Protein AF-A0A2T9WSC4-F1 (afdb_monomer_lite)

pLDDT: mean 72.09, std 19.9, range [23.12, 97.62]

Secondary structure (DSSP, 8-state):
-HHHHHHHHTTT---HHHHHHHHHHHHHHHHHHHHHHHHHHHHHHTGGG-SSHHHHHHHHHHHHHHHHHHHHHHHHHHHHHHHHHHHHHHHHHHTT-HHHHHHHHHHHHHHHHHHHHHHHHHHHHHHHHHHHHHHT--TTS--HHHHHHHHHHHHHHHHHHHHHHHHHHHH-TTGGGGHHHHS--EEEE--STTSSSSSHHHHHHHHHHHHHHHHHHHHHHHHH-HHHHHHHHHHHSSHHHHHHHHEEEEEEHHHHHGGGGGT--HHHHHHHHHHHGGGEEEEEE-EEETTEEEEEPTTSS--HHHHHHHHHTHHHHHTT-SEEEE--HHHIIIIIHHHHHHHHHHHHHHHSSS-TTS-HHHHHHHH--SSS-PPPPTT----TT-S--S-TTTTS-GGGT--S------TT----

Sequence (416 aa):
DNNYLIAFFGYSSVDQEKIGEFLYNLKRYRLFLEKVKEYVDAIWDNINDIADPNLREAAKNKISQYKQYLEKNLKNIENHEYEISKFAKEIVQNNNNPAYKDYFRDKIFDFINDISSSISNTDHLLFQLKNTVFSEFPIPIVKPYQEVAIKTAPKVIAEGIKMLIEREKARNPDWYKDFDKYLSYINIEESYPGAPATRPDIWKRLLNNIREEVKKVIEKYMEQYPDFKNEIEKKYGSVDEFVKERIGATLDVGHIKMFEKYGYDKEDILKWVEEIKPEIRHLHVHESQAGEDTHLPLGMGWDDVIASELEKLRDILENKKVTIVHEPGGFYVHQFFKMYGNEYYNLLSGAGPYDINGNIPNHFATMLPYGGAQVIPEYIQYTRYSPYSVSIFSQLPMDLGGTSKRQETFSGEKVD

Organism: Nanobsidianus stetteri (NCBI:txid1294122)

Radius of gyration: 28.44 Å; chains: 1; bounding box: 80×53×72 Å

Foldseek 3Di:
DLVVLLVQCDLDDPDLVSLVVVLVVLVVVLVVLVVVLVQLVLQQVQLVLQPDPVLSVVSNVLSVVLNVLSVVLSVVSVVLSVVSVVVSVVCVVPVPDPVVSVVVSVVSVVSSVVVVVSVVVVVVSVVVVVCCCVPSDDFPRQGVLLVVCLQPVLQVLLVVLLVQVVVQCVVDVVCLLVVDQRLAAAADEQDARNHQCQFQVSNVSSLVSNLVSNLVSQVVVCVVPVVSQVNCCVVQVHSSSVSLLRGAHAYEQARNLLCVVVVDDLVNSLVRLLSRLSRAQEYEDAHHEPSHRQLHHPPPNVDPSSVSSCVSNVVVVVVVSYHYDRGSVVCVVPPVCVPPNDVVNVVCCVPPPDDNPPDPVVVVVLVDDPDDDDDDDPPPPDDSPDDDPDPPQCPDDVVSNHDPDPPSPNPPDDDD

Structure (mmCIF, N/CA/C/O backbone):
data_AF-A0A2T9WSC4-F1
#
_entry.id   AF-A0A2T9WSC4-F1
#
loop_
_atom_site.group_PDB
_atom_site.id
_atom_site.type_symbol
_atom_site.label_atom_id
_atom_site.label_alt_id
_atom_site.label_comp_id
_atom_site.label_asym_id
_atom_site.label_entity_id
_atom_site.label_seq_id
_atom_site.pdbx_PDB_ins_code
_atom_site.Cartn_x
_atom_site.Cartn_y
_atom_site.Cartn_z
_atom_site.occupancy
_atom_site.B_iso_or_equiv
_atom_site.auth_seq_id
_atom_site.auth_comp_id
_atom_site.auth_asym_id
_atom_site.auth_atom_id
_atom_site.pdbx_PDB_model_num
ATOM 1 N N . ASP A 1 1 ? 10.757 10.205 -30.208 1.00 43.25 1 ASP A N 1
ATOM 2 C CA . ASP A 1 1 ? 10.636 10.371 -31.666 1.00 43.25 1 ASP A CA 1
ATOM 3 C C . ASP A 1 1 ? 12.031 10.599 -32.250 1.00 43.25 1 ASP A C 1
ATOM 5 O O . ASP A 1 1 ? 12.534 11.717 -32.257 1.00 43.25 1 ASP A O 1
ATOM 9 N N . ASN A 1 2 ? 12.719 9.512 -32.616 1.00 42.56 2 ASN A N 1
ATOM 10 C CA . ASN A 1 2 ? 14.144 9.540 -32.991 1.00 42.56 2 ASN A CA 1
ATOM 11 C C . ASN A 1 2 ? 14.387 10.268 -34.322 1.00 42.56 2 ASN A C 1
ATOM 13 O O . ASN A 1 2 ? 15.453 10.847 -34.528 1.00 42.56 2 ASN A O 1
ATOM 17 N N . ASN A 1 3 ? 13.370 10.319 -35.187 1.00 43.91 3 ASN A N 1
ATOM 18 C CA . ASN A 1 3 ? 13.415 11.055 -36.449 1.00 43.91 3 ASN A CA 1
ATOM 19 C C . ASN A 1 3 ? 13.467 12.573 -36.225 1.00 43.91 3 ASN A C 1
ATOM 21 O O . ASN A 1 3 ? 14.072 13.295 -37.017 1.00 43.91 3 ASN A O 1
ATOM 25 N N . TYR A 1 4 ? 12.905 13.049 -35.109 1.00 51.78 4 TYR A N 1
ATOM 26 C CA . TYR A 1 4 ? 12.969 14.455 -34.730 1.00 51.78 4 TYR A CA 1
ATOM 27 C C . TYR A 1 4 ? 14.369 14.866 -34.273 1.00 51.78 4 TYR A C 1
ATOM 29 O O . TYR A 1 4 ? 14.780 15.970 -34.594 1.00 51.78 4 TYR A O 1
ATOM 37 N N . LEU A 1 5 ? 15.129 13.989 -33.602 1.00 50.03 5 LEU A N 1
ATOM 38 C CA . LEU A 1 5 ? 16.480 14.285 -33.093 1.00 50.03 5 LEU A CA 1
ATOM 39 C C . LEU A 1 5 ? 17.510 14.509 -34.209 1.00 50.03 5 LEU A C 1
ATOM 41 O O . LEU A 1 5 ? 18.302 15.446 -34.134 1.00 50.03 5 LEU A O 1
ATOM 45 N N . ILE A 1 6 ? 17.466 13.695 -35.268 1.00 49.78 6 ILE A N 1
ATOM 46 C CA . ILE A 1 6 ? 18.346 13.842 -36.442 1.00 49.78 6 ILE A CA 1
ATOM 47 C C . ILE A 1 6 ? 17.990 15.117 -37.222 1.00 49.78 6 ILE A C 1
ATOM 49 O O . ILE A 1 6 ? 18.876 15.866 -37.635 1.00 49.78 6 ILE A O 1
ATOM 53 N N . ALA A 1 7 ? 16.694 15.406 -37.371 1.00 51.94 7 ALA A N 1
ATOM 54 C CA . ALA A 1 7 ? 16.223 16.653 -37.967 1.00 51.94 7 ALA A CA 1
ATOM 55 C C . ALA A 1 7 ? 16.539 17.884 -37.090 1.00 51.94 7 ALA A C 1
ATOM 57 O O . ALA A 1 7 ? 16.751 18.974 -37.623 1.00 51.94 7 ALA A O 1
ATOM 58 N N . PHE A 1 8 ? 16.609 17.712 -35.763 1.00 51.69 8 PHE A N 1
ATOM 59 C CA . PHE A 1 8 ? 16.811 18.789 -34.795 1.00 51.69 8 PHE A CA 1
ATOM 60 C C . PHE A 1 8 ? 18.157 19.477 -34.982 1.00 51.69 8 PHE A C 1
ATOM 62 O O . PHE A 1 8 ? 18.217 20.705 -35.059 1.00 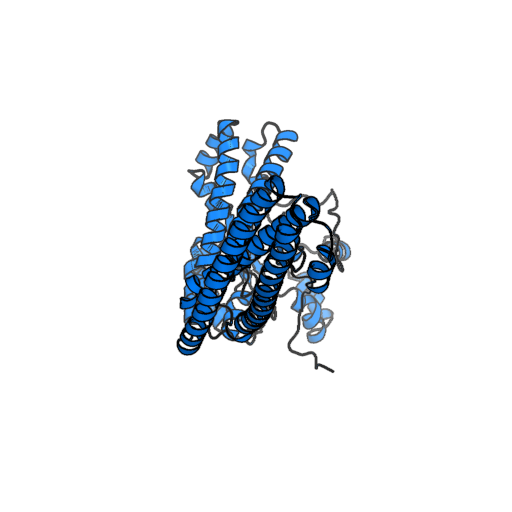51.69 8 PHE A O 1
ATOM 69 N N . PHE A 1 9 ? 19.238 18.703 -35.099 1.00 53.38 9 PHE A N 1
ATOM 70 C CA . PHE A 1 9 ? 20.583 19.271 -35.144 1.00 53.38 9 PHE A CA 1
ATOM 71 C C . PHE A 1 9 ? 20.910 19.968 -36.465 1.00 53.38 9 PHE A C 1
ATOM 73 O O . PHE A 1 9 ? 21.661 20.938 -36.441 1.00 53.38 9 PHE A O 1
ATOM 80 N N . GLY A 1 10 ? 20.282 19.575 -37.580 1.00 52.91 10 GLY A N 1
ATOM 81 C CA . GLY A 1 10 ? 20.495 20.197 -38.889 1.00 52.91 10 GLY A CA 1
ATOM 82 C C . GLY A 1 10 ? 21.949 20.108 -39.384 1.00 52.91 10 GLY A C 1
ATOM 83 O O . GLY A 1 10 ? 22.910 20.011 -38.629 1.00 52.91 10 GLY A O 1
ATOM 84 N N . TYR A 1 11 ? 22.154 20.149 -40.696 1.00 50.53 11 TYR A N 1
ATOM 85 C CA . TYR A 1 11 ? 23.483 19.924 -41.281 1.00 50.53 11 TYR A CA 1
ATOM 86 C C . TYR A 1 11 ? 24.478 21.097 -41.127 1.00 50.53 11 TYR A C 1
ATOM 88 O O . TYR A 1 11 ? 25.596 20.985 -41.624 1.00 50.53 11 TYR A O 1
ATOM 96 N N . SER A 1 12 ? 24.122 22.226 -40.491 1.00 50.16 12 SER A N 1
ATOM 97 C CA . SER A 1 12 ? 24.896 23.467 -40.697 1.00 50.16 12 SER A CA 1
ATOM 98 C C . SER A 1 12 ? 25.054 24.453 -39.534 1.00 50.16 12 SER A C 1
ATOM 100 O O . SER A 1 12 ? 25.748 25.455 -39.721 1.00 50.16 12 SER A O 1
ATOM 102 N N . SER A 1 13 ? 24.500 24.230 -38.338 1.00 52.62 13 SER A N 1
ATOM 103 C CA . SER A 1 13 ? 24.713 25.170 -37.224 1.00 52.62 13 SER A CA 1
ATOM 104 C C . SER A 1 13 ? 24.835 24.479 -35.875 1.00 52.62 13 SER A C 1
ATOM 106 O O . SER A 1 13 ? 23.929 23.781 -35.433 1.00 52.62 13 SER A O 1
ATOM 108 N N . VAL A 1 14 ? 25.955 24.748 -35.209 1.00 60.91 14 VAL A N 1
ATOM 109 C CA . VAL A 1 14 ? 26.186 24.464 -33.796 1.00 60.91 14 VAL A CA 1
ATOM 110 C C . VAL A 1 14 ? 25.249 25.354 -32.973 1.00 60.91 14 VAL A C 1
ATOM 112 O O . VAL A 1 14 ? 25.590 26.480 -32.613 1.00 60.91 14 VAL A O 1
ATOM 115 N N . ASP A 1 15 ? 24.036 24.872 -32.743 1.00 68.56 15 ASP A N 1
ATOM 116 C CA . ASP A 1 15 ? 23.020 25.578 -31.975 1.00 68.56 15 ASP A CA 1
ATOM 117 C C . ASP A 1 15 ? 23.102 25.152 -30.502 1.00 68.56 15 ASP A C 1
ATOM 119 O O . ASP A 1 15 ? 22.777 24.020 -30.135 1.00 68.56 15 ASP A O 1
ATOM 123 N N . GLN A 1 16 ? 23.602 26.056 -29.658 1.00 68.25 16 GLN A N 1
ATOM 124 C CA . GLN A 1 16 ? 23.804 25.805 -28.229 1.00 68.25 16 GLN A CA 1
ATOM 125 C C . GLN A 1 16 ? 22.486 25.535 -27.494 1.00 68.25 16 GLN A C 1
ATOM 127 O O . GLN A 1 16 ? 22.474 24.745 -26.548 1.00 68.25 16 GLN A O 1
ATOM 132 N N . GLU A 1 17 ? 21.385 26.145 -27.938 1.00 72.06 17 GLU A N 1
ATOM 133 C CA . GLU A 1 17 ? 20.060 25.943 -27.351 1.00 72.06 17 GLU A CA 1
ATOM 134 C C . GLU A 1 17 ? 19.597 24.501 -27.579 1.00 72.06 17 GLU A C 1
ATOM 136 O O . GLU A 1 17 ? 19.201 23.811 -26.638 1.00 72.06 17 GLU A O 1
ATOM 141 N N . LYS A 1 18 ? 19.797 23.987 -28.797 1.00 73.81 18 LYS A N 1
ATOM 142 C CA . LYS A 1 18 ? 19.461 22.602 -29.157 1.00 73.81 18 LYS A CA 1
ATOM 143 C C . LYS A 1 18 ? 20.304 21.562 -28.428 1.00 73.81 18 LYS A C 1
ATOM 145 O O . LYS A 1 18 ? 19.791 20.509 -28.052 1.00 73.81 18 LYS A O 1
ATOM 150 N N . ILE A 1 19 ? 21.588 21.845 -28.194 1.00 72.69 19 ILE A N 1
ATOM 151 C CA . ILE A 1 19 ? 22.452 20.981 -27.372 1.00 72.69 19 ILE A CA 1
ATOM 152 C C . ILE A 1 19 ? 21.944 20.951 -25.923 1.00 72.69 19 ILE A C 1
ATOM 154 O O . ILE A 1 19 ? 21.882 19.883 -25.310 1.00 72.69 19 ILE A O 1
ATOM 158 N N . GLY A 1 20 ? 21.554 22.109 -25.381 1.00 75.69 20 GLY A N 1
ATOM 159 C CA . GLY A 1 20 ? 20.960 22.217 -24.050 1.00 75.69 20 GLY A CA 1
ATOM 160 C C . GLY A 1 20 ? 19.658 21.425 -23.919 1.00 75.69 20 GLY A C 1
ATOM 161 O O . GLY A 1 20 ? 19.500 20.657 -22.968 1.00 75.69 20 GLY A O 1
ATOM 162 N N . GLU A 1 21 ? 18.758 21.549 -24.894 1.00 79.19 21 GLU A N 1
ATOM 163 C CA . GLU A 1 21 ? 17.503 20.795 -24.945 1.00 79.19 21 GLU A CA 1
ATOM 164 C C . GLU A 1 21 ? 17.741 19.283 -25.058 1.00 79.19 21 GLU A C 1
ATOM 166 O O . GLU A 1 21 ? 17.106 18.490 -24.357 1.00 79.19 21 GLU A O 1
ATOM 171 N N . PHE A 1 22 ? 18.700 18.862 -25.883 1.00 77.81 22 PHE A N 1
ATOM 172 C CA . PHE A 1 22 ? 19.061 17.453 -26.002 1.00 77.81 22 PHE A CA 1
ATOM 173 C C . PHE A 1 22 ? 19.591 16.878 -24.686 1.00 77.81 22 PHE A C 1
ATOM 175 O O . PHE A 1 22 ? 19.115 15.836 -24.237 1.00 77.81 22 PHE A O 1
ATOM 182 N N . LEU A 1 23 ? 20.514 17.582 -24.021 1.00 80.62 23 LEU A N 1
ATOM 183 C CA . LEU A 1 23 ? 21.019 17.196 -22.699 1.00 80.62 23 LEU A CA 1
ATOM 184 C C . LEU A 1 23 ? 19.903 17.147 -21.648 1.00 80.62 23 LEU A C 1
ATOM 186 O O . LEU A 1 23 ? 19.892 16.255 -20.799 1.00 80.62 23 LEU A O 1
ATOM 190 N N . TYR A 1 24 ? 18.950 18.079 -21.699 1.00 83.31 24 TYR A N 1
ATOM 191 C CA . TYR A 1 24 ? 17.778 18.068 -20.826 1.00 83.31 24 TYR A CA 1
ATOM 192 C C . TYR A 1 24 ? 16.912 16.818 -21.049 1.00 83.31 24 TYR A C 1
ATOM 194 O O . TYR A 1 24 ? 16.556 16.130 -20.089 1.00 83.31 24 TYR A O 1
ATOM 202 N N . ASN A 1 25 ? 16.619 16.477 -22.304 1.00 81.75 25 ASN A N 1
ATOM 203 C CA . ASN A 1 25 ? 15.843 15.286 -22.645 1.00 81.75 25 ASN A CA 1
ATOM 204 C C . ASN A 1 25 ? 16.581 13.989 -22.278 1.00 81.75 25 ASN A C 1
ATOM 206 O O . ASN A 1 25 ? 15.965 13.069 -21.737 1.00 81.75 25 ASN A O 1
ATOM 210 N N . LEU A 1 26 ? 17.901 13.936 -22.477 1.00 82.88 26 LEU A N 1
ATOM 211 C CA . LEU A 1 26 ? 18.730 12.796 -22.083 1.00 82.88 26 LEU A CA 1
ATOM 212 C C . LEU A 1 26 ? 18.720 12.588 -20.561 1.00 82.88 26 LEU A C 1
ATOM 214 O O . LEU A 1 26 ? 18.522 11.466 -20.098 1.00 82.88 26 LEU A O 1
ATOM 218 N N . LYS A 1 27 ? 18.818 13.670 -19.774 1.00 86.25 27 LYS A N 1
ATOM 219 C CA . LYS A 1 27 ? 18.660 13.628 -18.309 1.00 86.25 27 LYS A CA 1
ATOM 220 C C . LYS A 1 27 ? 17.292 13.101 -17.891 1.00 86.25 27 LYS A C 1
ATOM 222 O O . LYS A 1 27 ? 17.203 12.286 -16.978 1.00 86.25 27 LYS A O 1
ATOM 227 N N . ARG A 1 28 ? 16.216 13.538 -18.554 1.00 85.44 28 ARG A N 1
ATOM 228 C CA . ARG A 1 28 ? 14.865 13.014 -18.291 1.00 85.44 28 ARG A CA 1
ATOM 229 C C . ARG A 1 28 ? 14.762 11.523 -18.595 1.00 85.44 28 ARG A C 1
ATOM 231 O O . ARG A 1 28 ? 14.141 10.803 -17.818 1.00 85.44 28 ARG A O 1
ATOM 238 N N . TYR A 1 29 ? 15.373 11.064 -19.685 1.00 83.31 29 TYR A N 1
ATOM 239 C CA . TYR A 1 29 ? 15.422 9.645 -20.025 1.00 83.31 29 TYR A CA 1
ATOM 240 C C . TYR A 1 29 ? 16.236 8.838 -19.002 1.00 83.31 29 TYR A C 1
ATOM 242 O O . TYR A 1 29 ? 15.782 7.785 -18.566 1.00 83.31 29 TYR A O 1
ATOM 250 N N . ARG A 1 30 ? 17.371 9.364 -18.521 1.00 87.94 30 ARG A N 1
ATOM 251 C CA . ARG A 1 30 ? 18.145 8.759 -17.425 1.00 87.94 30 ARG A CA 1
ATOM 252 C C . ARG A 1 30 ? 17.310 8.604 -16.152 1.00 87.94 30 ARG A C 1
ATOM 254 O O . ARG A 1 30 ? 17.210 7.502 -15.629 1.00 87.94 30 ARG A O 1
ATOM 261 N N . LEU A 1 31 ? 16.639 9.672 -15.711 1.00 86.56 31 LEU A N 1
ATOM 262 C CA . LEU A 1 31 ? 15.731 9.637 -14.553 1.00 86.56 31 LEU A CA 1
ATOM 263 C C . LEU A 1 31 ? 14.585 8.628 -14.742 1.00 86.56 31 LEU A C 1
ATOM 265 O O . LEU A 1 31 ? 14.120 8.012 -13.786 1.00 86.56 31 LEU A O 1
ATOM 269 N N . PHE A 1 32 ? 14.095 8.461 -15.972 1.00 84.75 32 PHE A N 1
ATOM 270 C CA . PHE A 1 32 ? 13.118 7.424 -16.291 1.00 84.75 32 PHE A CA 1
ATOM 271 C C . PHE A 1 32 ? 13.715 6.017 -16.140 1.00 84.75 32 PHE A C 1
ATOM 273 O O . PHE A 1 32 ? 13.106 5.181 -15.476 1.00 84.75 32 PHE A O 1
ATOM 280 N N . LEU A 1 33 ? 14.911 5.764 -16.680 1.00 84.38 33 LEU A N 1
ATOM 281 C CA . LEU A 1 33 ? 15.608 4.484 -16.523 1.00 84.38 33 LEU A CA 1
ATOM 282 C C . LEU A 1 33 ? 15.915 4.158 -15.056 1.00 84.38 33 LEU A C 1
ATOM 284 O O . LEU A 1 33 ? 15.778 3.005 -14.661 1.00 84.38 33 LEU A O 1
ATOM 288 N N . GLU A 1 34 ? 16.272 5.152 -14.240 1.00 87.44 34 GLU A N 1
ATOM 289 C CA . GLU A 1 34 ? 16.450 4.986 -12.790 1.00 87.44 34 GLU A CA 1
ATOM 290 C C . GLU A 1 34 ? 15.163 4.481 -12.126 1.00 87.44 34 GLU A C 1
ATOM 292 O O . GLU A 1 34 ? 15.201 3.504 -11.385 1.00 87.44 34 GLU A O 1
ATOM 297 N N . LYS A 1 35 ? 14.004 5.062 -12.462 1.00 82.62 35 LYS A N 1
ATOM 298 C CA . LYS A 1 35 ? 12.703 4.591 -11.953 1.00 82.62 35 LYS A CA 1
ATOM 299 C C . LYS A 1 35 ? 12.361 3.177 -12.419 1.00 82.62 35 LYS A C 1
ATOM 301 O O . LYS A 1 35 ? 11.804 2.392 -11.657 1.00 82.62 35 LYS A O 1
ATOM 306 N N . VAL A 1 36 ? 12.679 2.836 -13.668 1.00 81.62 36 VAL A N 1
ATOM 307 C CA . VAL A 1 36 ? 12.502 1.466 -14.180 1.00 81.62 36 VAL A CA 1
ATOM 308 C C . VAL A 1 36 ? 13.430 0.496 -13.443 1.00 81.62 36 VAL A C 1
ATOM 310 O O . VAL A 1 36 ? 13.022 -0.615 -13.118 1.00 81.62 36 VAL A O 1
ATOM 313 N N . LYS A 1 37 ? 14.660 0.910 -13.129 1.00 85.81 37 LYS A N 1
ATOM 314 C CA . LYS A 1 37 ? 15.586 0.114 -12.323 1.00 85.81 37 LYS A CA 1
ATOM 315 C C . LYS A 1 37 ? 15.046 -0.103 -10.910 1.00 85.81 37 LYS A C 1
ATOM 317 O O . LYS A 1 37 ? 15.023 -1.244 -10.471 1.00 85.81 37 LYS A O 1
ATOM 322 N N . GLU A 1 38 ? 14.554 0.941 -10.240 1.00 82.75 38 GLU A N 1
ATOM 323 C CA . GLU A 1 38 ? 13.889 0.820 -8.931 1.00 82.75 38 GLU A CA 1
ATOM 324 C C . GLU A 1 38 ? 12.727 -0.184 -8.982 1.00 82.75 38 GLU A C 1
ATOM 326 O O . GLU A 1 38 ? 12.572 -1.006 -8.082 1.00 82.75 38 GLU A O 1
ATOM 331 N N . TYR A 1 39 ? 11.944 -0.164 -10.067 1.00 78.44 39 TYR A N 1
ATOM 332 C CA . TYR A 1 39 ? 10.856 -1.115 -10.298 1.00 78.44 39 TYR A CA 1
ATOM 333 C C . TYR A 1 39 ? 11.365 -2.566 -10.377 1.00 78.44 39 TYR A C 1
ATOM 335 O O . TYR A 1 39 ? 10.809 -3.463 -9.744 1.00 78.44 39 TYR A O 1
ATOM 343 N N . VAL A 1 40 ? 12.431 -2.808 -11.144 1.00 83.12 40 VAL A N 1
ATOM 344 C CA . VAL A 1 40 ? 13.030 -4.144 -11.305 1.00 83.12 40 VAL A CA 1
ATOM 345 C C . VAL A 1 40 ? 13.727 -4.619 -10.029 1.00 83.12 40 VAL A C 1
ATOM 347 O O . VAL A 1 40 ? 13.613 -5.794 -9.684 1.00 83.12 40 VAL A O 1
ATOM 350 N N . ASP A 1 41 ? 14.399 -3.725 -9.305 1.00 84.81 41 ASP A N 1
ATOM 351 C CA . ASP A 1 41 ? 15.025 -4.027 -8.016 1.00 84.81 41 ASP A CA 1
ATOM 352 C C . ASP A 1 41 ? 13.983 -4.437 -6.974 1.00 84.81 41 ASP A C 1
ATOM 354 O O . ASP A 1 41 ? 14.154 -5.454 -6.313 1.00 84.81 41 ASP A O 1
ATOM 358 N N . ALA A 1 42 ? 12.857 -3.726 -6.897 1.00 79.06 42 ALA A N 1
ATOM 359 C CA . ALA A 1 42 ? 11.770 -4.098 -6.000 1.00 79.06 42 ALA A CA 1
ATOM 360 C C . ALA A 1 42 ? 11.190 -5.488 -6.325 1.00 79.06 42 ALA A C 1
ATOM 362 O O . ALA A 1 42 ? 10.884 -6.247 -5.409 1.00 79.06 42 ALA A O 1
ATOM 363 N N . ILE A 1 43 ? 11.083 -5.875 -7.603 1.00 79.00 43 ILE A N 1
ATOM 364 C CA . ILE A 1 43 ? 10.690 -7.252 -7.957 1.00 79.00 43 ILE A CA 1
ATOM 365 C C . ILE A 1 43 ? 11.752 -8.257 -7.503 1.00 79.00 43 ILE A C 1
ATOM 367 O O . ILE A 1 43 ? 11.414 -9.309 -6.968 1.00 79.00 43 ILE A O 1
ATOM 371 N N . TRP A 1 44 ? 13.030 -7.946 -7.726 1.00 86.00 44 TRP A N 1
ATOM 372 C CA . TRP A 1 44 ? 14.144 -8.811 -7.345 1.00 86.00 44 TRP A CA 1
ATOM 373 C C . TRP A 1 44 ? 14.199 -9.056 -5.834 1.00 86.00 44 TRP A C 1
ATOM 375 O O . TRP A 1 44 ? 14.347 -10.198 -5.402 1.00 86.00 44 TRP A O 1
ATOM 385 N N . ASP A 1 45 ? 14.039 -8.005 -5.036 1.00 84.62 45 ASP A N 1
ATOM 386 C CA . ASP A 1 45 ? 14.115 -8.085 -3.577 1.00 84.62 45 ASP A CA 1
ATOM 387 C C . ASP A 1 45 ? 12.958 -8.911 -2.987 1.00 84.62 45 ASP A C 1
ATOM 389 O O . ASP A 1 45 ? 13.140 -9.611 -1.992 1.00 84.62 45 ASP A O 1
ATOM 393 N N . ASN A 1 46 ? 11.797 -8.904 -3.651 1.00 78.50 46 ASN A N 1
ATOM 394 C CA . ASN A 1 46 ? 10.593 -9.638 -3.248 1.00 78.50 46 ASN A CA 1
ATOM 395 C C . ASN A 1 46 ? 10.408 -10.971 -4.000 1.00 78.50 46 ASN A C 1
ATOM 397 O O . ASN A 1 46 ? 9.367 -11.618 -3.911 1.00 78.50 46 ASN A O 1
ATOM 401 N N . ILE A 1 47 ? 11.407 -11.426 -4.758 1.00 80.69 47 ILE A N 1
ATOM 402 C CA . ILE A 1 47 ? 11.252 -12.596 -5.635 1.00 80.69 47 ILE A CA 1
ATOM 403 C C . ILE A 1 47 ? 11.060 -13.907 -4.870 1.00 80.69 47 ILE A C 1
ATOM 405 O O . ILE A 1 47 ? 10.512 -14.874 -5.396 1.00 80.69 47 ILE A O 1
ATOM 409 N N . ASN A 1 48 ? 11.520 -13.951 -3.618 1.00 82.25 48 ASN A N 1
ATOM 410 C CA . ASN A 1 48 ? 11.375 -15.120 -2.757 1.00 82.25 48 ASN A CA 1
ATOM 411 C C . ASN A 1 48 ? 9.951 -15.304 -2.229 1.00 82.25 48 ASN A C 1
ATOM 413 O O . ASN A 1 48 ? 9.657 -16.381 -1.715 1.00 82.25 48 ASN A O 1
ATOM 417 N N . ASP A 1 49 ? 9.087 -14.306 -2.416 1.00 75.88 49 ASP A N 1
ATOM 418 C CA . ASP A 1 49 ? 7.683 -14.356 -2.019 1.00 75.88 49 ASP A CA 1
ATOM 419 C C . ASP A 1 49 ? 6.857 -15.278 -2.925 1.00 75.88 49 ASP A C 1
ATOM 421 O O . ASP A 1 49 ? 5.759 -15.690 -2.561 1.00 75.88 49 ASP A O 1
ATOM 425 N N . ILE A 1 50 ? 7.381 -15.627 -4.104 1.00 73.44 50 ILE A N 1
ATOM 426 C CA . ILE A 1 50 ? 6.760 -16.603 -4.998 1.00 73.44 50 ILE A CA 1
ATOM 427 C C . ILE A 1 50 ? 6.781 -17.980 -4.320 1.00 73.44 50 ILE A C 1
ATOM 429 O O . ILE A 1 50 ? 7.853 -18.557 -4.109 1.00 73.44 50 ILE A O 1
ATOM 433 N N . ALA A 1 51 ? 5.590 -18.499 -4.005 1.00 70.38 51 ALA A N 1
ATOM 434 C CA . ALA A 1 51 ? 5.413 -19.777 -3.319 1.00 70.38 51 ALA A CA 1
ATOM 435 C C . ALA A 1 51 ? 5.894 -20.968 -4.167 1.00 70.38 51 ALA A C 1
ATOM 437 O O . ALA A 1 51 ? 6.636 -21.818 -3.671 1.00 70.38 51 ALA A O 1
ATOM 438 N N . ASP A 1 52 ? 5.538 -21.001 -5.457 1.00 73.88 52 ASP A N 1
ATOM 439 C CA . ASP A 1 52 ? 5.961 -22.061 -6.378 1.00 73.88 52 ASP A CA 1
ATOM 440 C C . ASP A 1 52 ? 7.480 -21.977 -6.662 1.00 73.88 52 ASP A C 1
ATOM 442 O O . ASP A 1 52 ? 7.957 -20.986 -7.231 1.00 73.88 52 ASP A O 1
ATOM 446 N N . PRO A 1 53 ? 8.273 -23.013 -6.317 1.00 80.50 53 PRO A N 1
ATOM 447 C CA . PRO A 1 53 ? 9.722 -22.987 -6.502 1.00 80.50 53 PRO A CA 1
ATOM 448 C C . PRO A 1 53 ? 10.174 -22.891 -7.964 1.00 80.50 53 PRO A C 1
ATOM 450 O O . PRO A 1 53 ? 11.204 -22.272 -8.233 1.00 80.50 53 PRO A O 1
ATOM 453 N N . ASN A 1 54 ? 9.436 -23.486 -8.903 1.00 80.25 54 ASN A N 1
ATOM 454 C CA . ASN A 1 54 ? 9.783 -23.477 -10.324 1.00 80.25 54 ASN A CA 1
ATOM 455 C C . ASN A 1 54 ? 9.516 -22.099 -10.933 1.00 80.25 54 ASN A C 1
ATOM 457 O O . ASN A 1 54 ? 10.375 -21.562 -11.637 1.00 80.25 54 ASN A O 1
ATOM 461 N N . LEU A 1 55 ? 8.362 -21.500 -10.618 1.00 76.56 55 LEU A N 1
ATOM 462 C CA . LEU A 1 55 ? 8.043 -20.128 -11.016 1.00 76.56 55 LEU A CA 1
ATOM 463 C C . LEU A 1 55 ? 9.037 -19.143 -10.405 1.00 76.56 55 LEU A C 1
ATOM 465 O O . LEU A 1 55 ? 9.518 -18.252 -11.101 1.00 76.56 55 LEU A O 1
ATOM 469 N N . ARG A 1 56 ? 9.419 -19.337 -9.138 1.00 82.75 56 A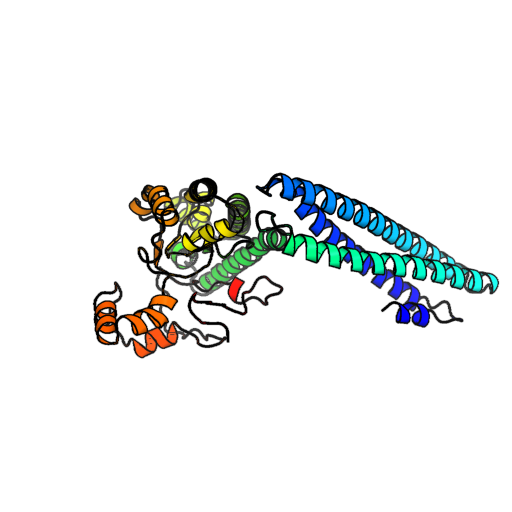RG A N 1
ATOM 470 C CA . ARG A 1 56 ? 10.418 -18.502 -8.466 1.00 82.75 56 ARG A CA 1
ATOM 471 C C . ARG A 1 56 ? 11.775 -18.525 -9.162 1.00 82.75 56 ARG A C 1
ATOM 473 O O . ARG A 1 56 ? 12.379 -17.474 -9.364 1.00 82.75 56 ARG A O 1
ATOM 480 N N . GLU A 1 57 ? 12.282 -19.698 -9.526 1.00 85.69 57 GLU A N 1
ATOM 481 C CA . GLU A 1 57 ? 13.575 -19.790 -10.213 1.00 85.69 57 GLU A CA 1
ATOM 482 C C . GLU A 1 57 ? 13.502 -19.255 -11.653 1.00 85.69 57 GLU A C 1
ATOM 484 O O . GLU A 1 57 ? 14.419 -18.564 -12.107 1.00 85.69 57 GLU A O 1
ATOM 489 N N . ALA A 1 58 ? 12.388 -19.475 -12.359 1.00 83.12 58 ALA A N 1
ATOM 490 C CA . ALA A 1 58 ? 12.146 -18.849 -13.660 1.00 83.12 58 ALA A CA 1
ATOM 491 C C . ALA A 1 58 ? 12.131 -17.311 -13.555 1.00 83.12 58 ALA A C 1
ATOM 493 O O . ALA A 1 58 ? 12.791 -16.629 -14.348 1.00 83.12 58 ALA A O 1
ATOM 494 N N . ALA A 1 59 ? 11.460 -16.777 -12.528 1.00 81.38 59 ALA A N 1
ATOM 495 C CA . ALA A 1 59 ? 11.425 -15.356 -12.205 1.00 81.38 59 ALA A CA 1
ATOM 496 C C . ALA A 1 59 ? 12.826 -14.794 -11.989 1.00 81.38 59 ALA A C 1
ATOM 498 O O . ALA A 1 59 ? 13.203 -13.803 -12.617 1.00 81.38 59 ALA A O 1
ATOM 499 N N . LYS A 1 60 ? 13.613 -15.440 -11.118 1.00 88.31 60 LYS A N 1
ATOM 500 C CA . LYS A 1 60 ? 14.971 -15.002 -10.770 1.00 88.31 60 LYS A CA 1
ATOM 501 C C . LYS A 1 60 ? 15.846 -14.885 -11.999 1.00 88.31 60 LYS A C 1
ATOM 503 O O . LYS A 1 60 ? 16.488 -13.855 -12.195 1.00 88.31 60 LYS A O 1
ATOM 508 N N . ASN A 1 61 ? 15.831 -15.897 -12.858 1.00 88.62 61 ASN A N 1
ATOM 509 C CA . ASN A 1 61 ? 16.643 -15.888 -14.067 1.00 88.62 61 ASN A CA 1
ATOM 510 C C . ASN A 1 61 ? 16.271 -14.725 -15.000 1.00 88.62 61 ASN A C 1
ATOM 512 O O . ASN A 1 61 ? 17.160 -14.007 -15.459 1.00 88.62 61 ASN A O 1
ATOM 516 N N . LYS A 1 62 ? 14.974 -14.482 -15.231 1.00 86.38 62 LYS A N 1
ATOM 517 C CA . LYS A 1 62 ? 14.510 -13.382 -16.094 1.00 86.38 62 LYS A CA 1
ATOM 518 C C . LYS A 1 62 ? 14.791 -12.003 -15.499 1.00 86.38 62 LYS A C 1
ATOM 520 O O . LYS A 1 62 ? 15.360 -11.145 -16.169 1.00 86.38 62 LYS A O 1
ATOM 525 N N . ILE A 1 63 ? 14.446 -11.793 -14.230 1.00 86.94 63 ILE A N 1
ATOM 526 C CA . ILE A 1 63 ? 14.637 -10.504 -13.554 1.00 86.94 63 ILE A CA 1
ATOM 527 C C . ILE A 1 63 ? 16.125 -10.168 -13.420 1.00 86.94 63 ILE A C 1
ATOM 529 O O . ILE A 1 63 ? 16.505 -9.018 -13.633 1.00 86.94 63 ILE A O 1
ATOM 533 N N . SER A 1 64 ? 16.986 -11.159 -13.166 1.00 91.00 64 SER A N 1
ATOM 534 C CA . SER A 1 64 ? 18.440 -10.960 -13.148 1.00 91.00 64 SER A CA 1
ATOM 535 C C . SER A 1 64 ? 18.966 -10.456 -14.496 1.00 91.00 64 SER A C 1
ATOM 537 O O . SER A 1 64 ? 19.745 -9.501 -14.537 1.00 91.00 64 SER A O 1
ATOM 539 N N . GLN A 1 65 ? 18.493 -11.033 -15.608 1.00 88.75 65 GLN A N 1
ATOM 540 C CA . GLN A 1 65 ? 18.853 -10.572 -16.953 1.00 88.75 65 GLN A CA 1
ATOM 541 C C . GLN A 1 65 ? 18.386 -9.134 -17.202 1.00 88.75 65 GLN A C 1
ATOM 543 O O . GLN A 1 65 ? 19.166 -8.313 -17.690 1.00 88.75 65 GLN A O 1
ATOM 548 N N . TYR A 1 66 ? 17.147 -8.799 -16.825 1.00 86.94 66 TYR A N 1
ATOM 549 C CA . TYR A 1 66 ? 16.630 -7.437 -16.980 1.00 86.94 66 TYR A CA 1
ATOM 550 C C . TYR A 1 66 ? 17.406 -6.418 -16.154 1.00 86.94 66 TYR A C 1
ATOM 552 O O . TYR A 1 66 ? 17.740 -5.348 -16.663 1.00 86.94 66 TYR A O 1
ATOM 560 N N . LYS A 1 67 ? 17.756 -6.767 -14.915 1.00 89.25 67 LYS A N 1
ATOM 561 C CA . LYS A 1 67 ? 18.566 -5.929 -14.032 1.00 89.25 67 LYS A CA 1
ATOM 562 C C . LYS A 1 67 ? 19.936 -5.627 -14.638 1.00 89.25 67 LYS A C 1
ATOM 564 O O . LYS A 1 67 ? 20.286 -4.459 -14.784 1.00 89.25 67 LYS A O 1
ATOM 569 N N . GLN A 1 68 ? 20.665 -6.654 -15.080 1.00 90.75 68 GLN A N 1
ATOM 570 C CA . GLN A 1 68 ? 21.974 -6.479 -15.723 1.00 90.75 68 GLN A CA 1
ATOM 571 C C . GLN A 1 68 ? 21.887 -5.602 -16.979 1.00 90.75 68 GLN A C 1
ATOM 573 O O . GLN A 1 68 ? 22.746 -4.748 -17.217 1.00 90.75 68 GLN A O 1
ATOM 578 N N . TYR A 1 69 ? 20.843 -5.799 -17.788 1.00 87.00 69 TYR A N 1
ATOM 579 C CA . TYR A 1 69 ? 20.636 -5.024 -19.004 1.00 87.00 69 TYR A CA 1
ATOM 580 C C . TYR A 1 69 ? 20.348 -3.545 -18.708 1.00 87.00 69 TYR A C 1
ATOM 582 O O . TYR A 1 69 ? 20.960 -2.660 -19.310 1.00 87.00 69 TYR A O 1
ATOM 590 N N . LEU A 1 70 ? 19.455 -3.271 -17.753 1.00 87.12 70 LEU A N 1
ATOM 591 C CA . LEU A 1 70 ? 19.107 -1.913 -17.333 1.00 87.12 70 LEU A CA 1
ATOM 592 C C . LEU A 1 70 ? 20.297 -1.185 -16.710 1.00 87.12 70 LEU A C 1
ATOM 594 O O . LEU A 1 70 ? 20.541 -0.034 -17.058 1.00 87.12 70 LEU A O 1
ATOM 598 N N . GLU A 1 71 ? 21.072 -1.848 -15.851 1.00 90.12 71 GLU A N 1
ATOM 599 C CA . GLU A 1 71 ? 22.285 -1.273 -15.256 1.00 90.12 71 GLU A CA 1
ATOM 600 C C . GLU A 1 71 ? 23.316 -0.896 -16.326 1.00 90.12 71 GLU A C 1
ATOM 602 O O . GLU A 1 71 ? 23.886 0.198 -16.293 1.00 90.12 71 GLU A O 1
ATOM 607 N N . LYS A 1 72 ? 23.517 -1.765 -17.326 1.00 89.50 72 LYS A N 1
ATOM 608 C CA . LYS A 1 72 ? 24.400 -1.477 -18.461 1.00 89.50 72 LYS A CA 1
ATOM 609 C C . LYS A 1 72 ? 23.904 -0.279 -19.271 1.00 89.50 72 LYS A C 1
ATOM 611 O O . LYS A 1 72 ? 24.700 0.600 -19.603 1.00 89.50 72 LYS A O 1
ATOM 616 N N . ASN A 1 73 ? 22.611 -0.230 -19.587 1.00 84.56 73 ASN A N 1
ATOM 617 C CA . ASN A 1 73 ? 22.031 0.875 -20.348 1.00 84.56 73 ASN A CA 1
ATOM 618 C C . ASN A 1 73 ? 22.089 2.196 -19.584 1.00 84.56 73 ASN A C 1
ATOM 620 O O . ASN A 1 73 ? 22.476 3.204 -20.168 1.00 84.56 73 ASN A O 1
ATOM 624 N N . LEU A 1 74 ? 21.774 2.195 -18.289 1.00 89.00 74 LEU A N 1
ATOM 625 C CA . LEU A 1 74 ? 21.848 3.386 -17.449 1.00 89.00 74 LEU A CA 1
ATOM 626 C C . LEU A 1 74 ? 23.273 3.955 -17.433 1.00 89.00 74 LEU A C 1
ATOM 628 O O . LEU A 1 74 ? 23.463 5.134 -17.723 1.00 89.00 74 LEU A O 1
ATOM 632 N N . LYS A 1 75 ? 24.277 3.093 -17.226 1.00 90.62 75 LYS A N 1
ATOM 633 C CA . LYS A 1 75 ? 25.694 3.478 -17.274 1.00 90.62 75 LYS A CA 1
ATOM 634 C C . LYS A 1 75 ? 26.106 4.030 -18.639 1.00 90.62 75 LYS A C 1
ATOM 636 O O . LYS A 1 75 ? 26.875 4.985 -18.719 1.00 90.62 75 LYS A O 1
ATOM 641 N N . ASN A 1 76 ? 25.603 3.443 -19.725 1.00 86.88 76 ASN A N 1
ATOM 642 C CA . ASN A 1 76 ? 25.849 3.974 -21.061 1.00 86.88 76 ASN A CA 1
ATOM 643 C C . ASN A 1 76 ? 25.270 5.386 -21.187 1.00 86.88 76 ASN A C 1
ATOM 645 O O . ASN A 1 76 ? 26.001 6.286 -21.585 1.00 86.88 76 ASN A O 1
ATOM 649 N N . ILE A 1 77 ? 24.010 5.611 -20.813 1.00 85.62 77 ILE A N 1
ATOM 650 C CA . ILE A 1 77 ? 23.373 6.935 -20.889 1.00 85.62 77 ILE A CA 1
ATOM 651 C C . ILE A 1 77 ? 24.094 7.970 -20.016 1.00 85.62 77 ILE A C 1
ATOM 653 O O . ILE A 1 77 ? 24.305 9.090 -20.473 1.00 85.62 77 ILE A O 1
ATOM 657 N N . GLU A 1 78 ? 24.543 7.600 -18.815 1.00 89.19 78 GLU A N 1
ATOM 658 C CA . GLU A 1 78 ? 25.377 8.455 -17.954 1.00 89.19 78 GLU A CA 1
ATOM 659 C C . GLU A 1 78 ? 26.681 8.877 -18.639 1.00 89.19 78 GLU A C 1
ATOM 661 O O . GLU A 1 78 ? 27.038 10.057 -18.630 1.00 89.19 78 GLU A O 1
ATOM 666 N N . ASN A 1 79 ? 27.367 7.934 -19.290 1.00 89.44 79 ASN A N 1
ATOM 667 C CA . ASN A 1 79 ? 28.581 8.232 -20.048 1.00 89.44 79 ASN A CA 1
ATOM 668 C C . ASN A 1 79 ? 28.291 9.162 -21.235 1.00 89.44 79 ASN A C 1
ATOM 670 O O . ASN A 1 79 ? 29.048 10.101 -21.466 1.00 89.44 79 ASN A O 1
ATOM 674 N N . HIS A 1 80 ? 27.188 8.948 -21.962 1.00 84.06 80 HIS A N 1
ATOM 675 C CA . HIS A 1 80 ? 26.782 9.838 -23.055 1.00 84.06 80 HIS A CA 1
ATOM 676 C C . HIS A 1 80 ? 26.483 11.246 -22.534 1.00 84.06 80 HIS A C 1
ATOM 678 O O . HIS A 1 80 ? 26.962 12.223 -23.104 1.00 84.06 80 HIS A O 1
ATOM 684 N N . GLU A 1 81 ? 25.746 11.368 -21.427 1.00 85.69 81 GLU A N 1
ATOM 685 C CA . GLU A 1 81 ? 25.458 12.655 -20.788 1.00 85.69 81 GLU A CA 1
ATOM 686 C C . GLU A 1 81 ? 26.755 13.396 -20.431 1.00 85.69 81 GLU A C 1
ATOM 688 O O . GLU A 1 81 ? 26.880 14.594 -20.711 1.00 85.69 81 GLU A O 1
ATOM 693 N N . TYR A 1 82 ? 27.734 12.685 -19.863 1.00 88.69 82 TYR A N 1
ATOM 694 C CA . TYR A 1 82 ? 29.047 13.231 -19.530 1.00 88.69 82 TYR A CA 1
ATOM 695 C C . TYR A 1 82 ? 29.824 13.687 -20.772 1.00 88.69 82 TYR A C 1
ATOM 697 O O . TYR A 1 82 ? 30.264 14.839 -20.824 1.00 88.69 82 TYR A O 1
ATOM 705 N N . GLU A 1 83 ? 29.959 12.825 -21.782 1.00 85.19 83 GLU A N 1
ATOM 706 C CA . GLU A 1 83 ? 30.714 13.122 -23.003 1.00 85.19 83 GLU A CA 1
ATOM 707 C C . GLU A 1 83 ? 30.075 14.265 -23.799 1.00 85.19 83 GLU A C 1
ATOM 709 O O . GLU A 1 83 ? 30.774 15.196 -24.192 1.00 85.19 83 GLU A O 1
ATOM 714 N N . ILE A 1 84 ? 28.745 14.282 -23.954 1.00 79.81 84 ILE A N 1
ATOM 715 C CA . ILE A 1 84 ? 28.028 15.378 -24.624 1.00 79.81 84 ILE A CA 1
ATOM 716 C C . ILE A 1 84 ? 28.165 16.676 -23.822 1.00 79.81 84 ILE A C 1
ATOM 718 O O . ILE A 1 84 ? 28.374 17.735 -24.407 1.00 79.81 84 ILE A O 1
ATOM 722 N N . SER A 1 85 ? 28.098 16.625 -22.487 1.00 83.31 85 SER A N 1
ATOM 723 C CA . SER A 1 85 ? 28.271 17.817 -21.643 1.00 83.31 85 SER A CA 1
ATOM 724 C C . SER A 1 85 ? 29.688 18.384 -21.723 1.00 83.31 85 SER A C 1
ATOM 726 O O . SER A 1 85 ? 29.874 19.603 -21.739 1.00 83.31 85 SER A O 1
ATOM 728 N N . LYS A 1 86 ? 30.702 17.513 -21.757 1.00 84.31 86 LYS A N 1
ATOM 729 C CA . LYS A 1 86 ? 32.100 17.901 -21.968 1.00 84.31 86 LYS A CA 1
ATOM 730 C C . LYS A 1 86 ? 32.268 18.519 -23.353 1.00 84.31 86 LYS A C 1
ATOM 732 O O . LYS A 1 86 ? 32.796 19.622 -23.471 1.00 84.31 86 LYS A O 1
ATOM 737 N N . PHE A 1 87 ? 31.726 17.861 -24.367 1.00 77.06 87 PHE A N 1
ATOM 738 C CA . PHE A 1 87 ? 31.792 18.302 -25.748 1.00 77.06 87 PHE A CA 1
ATOM 739 C C . PHE A 1 87 ? 31.086 19.649 -25.977 1.00 77.06 87 PHE A C 1
ATOM 741 O O . PHE A 1 87 ? 31.650 20.549 -26.595 1.00 77.06 87 PHE A O 1
ATOM 748 N N . ALA A 1 88 ? 29.912 19.855 -25.373 1.00 73.38 88 ALA A N 1
ATOM 749 C CA . ALA A 1 88 ? 29.190 21.129 -25.365 1.00 73.38 88 ALA A CA 1
ATOM 750 C C . ALA A 1 88 ? 30.057 22.296 -24.863 1.00 73.38 88 ALA A C 1
ATOM 752 O O . ALA A 1 88 ? 30.012 23.391 -25.423 1.00 73.38 88 ALA A O 1
ATOM 753 N N . LYS A 1 89 ? 30.888 22.065 -23.838 1.00 78.62 89 LYS A N 1
ATOM 754 C CA . LYS A 1 89 ? 31.814 23.079 -23.306 1.00 78.62 89 LYS A CA 1
ATOM 755 C C . LYS A 1 89 ? 32.970 23.374 -24.263 1.00 78.62 89 LYS A C 1
ATOM 757 O O . LYS A 1 89 ? 33.357 24.533 -24.390 1.00 78.62 89 LYS A O 1
ATOM 762 N N . GLU A 1 90 ? 33.507 22.361 -24.941 1.00 77.06 90 GLU A N 1
ATOM 763 C CA . GLU A 1 90 ? 34.605 22.521 -25.909 1.00 77.06 90 GLU A CA 1
ATOM 764 C C . GLU A 1 90 ? 34.168 23.310 -27.154 1.00 77.06 90 GLU A C 1
ATOM 766 O O . GLU A 1 90 ? 34.922 24.122 -27.693 1.00 77.06 90 GLU A O 1
ATOM 771 N N . ILE A 1 91 ? 32.918 23.132 -27.572 1.00 68.81 91 ILE A N 1
ATOM 772 C CA . ILE A 1 91 ? 32.302 23.853 -28.686 1.00 68.81 91 ILE A CA 1
ATOM 773 C C . ILE A 1 91 ? 32.175 25.349 -28.415 1.00 68.81 91 ILE A C 1
ATOM 775 O O . ILE A 1 91 ? 32.490 26.159 -29.289 1.00 68.81 91 ILE A O 1
ATOM 779 N N . VAL A 1 92 ? 31.734 25.726 -27.207 1.00 65.94 92 VAL A N 1
ATOM 780 C CA . VAL A 1 92 ? 31.653 27.135 -26.781 1.00 65.94 92 VAL A CA 1
ATOM 781 C C . VAL A 1 92 ? 33.011 27.828 -26.952 1.00 65.94 92 VAL A C 1
ATOM 783 O O . VAL A 1 92 ? 33.060 29.021 -27.239 1.00 65.94 92 VAL A O 1
ATOM 786 N N . GLN A 1 93 ? 34.109 27.077 -26.839 1.00 67.75 93 GLN A N 1
ATOM 787 C CA . GLN A 1 93 ? 35.474 27.589 -26.929 1.00 67.75 93 GLN A CA 1
ATOM 788 C C . GLN A 1 93 ? 36.038 27.618 -28.367 1.00 67.75 93 GLN A C 1
ATOM 790 O O . GLN A 1 93 ? 36.948 28.401 -28.623 1.00 67.75 93 GLN A O 1
ATOM 795 N N . ASN A 1 94 ? 35.511 26.822 -29.313 1.00 66.50 94 ASN A N 1
ATOM 796 C CA . ASN A 1 94 ? 36.159 26.546 -30.615 1.00 66.50 94 ASN A CA 1
ATOM 797 C C . ASN A 1 94 ? 35.276 26.765 -31.871 1.00 66.50 94 ASN A C 1
ATOM 799 O O . ASN A 1 94 ? 35.637 26.329 -32.967 1.00 66.50 94 ASN A O 1
ATOM 803 N N . ASN A 1 95 ? 34.136 27.457 -31.751 1.00 63.34 95 ASN A N 1
ATOM 804 C CA . ASN A 1 95 ? 33.037 27.511 -32.744 1.00 63.34 95 ASN A CA 1
ATOM 805 C C . ASN A 1 95 ? 33.380 28.031 -34.174 1.00 63.34 95 ASN A C 1
ATOM 807 O O . ASN A 1 95 ? 32.548 27.969 -35.080 1.00 63.34 95 ASN A O 1
ATOM 811 N N . ASN A 1 96 ? 34.598 28.526 -34.424 1.00 61.88 96 ASN A N 1
ATOM 812 C CA . ASN A 1 96 ? 34.978 29.151 -35.702 1.00 61.88 96 ASN A CA 1
ATOM 813 C C . ASN A 1 96 ? 35.777 28.244 -36.664 1.00 61.88 96 ASN A C 1
ATOM 815 O O . ASN A 1 96 ? 36.102 28.688 -37.763 1.00 61.88 96 ASN A O 1
ATOM 819 N N . ASN A 1 97 ? 36.095 26.992 -36.302 1.00 68.88 97 ASN A N 1
ATOM 820 C CA . ASN A 1 97 ? 36.885 26.085 -37.152 1.00 68.88 97 ASN A CA 1
ATOM 821 C C . ASN A 1 97 ? 35.990 25.129 -37.987 1.00 68.88 97 ASN A C 1
ATOM 823 O O . ASN A 1 97 ? 35.287 24.303 -37.404 1.00 68.88 97 ASN A O 1
ATOM 827 N N . PRO A 1 98 ? 36.030 25.168 -39.336 1.00 67.88 98 PRO A N 1
ATOM 828 C CA . PRO A 1 98 ? 35.245 24.277 -40.200 1.00 67.88 98 PRO A CA 1
ATOM 829 C C . PRO A 1 98 ? 35.508 22.779 -39.983 1.00 67.88 98 PRO A C 1
ATOM 831 O O . PRO A 1 98 ? 34.558 22.006 -39.939 1.00 67.88 98 PRO A O 1
ATOM 834 N N . ALA A 1 99 ? 36.762 22.369 -39.760 1.00 68.00 99 ALA A N 1
ATOM 835 C CA . ALA A 1 99 ? 37.096 20.964 -39.493 1.00 68.00 99 ALA A CA 1
ATOM 836 C C . ALA A 1 99 ? 36.500 20.476 -38.161 1.00 68.00 99 ALA A C 1
ATOM 838 O O . ALA A 1 99 ? 36.159 19.306 -38.001 1.00 68.00 99 ALA A O 1
ATOM 839 N N . TYR A 1 100 ? 36.326 21.399 -37.211 1.00 67.69 100 TYR A N 1
ATOM 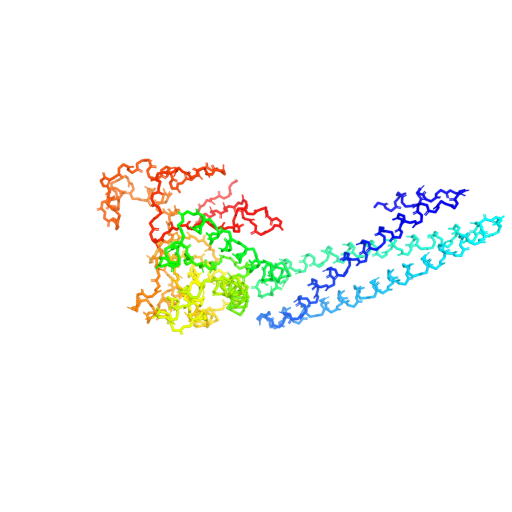840 C CA . TYR A 1 100 ? 35.681 21.123 -35.933 1.00 67.69 100 TYR A CA 1
ATOM 841 C C . TYR A 1 100 ? 34.158 20.962 -36.078 1.00 67.69 100 TYR A C 1
ATOM 843 O O . TYR A 1 100 ? 33.550 20.227 -35.305 1.00 67.69 100 TYR A O 1
ATOM 851 N N . LYS A 1 101 ? 33.536 21.577 -37.098 1.00 66.00 101 LYS A N 1
ATOM 852 C CA . LYS A 1 101 ? 32.105 21.399 -37.405 1.00 66.00 101 LYS A CA 1
ATOM 853 C C . LYS A 1 101 ? 31.791 20.016 -37.977 1.00 66.00 101 LYS A C 1
ATOM 855 O O . LYS A 1 101 ? 30.784 19.432 -37.587 1.00 66.00 101 LYS A O 1
ATOM 860 N N . ASP A 1 102 ? 32.637 19.488 -38.861 1.00 70.25 102 ASP A N 1
ATOM 861 C CA . ASP A 1 102 ? 32.458 18.127 -39.390 1.00 70.25 102 ASP A CA 1
ATOM 862 C C . ASP A 1 102 ? 32.676 17.077 -38.295 1.00 70.25 102 ASP A C 1
ATOM 864 O O . ASP A 1 102 ? 31.812 16.229 -38.085 1.00 70.25 102 ASP A O 1
ATOM 868 N N . TYR A 1 103 ? 33.749 17.212 -37.506 1.00 73.62 103 TYR A N 1
ATOM 869 C CA . TYR A 1 103 ? 33.972 16.374 -36.323 1.00 73.62 103 TYR A CA 1
ATOM 870 C C . TYR A 1 103 ? 32.785 16.420 -35.345 1.00 73.62 103 TYR A C 1
ATOM 872 O O . TYR A 1 103 ? 32.370 15.390 -34.814 1.00 73.62 103 TYR A O 1
ATOM 880 N N . PHE A 1 104 ? 32.206 17.608 -35.134 1.00 69.75 104 PHE A N 1
ATOM 881 C CA . PHE A 1 104 ? 31.015 17.794 -34.307 1.00 69.75 104 PHE A CA 1
ATOM 882 C C . PHE A 1 104 ? 29.803 17.041 -34.827 1.00 69.75 104 PHE A C 1
ATOM 884 O O . PHE A 1 104 ? 29.152 16.328 -34.061 1.00 69.75 104 PHE A O 1
ATOM 891 N N . ARG A 1 105 ? 29.505 17.190 -36.117 1.00 71.75 105 ARG A N 1
ATOM 892 C CA . ARG A 1 105 ? 28.371 16.516 -36.741 1.00 71.75 105 ARG A CA 1
ATOM 893 C C . ARG A 1 105 ? 28.498 15.004 -36.589 1.00 71.75 105 ARG A C 1
ATOM 895 O O . ARG A 1 105 ? 27.538 14.365 -36.170 1.00 71.75 105 ARG A O 1
ATOM 902 N N . ASP A 1 106 ? 29.674 14.460 -36.883 1.00 76.19 106 ASP A N 1
ATOM 903 C CA . ASP A 1 106 ? 29.903 13.018 -36.864 1.00 76.19 106 ASP A CA 1
ATOM 904 C C . ASP A 1 106 ? 29.801 12.468 -35.426 1.00 76.19 106 ASP A C 1
ATOM 906 O O . ASP A 1 106 ? 29.098 11.488 -35.190 1.00 76.19 106 ASP A O 1
ATOM 910 N N . LYS A 1 107 ? 30.364 13.169 -34.429 1.00 75.81 107 LYS A N 1
ATOM 911 C CA . LYS A 1 107 ? 30.233 12.785 -33.011 1.00 75.81 107 LYS A CA 1
ATOM 912 C C . LYS A 1 107 ? 28.801 12.830 -32.483 1.00 75.81 107 LYS A C 1
ATOM 914 O O . LYS A 1 107 ? 28.396 11.934 -31.748 1.00 75.81 107 LYS A O 1
ATOM 919 N N . ILE A 1 108 ? 28.032 13.859 -32.833 1.00 72.94 108 ILE A N 1
ATOM 920 C CA . ILE A 1 108 ? 26.614 13.936 -32.454 1.00 72.94 108 ILE A CA 1
ATOM 921 C C . ILE A 1 108 ? 25.818 12.819 -33.130 1.00 72.94 108 ILE A C 1
ATOM 923 O O . ILE A 1 108 ? 24.947 12.229 -32.496 1.00 72.94 108 ILE A O 1
ATOM 927 N N . PHE A 1 109 ? 26.133 12.495 -34.385 1.00 74.44 109 PHE A N 1
ATOM 928 C CA . PHE A 1 109 ? 25.484 11.404 -35.100 1.00 74.44 109 PHE A CA 1
ATOM 929 C C . PHE A 1 109 ? 25.745 10.044 -34.437 1.00 74.44 109 PHE A C 1
ATOM 931 O O . PHE A 1 109 ? 24.798 9.282 -34.234 1.00 74.44 109 PHE A O 1
ATOM 938 N N . ASP A 1 110 ? 26.985 9.776 -34.019 1.00 79.00 110 ASP A N 1
ATOM 939 C CA . ASP A 1 110 ? 27.336 8.580 -33.242 1.00 79.00 110 ASP A CA 1
ATOM 940 C C . ASP A 1 110 ? 26.515 8.506 -31.945 1.00 79.00 110 ASP A C 1
ATOM 942 O O . ASP A 1 110 ? 25.844 7.504 -31.691 1.00 79.00 110 ASP A O 1
ATOM 946 N N . PHE A 1 111 ? 26.467 9.599 -31.170 1.00 78.50 111 PHE A N 1
ATOM 947 C CA . PHE A 1 111 ? 25.677 9.645 -29.936 1.00 78.50 111 PHE A CA 1
ATOM 948 C C . PHE A 1 111 ? 24.186 9.397 -30.182 1.00 78.50 111 PHE A C 1
ATOM 950 O O . PHE A 1 111 ? 23.547 8.683 -29.410 1.00 78.50 111 PHE A O 1
ATOM 957 N N . ILE A 1 112 ? 23.611 9.968 -31.243 1.00 74.88 112 ILE A N 1
ATOM 958 C CA . ILE A 1 112 ? 22.194 9.773 -31.574 1.00 74.88 112 ILE A CA 1
ATOM 959 C C . ILE A 1 112 ? 21.918 8.311 -31.931 1.00 74.88 112 ILE A C 1
ATOM 961 O O . ILE A 1 112 ? 20.921 7.759 -31.461 1.00 74.88 112 ILE A O 1
ATOM 965 N N . ASN A 1 113 ? 22.777 7.676 -32.729 1.00 78.12 113 ASN A N 1
ATOM 966 C CA . ASN A 1 113 ? 22.604 6.274 -33.108 1.00 78.12 113 ASN A CA 1
ATOM 967 C C . ASN A 1 113 ? 22.686 5.347 -31.892 1.00 78.12 113 ASN A C 1
ATOM 969 O O . ASN A 1 113 ? 21.823 4.480 -31.719 1.00 78.12 113 ASN A O 1
ATOM 973 N N . ASP A 1 114 ? 23.659 5.577 -31.014 1.00 77.81 114 ASP A N 1
ATOM 974 C CA . ASP A 1 114 ? 23.846 4.778 -29.804 1.00 77.81 114 ASP A CA 1
ATOM 975 C C . ASP A 1 114 ? 22.684 4.961 -28.814 1.00 77.81 114 ASP A C 1
ATOM 977 O O . ASP A 1 114 ? 22.144 3.980 -28.288 1.00 77.81 114 ASP A O 1
ATOM 981 N N . ILE A 1 115 ? 22.216 6.199 -28.616 1.00 78.69 115 ILE A N 1
ATOM 982 C CA . ILE A 1 115 ? 21.057 6.498 -27.761 1.00 78.69 115 ILE A CA 1
ATOM 983 C C . ILE A 1 115 ? 19.773 5.909 -28.358 1.00 78.69 115 ILE A C 1
ATOM 985 O O . ILE A 1 115 ? 18.987 5.302 -27.632 1.00 78.69 115 ILE A O 1
ATOM 989 N N . SER A 1 116 ? 19.565 6.025 -29.672 1.00 79.44 116 SER A N 1
ATOM 990 C CA . SER A 1 116 ? 18.410 5.451 -30.378 1.00 79.44 116 SER A CA 1
ATOM 991 C C . SER A 1 116 ? 18.342 3.929 -30.209 1.00 79.44 116 SER A C 1
ATOM 993 O O . SER A 1 116 ? 17.275 3.375 -29.919 1.00 79.44 116 SER A O 1
ATOM 995 N N . SER A 1 117 ? 19.490 3.255 -30.316 1.00 77.88 117 SER A N 1
ATOM 996 C CA . SER A 1 117 ? 19.615 1.820 -30.048 1.00 77.88 117 SER A CA 1
ATOM 997 C C . SER A 1 117 ? 19.293 1.494 -28.586 1.00 77.88 117 SER A C 1
ATOM 999 O O . SER A 1 117 ? 18.503 0.590 -28.309 1.00 77.88 117 SER A O 1
ATOM 1001 N N . SER A 1 118 ? 19.827 2.269 -27.634 1.00 76.94 118 SER A N 1
ATOM 1002 C CA . SER A 1 118 ? 19.524 2.097 -26.208 1.00 76.94 118 SER A CA 1
ATOM 1003 C C . SER A 1 118 ? 18.029 2.252 -25.906 1.00 76.94 118 SER A C 1
ATOM 1005 O O . SER A 1 118 ? 17.474 1.409 -25.206 1.00 76.94 118 SER A O 1
ATOM 1007 N N . ILE A 1 119 ? 17.367 3.269 -26.467 1.00 78.44 119 ILE A N 1
ATOM 1008 C CA . ILE A 1 119 ? 15.920 3.497 -26.316 1.00 78.44 119 ILE A CA 1
ATOM 1009 C C . ILE A 1 119 ? 15.124 2.321 -26.879 1.00 78.44 119 ILE A C 1
ATOM 1011 O O . ILE A 1 119 ? 14.300 1.752 -26.171 1.00 78.44 119 ILE A O 1
ATOM 1015 N N . SER A 1 120 ? 15.413 1.910 -28.115 1.00 80.06 120 SER A N 1
ATOM 1016 C CA . SER A 1 120 ? 14.680 0.824 -28.781 1.00 80.06 120 SER A CA 1
ATOM 1017 C C . SER A 1 120 ? 14.768 -0.487 -27.998 1.00 80.06 120 SER A C 1
ATOM 1019 O O . SER A 1 120 ? 13.787 -1.218 -27.860 1.00 80.06 120 SER A O 1
ATOM 1021 N N . ASN A 1 121 ? 15.943 -0.777 -27.440 1.00 78.88 121 ASN A N 1
ATOM 1022 C CA . ASN A 1 121 ? 16.113 -1.968 -26.627 1.00 78.88 121 ASN A CA 1
ATOM 1023 C C . ASN A 1 121 ? 15.439 -1.854 -25.253 1.00 78.88 121 ASN A C 1
ATOM 1025 O O . ASN A 1 121 ? 14.895 -2.844 -24.768 1.00 78.88 121 ASN A O 1
ATOM 1029 N N . THR A 1 122 ? 15.462 -0.675 -24.623 1.00 77.31 122 THR A N 1
ATOM 1030 C CA . THR A 1 122 ? 14.707 -0.424 -23.388 1.00 77.31 122 THR A CA 1
ATOM 1031 C C . THR A 1 122 ? 13.215 -0.626 -23.626 1.00 77.31 122 THR A C 1
ATOM 1033 O O . THR A 1 122 ? 12.579 -1.305 -22.829 1.00 77.31 122 THR A O 1
ATOM 1036 N N . ASP A 1 123 ? 12.659 -0.115 -24.725 1.00 79.81 123 ASP A N 1
ATOM 1037 C CA . ASP A 1 123 ? 11.246 -0.305 -25.069 1.00 79.81 123 ASP A CA 1
ATOM 1038 C C . ASP A 1 123 ? 10.905 -1.792 -25.230 1.00 79.81 123 ASP A C 1
ATOM 1040 O O . ASP A 1 123 ? 9.910 -2.273 -24.682 1.00 79.81 123 ASP A O 1
ATOM 1044 N N . HIS A 1 124 ? 11.765 -2.551 -25.918 1.00 81.81 124 HIS A N 1
ATOM 1045 C CA . HIS A 1 124 ? 11.598 -3.997 -26.037 1.00 81.81 124 HIS A CA 1
ATOM 1046 C C . HIS A 1 124 ? 11.641 -4.694 -24.671 1.00 81.81 124 HIS A C 1
ATOM 1048 O O . HIS A 1 124 ? 10.798 -5.543 -24.377 1.00 81.81 124 HIS A O 1
ATOM 1054 N N . LEU A 1 125 ? 12.588 -4.315 -23.813 1.00 80.81 125 LEU A N 1
ATOM 1055 C CA . LEU A 1 125 ? 12.712 -4.873 -22.472 1.00 80.81 125 LEU A CA 1
ATOM 1056 C C . LEU A 1 125 ? 11.518 -4.516 -21.587 1.00 80.81 125 LEU A C 1
ATOM 1058 O O . LEU A 1 125 ? 11.023 -5.380 -20.876 1.00 80.81 125 LEU A O 1
ATOM 1062 N N . LEU A 1 126 ? 11.013 -3.286 -21.651 1.00 77.69 126 LEU A N 1
ATOM 1063 C CA . LEU A 1 126 ? 9.816 -2.868 -20.922 1.00 77.69 126 LEU A CA 1
ATOM 1064 C C . LEU A 1 126 ? 8.587 -3.656 -21.371 1.00 77.69 126 LEU A C 1
ATOM 1066 O O . LEU A 1 126 ? 7.777 -4.060 -20.538 1.00 77.69 126 LEU A O 1
ATOM 1070 N N . PHE A 1 127 ? 8.464 -3.923 -22.672 1.00 80.25 127 PHE A N 1
ATOM 1071 C CA . PHE A 1 127 ? 7.410 -4.779 -23.204 1.00 80.25 127 PHE A CA 1
ATOM 1072 C C . PHE A 1 127 ? 7.520 -6.215 -22.671 1.00 80.25 127 PHE A C 1
ATOM 1074 O O . PHE A 1 127 ? 6.527 -6.785 -22.215 1.00 80.25 127 PHE A O 1
ATOM 1081 N N . GLN A 1 128 ? 8.726 -6.790 -22.668 1.00 80.06 128 GLN A N 1
ATOM 1082 C CA . GLN A 1 128 ? 8.952 -8.121 -22.105 1.00 80.06 128 GLN A CA 1
ATOM 1083 C C . GLN A 1 128 ? 8.719 -8.163 -20.588 1.00 80.06 128 GLN A C 1
ATOM 1085 O O . GLN A 1 128 ? 8.090 -9.100 -20.096 1.00 80.06 128 GLN A O 1
ATOM 1090 N N . LEU A 1 129 ? 9.171 -7.144 -19.854 1.00 75.88 129 LEU A N 1
ATOM 1091 C CA . LEU A 1 129 ? 8.983 -7.012 -18.412 1.00 75.88 129 LEU A CA 1
ATOM 1092 C C . LEU A 1 129 ? 7.497 -6.920 -18.074 1.00 75.88 129 LEU A C 1
ATOM 1094 O O . LEU A 1 129 ? 7.039 -7.645 -17.200 1.00 75.88 129 LEU A O 1
ATOM 1098 N N . LYS A 1 130 ? 6.731 -6.096 -18.800 1.00 74.06 130 LYS A N 1
ATOM 1099 C CA . LYS A 1 130 ? 5.273 -6.021 -18.662 1.00 74.06 130 LYS A CA 1
ATOM 1100 C C . LYS A 1 130 ? 4.652 -7.409 -18.806 1.00 74.06 130 LYS A C 1
ATOM 1102 O O . LYS A 1 130 ? 3.925 -7.844 -17.919 1.00 74.06 130 LYS A O 1
ATOM 1107 N N . ASN A 1 131 ? 4.959 -8.123 -19.887 1.00 70.31 131 ASN A N 1
ATOM 1108 C CA . ASN A 1 131 ? 4.380 -9.447 -20.108 1.00 70.31 131 ASN A CA 1
ATOM 1109 C C . ASN A 1 131 ? 4.791 -10.423 -19.001 1.00 70.31 131 ASN A C 1
ATOM 1111 O O . ASN A 1 131 ? 3.931 -11.093 -18.444 1.00 70.31 131 ASN A O 1
ATOM 1115 N N . THR A 1 132 ? 6.064 -10.439 -18.611 1.00 68.25 132 THR A N 1
ATOM 1116 C CA . THR A 1 132 ? 6.574 -11.318 -17.548 1.00 68.25 132 THR A CA 1
ATOM 1117 C C . THR A 1 132 ? 5.883 -11.029 -16.209 1.00 68.25 132 THR A C 1
ATOM 1119 O O . THR A 1 132 ? 5.357 -11.938 -15.576 1.00 68.25 132 THR A O 1
ATOM 1122 N N . VAL A 1 133 ? 5.791 -9.758 -15.807 1.00 64.94 133 VAL A N 1
ATOM 1123 C CA . VAL A 1 133 ? 5.198 -9.356 -14.521 1.00 64.94 133 VAL A CA 1
ATOM 1124 C C . VAL A 1 133 ? 3.701 -9.624 -14.443 1.00 64.94 133 VAL A C 1
ATOM 1126 O O . VAL A 1 133 ? 3.209 -9.978 -13.377 1.00 64.94 133 VAL A O 1
ATOM 1129 N N . PHE A 1 134 ? 2.963 -9.457 -15.541 1.00 60.16 134 PHE A N 1
ATOM 1130 C CA . PHE A 1 134 ? 1.514 -9.661 -15.526 1.00 60.16 134 PHE A CA 1
ATOM 1131 C C . PHE A 1 134 ? 1.082 -11.100 -15.825 1.00 60.16 134 PHE A C 1
ATOM 1133 O O . PHE A 1 134 ? -0.002 -11.478 -15.394 1.00 60.16 134 PHE A O 1
ATOM 1140 N N . SER A 1 135 ? 1.881 -11.888 -16.555 1.00 62.28 135 SER A N 1
ATOM 1141 C CA . SER A 1 135 ? 1.494 -13.249 -16.965 1.00 62.28 135 SER A CA 1
ATOM 1142 C C . SER A 1 135 ? 2.205 -14.371 -16.212 1.00 62.28 135 SER A C 1
ATOM 1144 O O . SER A 1 135 ? 1.621 -15.438 -16.056 1.00 62.28 135 SER A O 1
ATOM 1146 N N . GLU A 1 136 ? 3.431 -14.153 -15.730 1.00 59.34 136 GLU A N 1
ATOM 1147 C CA . GLU A 1 136 ? 4.251 -15.217 -15.130 1.00 59.34 136 GLU A CA 1
ATOM 1148 C C . GLU A 1 136 ? 4.434 -15.064 -13.622 1.00 59.34 136 GLU A C 1
ATOM 1150 O O . GLU A 1 136 ? 4.751 -16.039 -12.944 1.00 59.34 136 GLU A O 1
ATOM 1155 N N . PHE A 1 137 ? 4.213 -13.859 -13.091 1.00 61.75 137 PHE A N 1
ATOM 1156 C CA . PHE A 1 137 ? 4.164 -13.604 -11.656 1.00 61.75 137 PHE A CA 1
ATOM 1157 C C . PHE A 1 137 ? 2.706 -13.377 -11.248 1.00 61.75 137 PHE A C 1
ATOM 1159 O O . PHE A 1 137 ? 2.264 -12.225 -11.166 1.00 61.75 137 PHE A O 1
ATOM 1166 N N . PRO A 1 138 ? 1.932 -14.450 -10.968 1.00 56.28 138 PRO A N 1
ATOM 1167 C CA . PRO A 1 138 ? 0.738 -14.303 -10.146 1.00 56.28 138 PRO A CA 1
ATOM 1168 C C . PRO A 1 138 ? 1.107 -13.594 -8.834 1.00 56.28 138 PRO A C 1
ATOM 1170 O O . PRO A 1 138 ? 2.278 -13.351 -8.554 1.00 56.28 138 PRO A O 1
ATOM 1173 N N . ILE A 1 139 ? 0.118 -13.168 -8.060 1.00 58.31 139 ILE A N 1
ATOM 1174 C CA . ILE A 1 139 ? 0.288 -12.146 -7.023 1.00 58.31 139 ILE A CA 1
ATOM 1175 C C . ILE A 1 139 ? 0.778 -12.744 -5.688 1.00 58.31 139 ILE A C 1
ATOM 1177 O O . ILE A 1 139 ? -0.021 -12.941 -4.778 1.00 58.31 139 ILE A O 1
ATOM 1181 N N . PRO A 1 140 ? 2.093 -13.012 -5.556 1.00 57.72 140 PRO A N 1
ATOM 1182 C CA . PRO A 1 140 ? 2.776 -12.776 -4.281 1.00 57.72 140 PRO A CA 1
ATOM 1183 C C . PRO A 1 140 ? 3.694 -11.563 -4.261 1.00 57.72 140 PRO A C 1
ATOM 1185 O O . PRO A 1 140 ? 3.947 -11.029 -3.190 1.00 57.72 140 PRO A O 1
ATOM 1188 N N . ILE A 1 141 ? 4.261 -11.159 -5.399 1.00 64.12 141 ILE A N 1
ATOM 1189 C CA . ILE A 1 141 ? 5.371 -10.197 -5.394 1.00 64.12 141 ILE A CA 1
ATOM 1190 C C . ILE A 1 141 ? 4.825 -8.803 -5.109 1.00 64.12 141 ILE A C 1
ATOM 1192 O O . ILE A 1 141 ? 3.933 -8.334 -5.821 1.00 64.12 141 ILE A O 1
ATOM 1196 N N . VAL A 1 142 ? 5.403 -8.123 -4.115 1.00 67.50 142 VAL A N 1
ATOM 1197 C CA . VAL A 1 142 ? 5.144 -6.698 -3.892 1.00 67.50 142 VAL A CA 1
ATOM 1198 C C . VAL A 1 142 ? 5.479 -5.942 -5.169 1.00 67.50 142 VAL A C 1
ATOM 1200 O O . VAL A 1 142 ? 6.632 -5.833 -5.588 1.00 67.50 142 VAL A O 1
ATOM 1203 N N . LYS A 1 143 ? 4.447 -5.421 -5.822 1.00 70.50 143 LYS A N 1
ATOM 1204 C CA . LYS A 1 143 ? 4.598 -4.640 -7.035 1.00 70.50 143 LYS A CA 1
ATOM 1205 C C . LYS A 1 143 ? 5.082 -3.240 -6.664 1.00 70.50 143 LYS A C 1
ATOM 1207 O O . LYS A 1 143 ? 4.670 -2.681 -5.648 1.00 70.50 143 LYS A O 1
ATOM 1212 N N . PRO A 1 144 ? 5.886 -2.590 -7.508 1.00 67.69 144 PRO A N 1
ATOM 1213 C CA . PRO A 1 144 ? 6.454 -1.283 -7.170 1.00 67.69 144 PRO A CA 1
ATOM 1214 C C . PRO A 1 144 ? 5.424 -0.169 -6.946 1.00 67.69 144 PRO A C 1
ATOM 1216 O O . PRO A 1 144 ? 5.677 0.751 -6.173 1.00 67.69 144 PRO A O 1
ATOM 1219 N N . TYR A 1 145 ? 4.230 -0.247 -7.546 1.00 71.50 145 TYR A N 1
ATOM 1220 C CA . TYR A 1 145 ? 3.159 0.697 -7.202 1.00 71.50 145 TYR A CA 1
ATOM 1221 C C . TYR A 1 145 ? 2.657 0.501 -5.762 1.00 71.50 145 TYR A C 1
ATOM 1223 O O . TYR A 1 145 ? 2.266 1.479 -5.127 1.00 71.50 145 TYR A O 1
ATOM 1231 N N . GLN A 1 146 ? 2.707 -0.726 -5.221 1.00 76.81 146 GLN A N 1
ATOM 1232 C CA . GLN A 1 146 ? 2.404 -0.988 -3.814 1.00 76.81 146 GLN A CA 1
ATOM 1233 C C . GLN A 1 146 ? 3.465 -0.330 -2.928 1.00 76.81 146 GLN A C 1
ATOM 1235 O O . GLN A 1 146 ? 3.099 0.346 -1.976 1.00 76.81 146 GLN A O 1
ATOM 1240 N N . GLU A 1 147 ? 4.754 -0.406 -3.279 1.00 79.12 147 GLU A N 1
ATOM 1241 C CA . GLU A 1 147 ? 5.827 0.311 -2.564 1.00 79.12 147 GLU A CA 1
ATOM 1242 C C . GLU A 1 147 ? 5.626 1.835 -2.569 1.00 79.12 147 GLU A C 1
ATOM 1244 O O . GLU A 1 147 ? 5.721 2.503 -1.534 1.00 79.12 147 GLU A O 1
ATOM 1249 N N . VAL A 1 148 ? 5.278 2.404 -3.727 1.00 78.56 148 VAL A N 1
ATOM 1250 C CA . VAL A 1 148 ? 4.957 3.835 -3.835 1.00 78.56 148 VAL A CA 1
ATOM 1251 C C . VAL A 1 148 ? 3.757 4.195 -2.959 1.00 78.56 148 VAL A C 1
ATOM 1253 O O . VAL A 1 148 ? 3.803 5.208 -2.254 1.00 78.56 148 VAL A O 1
ATOM 1256 N N . ALA A 1 149 ? 2.705 3.375 -2.959 1.00 80.81 149 ALA A N 1
ATOM 1257 C CA . ALA A 1 149 ? 1.530 3.584 -2.121 1.00 80.81 149 ALA A CA 1
ATOM 1258 C C . ALA A 1 149 ? 1.868 3.489 -0.624 1.00 80.81 149 ALA A C 1
ATOM 1260 O O . ALA A 1 149 ? 1.499 4.384 0.132 1.00 80.81 149 ALA A O 1
ATOM 1261 N N . ILE A 1 150 ? 2.655 2.495 -0.206 1.00 85.31 150 ILE A N 1
ATOM 1262 C CA . ILE A 1 150 ? 3.133 2.314 1.178 1.00 85.31 150 ILE A CA 1
ATOM 1263 C C . ILE A 1 150 ? 3.951 3.509 1.663 1.00 85.31 150 ILE A C 1
ATOM 1265 O O . ILE A 1 150 ? 3.925 3.839 2.848 1.00 85.31 150 ILE A O 1
ATOM 1269 N N . LYS A 1 151 ? 4.665 4.180 0.756 1.00 84.56 151 LYS A N 1
ATOM 1270 C CA . LYS A 1 151 ? 5.442 5.387 1.060 1.00 84.56 151 LYS A CA 1
ATOM 1271 C C . LYS A 1 151 ? 4.605 6.668 1.049 1.00 84.56 151 LYS A C 1
ATOM 1273 O O . LYS A 1 151 ? 4.901 7.602 1.795 1.00 84.56 151 LYS A O 1
ATOM 1278 N N . THR A 1 152 ? 3.603 6.752 0.177 1.00 84.00 152 THR A N 1
ATOM 1279 C CA . THR A 1 152 ? 2.900 8.013 -0.118 1.00 84.00 152 THR A CA 1
ATOM 1280 C C . THR A 1 152 ? 1.582 8.143 0.639 1.00 84.00 152 THR A C 1
ATOM 1282 O O . THR A 1 152 ? 1.302 9.217 1.170 1.00 84.00 152 THR A O 1
ATOM 1285 N N . ALA A 1 153 ? 0.808 7.060 0.756 1.00 86.69 153 ALA A N 1
ATOM 1286 C CA . ALA A 1 153 ? -0.463 7.045 1.479 1.00 86.69 153 ALA A CA 1
ATOM 1287 C C . ALA A 1 153 ? -0.346 7.534 2.938 1.00 86.69 153 ALA A C 1
ATOM 1289 O O . ALA A 1 153 ? -1.175 8.359 3.327 1.00 86.69 153 ALA A O 1
ATOM 1290 N N . PRO A 1 154 ? 0.694 7.164 3.720 1.00 92.62 154 PRO A N 1
ATOM 1291 C CA . PRO A 1 154 ? 0.897 7.701 5.068 1.00 92.62 154 PRO A CA 1
ATOM 1292 C C . PRO A 1 154 ? 0.882 9.227 5.146 1.00 92.62 154 PRO A C 1
ATOM 1294 O O . PRO A 1 154 ? 0.227 9.799 6.012 1.00 92.62 154 PRO A O 1
ATOM 1297 N N . LYS A 1 155 ? 1.552 9.895 4.200 1.00 90.19 155 LYS A N 1
ATOM 1298 C CA . LYS A 1 155 ? 1.652 11.360 4.169 1.00 90.19 155 LYS A CA 1
ATOM 1299 C C . LYS A 1 155 ? 0.315 12.012 3.847 1.00 90.19 155 LYS A C 1
ATOM 1301 O O . LYS A 1 155 ? -0.032 13.027 4.439 1.00 90.19 155 LYS A O 1
ATOM 1306 N N . VAL A 1 156 ? -0.427 11.424 2.909 1.00 87.75 156 VAL A N 1
ATOM 1307 C CA . VAL A 1 156 ? -1.753 11.913 2.511 1.00 87.75 156 VAL A CA 1
ATOM 1308 C C . VAL A 1 156 ? -2.734 11.783 3.675 1.00 87.75 156 VAL A C 1
ATOM 1310 O O . VAL A 1 156 ? -3.436 12.739 3.992 1.00 87.75 156 VAL A O 1
ATOM 1313 N N . ILE A 1 157 ? -2.737 10.633 4.354 1.00 87.94 157 ILE A N 1
ATOM 1314 C CA . ILE A 1 157 ? -3.586 10.390 5.526 1.00 87.94 157 ILE A CA 1
ATOM 1315 C C . ILE A 1 157 ? -3.226 11.351 6.665 1.00 87.94 157 ILE A C 1
ATOM 1317 O O . ILE A 1 157 ? -4.115 11.976 7.242 1.00 87.94 157 ILE A O 1
ATOM 1321 N N . ALA A 1 158 ? -1.935 11.525 6.955 1.00 91.25 158 ALA A N 1
ATOM 1322 C CA . ALA A 1 158 ? -1.470 12.449 7.985 1.00 91.25 158 ALA A CA 1
ATOM 1323 C C . ALA A 1 158 ? -1.872 13.906 7.694 1.00 91.25 158 ALA A C 1
ATOM 1325 O O . ALA A 1 158 ? -2.343 14.604 8.594 1.00 91.25 158 ALA A O 1
ATOM 1326 N N . GLU A 1 159 ? -1.765 14.361 6.441 1.00 89.06 159 GLU A N 1
ATOM 1327 C CA . GLU A 1 159 ? -2.241 15.694 6.050 1.00 89.06 159 GLU A CA 1
ATOM 1328 C C . GLU A 1 159 ? -3.767 15.813 6.193 1.00 89.06 159 GLU A C 1
ATOM 1330 O O . GLU A 1 159 ? -4.252 16.825 6.694 1.00 89.06 159 GLU A O 1
ATOM 1335 N N . GLY A 1 160 ? -4.528 14.767 5.856 1.00 87.25 160 GLY A N 1
ATOM 1336 C CA . GLY A 1 160 ? -5.974 14.723 6.092 1.00 87.25 160 GLY A CA 1
ATOM 1337 C C . GLY A 1 160 ? -6.337 14.888 7.572 1.00 87.25 160 GLY A C 1
ATOM 1338 O O . GLY A 1 160 ? -7.199 15.698 7.913 1.00 87.25 160 GLY A O 1
ATOM 1339 N N . ILE A 1 161 ? -5.631 14.195 8.471 1.00 89.44 161 ILE A N 1
ATOM 1340 C CA . ILE A 1 161 ? -5.817 14.343 9.924 1.00 89.44 161 ILE A CA 1
ATOM 1341 C C . ILE A 1 161 ? -5.479 15.759 10.383 1.00 89.44 161 ILE A C 1
ATOM 1343 O O . ILE A 1 161 ? -6.242 16.361 11.136 1.00 89.44 161 ILE A O 1
ATOM 1347 N N . LYS A 1 162 ? -4.367 16.322 9.908 1.00 90.62 162 LYS A N 1
ATOM 1348 C CA . LYS A 1 162 ? -3.993 17.708 10.204 1.00 90.62 162 LYS A CA 1
ATOM 1349 C C . LYS A 1 162 ? -5.097 18.684 9.789 1.00 90.62 162 LYS A C 1
ATOM 1351 O O . LYS A 1 162 ? -5.477 19.548 10.575 1.00 90.62 162 LYS A O 1
ATOM 1356 N N . MET A 1 163 ? -5.643 18.529 8.584 1.00 88.38 163 MET A N 1
ATOM 1357 C CA . MET A 1 163 ? -6.746 19.359 8.092 1.00 88.38 163 MET A CA 1
ATOM 1358 C C . MET A 1 163 ? -8.009 19.217 8.953 1.00 88.38 163 MET A C 1
ATOM 1360 O O . MET A 1 163 ? -8.677 20.218 9.218 1.00 88.38 163 MET A O 1
ATOM 1364 N N . LEU A 1 164 ? -8.324 18.004 9.420 1.00 87.00 164 LEU A N 1
ATOM 1365 C CA . LEU A 1 164 ? -9.436 17.768 10.346 1.00 87.00 164 LEU A CA 1
ATOM 1366 C C . LEU A 1 164 ? -9.218 18.476 11.688 1.00 87.00 164 LEU A C 1
ATOM 1368 O O . LEU A 1 164 ? -10.124 19.159 12.162 1.00 87.00 164 LEU A O 1
ATOM 1372 N N . ILE A 1 165 ? -8.019 18.381 12.267 1.00 87.81 165 ILE A N 1
ATOM 1373 C CA . ILE A 1 165 ? -7.684 19.067 13.523 1.00 87.81 165 ILE A CA 1
ATOM 1374 C C . ILE A 1 165 ? -7.818 20.586 13.365 1.00 87.81 165 ILE A C 1
ATOM 1376 O O . ILE A 1 165 ? -8.471 21.226 14.186 1.00 87.81 165 ILE A O 1
ATOM 1380 N N . GLU A 1 166 ? -7.257 21.175 12.304 1.00 89.06 166 GLU A N 1
ATOM 1381 C CA . GLU A 1 166 ? -7.357 22.624 12.067 1.00 89.06 166 GLU A CA 1
ATOM 1382 C C . GLU A 1 166 ? -8.805 23.088 11.889 1.00 89.06 166 GLU A C 1
ATOM 1384 O O . GLU A 1 166 ? -9.205 24.124 12.427 1.00 89.06 166 GLU A O 1
ATOM 1389 N N . ARG A 1 167 ? -9.619 22.303 11.174 1.00 88.44 167 ARG A N 1
ATOM 1390 C CA . ARG A 1 167 ? -11.046 22.584 11.007 1.00 88.44 167 ARG A CA 1
ATOM 1391 C C . ARG A 1 167 ? -11.772 22.616 12.351 1.00 88.44 167 ARG A C 1
ATOM 1393 O O . ARG A 1 167 ? -12.565 23.528 12.584 1.00 88.44 167 ARG A O 1
ATOM 1400 N N . GLU A 1 168 ? -11.534 21.638 13.217 1.00 86.62 168 GLU A N 1
ATOM 1401 C CA . GLU A 1 168 ? -12.243 21.552 14.497 1.00 86.62 168 GLU A CA 1
ATOM 1402 C C . GLU A 1 168 ? -11.721 22.572 15.511 1.00 86.62 168 GLU A C 1
ATOM 1404 O O . GLU A 1 168 ? -12.521 23.203 16.197 1.00 86.62 168 GLU A O 1
ATOM 1409 N N . LYS A 1 169 ? -10.418 22.865 15.504 1.00 87.75 169 LYS A N 1
ATOM 1410 C CA . LYS A 1 169 ? -9.826 23.979 16.255 1.00 87.75 169 LYS A CA 1
ATOM 1411 C C . LYS A 1 169 ? -10.451 25.328 15.888 1.00 87.75 169 LYS A C 1
ATOM 1413 O O . LYS A 1 169 ? -10.712 26.140 16.772 1.00 87.75 169 LYS A O 1
ATOM 1418 N N . ALA A 1 170 ? -10.716 25.575 14.603 1.00 88.50 170 ALA A N 1
ATOM 1419 C CA . ALA A 1 170 ? -11.357 26.813 14.154 1.00 88.50 170 ALA A CA 1
ATOM 1420 C C . ALA A 1 170 ? -12.821 26.938 14.620 1.00 88.50 170 ALA A C 1
ATOM 1422 O O . ALA A 1 170 ? -13.334 28.048 14.750 1.00 88.50 170 ALA A O 1
ATOM 1423 N N . ARG A 1 171 ? -13.498 25.809 14.868 1.00 88.88 171 ARG A N 1
ATOM 1424 C CA . ARG A 1 171 ? -14.904 25.755 15.301 1.00 88.88 171 ARG A CA 1
ATOM 1425 C C . ARG A 1 171 ? -15.059 25.743 16.817 1.00 88.88 171 ARG A C 1
ATOM 1427 O O . ARG A 1 171 ? -16.026 26.297 17.331 1.00 88.88 171 ARG A O 1
ATOM 1434 N N . ASN A 1 172 ? -14.134 25.095 17.516 1.00 86.06 172 ASN A N 1
ATOM 1435 C CA . ASN A 1 172 ? -14.169 24.895 18.953 1.00 86.06 172 ASN A CA 1
ATOM 1436 C C . ASN A 1 172 ? -12.755 25.059 19.546 1.00 86.06 172 ASN A C 1
ATOM 1438 O O . ASN A 1 172 ? -11.914 24.177 19.373 1.00 86.06 172 ASN A O 1
ATOM 1442 N N . PRO A 1 173 ? -12.486 26.137 20.304 1.00 84.12 173 PRO A N 1
ATOM 1443 C CA . PRO A 1 173 ? -11.213 26.310 21.006 1.00 84.12 173 PRO A CA 1
ATOM 1444 C C . PRO A 1 173 ? -10.866 25.155 21.962 1.00 84.12 173 PRO A C 1
ATOM 1446 O O . PRO A 1 173 ? -9.689 24.867 22.162 1.00 84.12 173 PRO A O 1
ATOM 1449 N N . ASP A 1 174 ? -11.880 24.457 22.485 1.00 87.50 174 ASP A N 1
ATOM 1450 C CA . ASP A 1 174 ? -11.764 23.302 23.383 1.00 87.50 174 ASP A CA 1
ATOM 1451 C C . ASP A 1 174 ? -11.907 21.950 22.651 1.00 87.50 174 ASP A C 1
ATOM 1453 O O . ASP A 1 174 ? -12.256 20.937 23.260 1.00 87.50 174 ASP A O 1
ATOM 1457 N N . TRP A 1 175 ? -11.650 21.905 21.336 1.00 86.81 175 TRP A N 1
ATOM 1458 C CA . TRP A 1 175 ? -11.773 20.695 20.504 1.00 86.81 175 TRP A CA 1
ATOM 1459 C C . TRP A 1 175 ? -11.074 19.460 21.098 1.00 86.81 175 TRP A C 1
ATOM 1461 O O . TRP A 1 175 ? -11.558 18.339 20.940 1.00 86.81 175 TRP A O 1
ATOM 1471 N N . TYR A 1 176 ? -9.963 19.671 21.811 1.00 87.06 176 TYR A N 1
ATOM 1472 C CA . TYR A 1 176 ? -9.137 18.626 22.409 1.00 87.06 176 TYR A CA 1
ATOM 1473 C C . TYR A 1 176 ? -9.837 17.862 23.540 1.00 87.06 176 TYR A C 1
ATOM 1475 O O . TYR A 1 176 ? -9.410 16.758 23.847 1.00 87.06 176 TYR A O 1
ATOM 1483 N N . LYS A 1 177 ? -10.913 18.388 24.146 1.00 86.81 177 LYS A N 1
ATOM 1484 C CA . LYS A 1 177 ? -11.687 17.661 25.176 1.00 86.81 177 LYS A CA 1
ATOM 1485 C C . LYS A 1 177 ? -12.519 16.520 24.587 1.00 86.81 177 LYS A C 1
ATOM 1487 O O . LYS A 1 177 ? -12.723 15.503 25.239 1.00 86.81 177 LYS A O 1
ATOM 1492 N N . ASP A 1 178 ? -12.945 16.676 23.335 1.00 82.75 178 ASP A N 1
ATOM 1493 C CA . ASP A 1 178 ? -13.750 15.702 22.593 1.00 82.75 178 ASP A CA 1
ATOM 1494 C C . ASP A 1 178 ? -12.981 15.147 21.384 1.00 82.75 178 ASP A C 1
ATOM 1496 O O . ASP A 1 178 ? -13.587 14.763 20.382 1.00 82.75 178 ASP A O 1
ATOM 1500 N N . PHE A 1 179 ? -11.645 15.110 21.446 1.00 84.25 179 PHE A N 1
ATOM 1501 C CA . PHE A 1 179 ? -10.787 14.766 20.305 1.00 84.25 179 PHE A CA 1
ATOM 1502 C C . PHE A 1 179 ? -11.171 13.442 19.630 1.00 84.25 179 PHE A C 1
ATOM 1504 O O . PHE A 1 179 ? -11.110 13.337 18.410 1.00 84.25 179 PHE A O 1
ATOM 1511 N N . ASP A 1 180 ? -11.660 12.465 20.394 1.00 81.06 180 ASP A N 1
ATOM 1512 C CA . ASP A 1 180 ? -12.138 11.175 19.886 1.00 81.06 180 ASP A CA 1
ATOM 1513 C C . ASP A 1 180 ? -13.329 11.257 18.936 1.00 81.06 180 ASP A C 1
ATOM 1515 O O . ASP A 1 180 ? -13.537 10.357 18.126 1.00 81.06 180 ASP A O 1
ATOM 1519 N N . LYS A 1 181 ? -14.143 12.308 19.044 1.00 77.06 181 LYS A N 1
ATOM 1520 C CA . LYS A 1 181 ? -15.256 12.544 18.123 1.00 77.06 181 LYS A CA 1
ATOM 1521 C C . LYS A 1 181 ? -14.750 12.958 16.742 1.00 77.06 181 LYS A C 1
ATOM 1523 O O . LYS A 1 181 ? -15.409 12.686 15.743 1.00 77.06 181 LYS A O 1
ATOM 1528 N N . TYR A 1 182 ? -13.606 13.632 16.698 1.00 72.62 182 TYR A N 1
ATOM 1529 C CA . TYR A 1 182 ? -13.080 14.283 15.500 1.00 72.62 182 TYR A CA 1
ATOM 1530 C C . TYR A 1 182 ? -11.966 13.465 14.841 1.00 72.62 182 TYR A C 1
ATOM 1532 O O . TYR A 1 182 ? -11.895 13.375 13.617 1.00 72.62 182 TYR A O 1
ATOM 1540 N N . LEU A 1 183 ? -11.139 12.807 15.652 1.00 76.94 183 LEU A N 1
ATOM 1541 C CA . LEU A 1 183 ? -10.109 11.866 15.230 1.00 76.94 183 LEU A CA 1
ATOM 1542 C C . LEU A 1 183 ? -10.729 10.473 15.107 1.00 76.94 183 LEU A C 1
ATOM 1544 O O . LEU A 1 183 ? -10.623 9.636 16.004 1.00 76.94 183 LEU A O 1
ATOM 1548 N N . SER A 1 184 ? -11.438 10.283 13.993 1.00 74.62 184 SER A N 1
ATOM 1549 C CA . SER A 1 184 ? -12.140 9.042 13.656 1.00 74.62 184 SER A CA 1
ATOM 1550 C C . SER A 1 184 ? -11.185 7.857 13.500 1.00 74.62 184 SER A C 1
ATOM 1552 O O . SER A 1 184 ? -9.994 8.027 13.240 1.00 74.62 184 SER A O 1
ATOM 1554 N N . TYR A 1 185 ? -11.732 6.647 13.624 1.00 82.31 185 TYR A N 1
ATOM 1555 C CA . TYR A 1 185 ? -11.015 5.424 13.276 1.00 82.31 185 TYR A CA 1
ATOM 1556 C C . TYR A 1 185 ? -10.693 5.409 11.780 1.00 82.31 185 TYR A C 1
ATOM 1558 O O . TYR A 1 185 ? -11.557 5.685 10.947 1.00 82.31 185 TYR A O 1
ATOM 1566 N N . ILE A 1 186 ? -9.449 5.073 11.459 1.00 86.81 186 ILE A N 1
ATOM 1567 C CA . ILE A 1 186 ? -8.954 4.892 10.100 1.00 86.81 186 ILE A CA 1
ATOM 1568 C C . ILE A 1 186 ? -8.619 3.417 9.969 1.00 86.81 186 ILE A C 1
ATOM 1570 O O . ILE A 1 186 ? -7.586 2.957 10.454 1.00 86.81 186 ILE A O 1
ATOM 1574 N N . ASN A 1 187 ? -9.515 2.678 9.328 1.00 87.69 187 ASN A N 1
ATOM 1575 C CA . ASN A 1 187 ? -9.283 1.278 9.029 1.00 87.69 187 ASN A CA 1
ATOM 1576 C C . ASN A 1 187 ? -8.906 1.162 7.559 1.00 87.69 187 ASN A C 1
ATOM 1578 O O . ASN A 1 187 ? -9.645 1.612 6.686 1.00 87.69 187 ASN A O 1
ATOM 1582 N N . ILE A 1 188 ? -7.720 0.625 7.303 1.00 88.50 188 ILE A N 1
ATOM 1583 C CA . ILE A 1 188 ? -7.267 0.345 5.947 1.00 88.50 188 ILE A CA 1
ATOM 1584 C C . ILE A 1 188 ? -7.779 -1.036 5.591 1.00 88.50 188 ILE A C 1
ATOM 1586 O O . ILE A 1 188 ? -7.439 -1.985 6.288 1.00 88.50 188 ILE A O 1
ATOM 1590 N N . GLU A 1 189 ? -8.596 -1.121 4.554 1.00 83.44 189 GLU A N 1
ATOM 1591 C CA . GLU A 1 189 ? -9.248 -2.354 4.133 1.00 83.44 189 GLU A CA 1
ATOM 1592 C C . GLU A 1 189 ? -8.371 -3.218 3.239 1.00 83.44 189 GLU A C 1
ATOM 1594 O O . GLU A 1 189 ? -7.643 -2.710 2.380 1.00 83.44 189 GLU A O 1
ATOM 1599 N N . GLU A 1 190 ? -8.456 -4.525 3.478 1.00 80.25 190 GLU A N 1
ATOM 1600 C CA . GLU A 1 190 ? -7.966 -5.556 2.576 1.00 80.25 190 GLU A CA 1
ATOM 1601 C C . GLU A 1 190 ? -8.828 -5.560 1.315 1.00 80.25 190 GLU A C 1
ATOM 1603 O O . GLU A 1 190 ? -10.014 -5.861 1.395 1.00 80.25 190 GLU A O 1
ATOM 1608 N N . SER A 1 191 ? -8.276 -5.140 0.172 1.00 75.88 191 SER A N 1
ATOM 1609 C CA . SER A 1 191 ? -9.103 -4.951 -1.027 1.00 75.88 191 SER A CA 1
ATOM 1610 C C . SER A 1 191 ? -9.068 -6.149 -1.972 1.00 75.88 191 SER A C 1
ATOM 1612 O O . SER A 1 191 ? -10.035 -6.859 -2.131 1.00 75.88 191 SER A O 1
ATOM 1614 N N . TYR A 1 192 ? -7.971 -6.346 -2.691 1.00 77.62 192 TYR A N 1
ATOM 1615 C CA . TYR A 1 192 ? -7.875 -7.350 -3.742 1.00 77.62 192 TYR A CA 1
ATOM 1616 C C . TYR A 1 192 ? -6.422 -7.723 -3.888 1.00 77.62 192 TYR A C 1
ATOM 1618 O O . TYR A 1 192 ? -5.588 -6.813 -3.816 1.00 77.62 192 TYR A O 1
ATOM 1626 N N . PRO A 1 193 ? -6.104 -8.985 -4.218 1.00 73.25 193 PRO A N 1
ATOM 1627 C CA . PRO A 1 193 ? -4.743 -9.397 -4.503 1.00 73.25 193 PRO A CA 1
ATOM 1628 C C . PRO A 1 193 ? -4.000 -8.367 -5.366 1.00 73.25 193 PRO A C 1
ATOM 1630 O O . PRO A 1 193 ? -4.392 -8.043 -6.488 1.00 73.25 193 PRO A O 1
ATOM 1633 N N . GLY A 1 194 ? -2.915 -7.823 -4.810 1.00 70.00 194 GLY A N 1
ATOM 1634 C CA . GLY A 1 194 ? -2.067 -6.827 -5.465 1.00 70.00 194 GLY A CA 1
ATOM 1635 C C . GLY A 1 194 ? -2.301 -5.398 -4.986 1.00 70.00 194 GLY A C 1
ATOM 1636 O O . GLY A 1 194 ? -1.566 -4.503 -5.398 1.00 70.00 194 GLY A O 1
ATOM 1637 N N . ALA A 1 195 ? -3.261 -5.143 -4.104 1.00 75.19 195 ALA A N 1
ATOM 1638 C CA . ALA A 1 195 ? -3.350 -3.874 -3.396 1.00 75.19 195 ALA A CA 1
ATOM 1639 C C . ALA A 1 195 ? -2.321 -3.782 -2.246 1.00 75.19 195 ALA A C 1
ATOM 1641 O O . ALA A 1 195 ? -1.802 -4.798 -1.775 1.00 75.19 195 ALA A O 1
ATOM 1642 N N . PRO A 1 196 ? -1.958 -2.572 -1.782 1.00 72.38 196 PRO A N 1
ATOM 1643 C CA . PRO A 1 196 ? -0.969 -2.391 -0.711 1.00 72.38 196 PRO A CA 1
ATOM 1644 C C . PRO A 1 196 ? -1.379 -2.989 0.648 1.00 72.38 196 PRO A C 1
ATOM 1646 O O . PRO A 1 196 ? -0.516 -3.286 1.467 1.00 72.38 196 PRO A O 1
ATOM 1649 N N . ALA A 1 197 ? -2.679 -3.155 0.889 1.00 80.44 197 ALA A N 1
ATOM 1650 C CA . ALA A 1 197 ? -3.241 -3.816 2.061 1.00 80.44 197 ALA A CA 1
ATOM 1651 C C . ALA A 1 197 ? -3.829 -5.156 1.615 1.00 80.44 197 ALA A C 1
ATOM 1653 O O . ALA A 1 197 ? -4.982 -5.209 1.224 1.00 80.44 197 ALA A O 1
ATOM 1654 N N . THR A 1 198 ? -2.998 -6.194 1.536 1.00 76.06 198 THR A N 1
ATOM 1655 C CA . THR A 1 198 ? -3.422 -7.533 1.082 1.00 76.06 198 THR A CA 1
ATOM 1656 C C . THR A 1 198 ? -2.662 -8.618 1.825 1.00 76.06 198 THR A C 1
ATOM 1658 O O . THR A 1 198 ? -3.229 -9.400 2.576 1.00 76.06 198 THR A O 1
ATOM 1661 N N . ARG A 1 199 ? -1.332 -8.607 1.695 1.00 80.56 199 ARG A N 1
ATOM 1662 C CA . ARG A 1 199 ? -0.434 -9.500 2.429 1.00 80.56 199 ARG A CA 1
ATOM 1663 C C . ARG A 1 199 ? -0.090 -8.913 3.808 1.00 80.56 199 ARG A C 1
ATOM 1665 O O . ARG A 1 199 ? 0.176 -7.706 3.880 1.00 80.56 199 ARG A O 1
ATOM 1672 N N . PRO A 1 200 ? -0.051 -9.711 4.893 1.00 86.12 200 PRO A N 1
ATOM 1673 C CA . PRO A 1 200 ? 0.116 -9.194 6.254 1.00 86.12 200 PRO A CA 1
ATOM 1674 C C . PRO A 1 200 ? 1.355 -8.329 6.489 1.00 86.12 200 PRO A C 1
ATOM 1676 O O . PRO A 1 200 ? 1.263 -7.299 7.148 1.00 86.12 200 PRO A O 1
ATOM 1679 N N . ASP A 1 201 ? 2.510 -8.703 5.955 1.00 83.94 201 ASP A N 1
ATOM 1680 C CA . ASP A 1 201 ? 3.769 -7.962 6.092 1.00 83.94 201 ASP A CA 1
ATOM 1681 C C . ASP A 1 201 ? 3.714 -6.592 5.388 1.00 83.94 201 ASP A C 1
ATOM 1683 O O . ASP A 1 201 ? 4.099 -5.574 5.973 1.00 83.94 201 ASP A O 1
ATOM 1687 N N . ILE A 1 202 ? 3.171 -6.543 4.165 1.00 85.19 202 ILE A N 1
ATOM 1688 C CA . ILE A 1 202 ? 2.981 -5.310 3.391 1.00 85.19 202 ILE A CA 1
ATOM 1689 C C . ILE A 1 202 ? 1.986 -4.404 4.115 1.00 85.19 202 ILE A C 1
ATOM 1691 O O . ILE A 1 202 ? 2.233 -3.210 4.305 1.00 85.19 202 ILE A O 1
ATOM 1695 N N . TRP A 1 203 ? 0.876 -4.988 4.559 1.00 89.38 203 TRP A N 1
ATOM 1696 C CA . TRP A 1 203 ? -0.201 -4.275 5.219 1.00 89.38 203 TRP A CA 1
ATOM 1697 C C . TRP A 1 203 ? 0.242 -3.724 6.574 1.00 89.38 203 TRP A C 1
ATOM 1699 O O . TRP A 1 203 ? 0.033 -2.545 6.851 1.00 89.38 203 TRP A O 1
ATOM 1709 N N . LYS A 1 204 ? 0.968 -4.508 7.379 1.00 92.31 204 LYS A N 1
ATOM 1710 C CA . LYS A 1 204 ? 1.600 -4.036 8.620 1.00 92.31 204 LYS A CA 1
ATOM 1711 C C . LYS A 1 204 ? 2.575 -2.901 8.364 1.00 92.31 204 LYS A C 1
ATOM 1713 O O . LYS A 1 204 ? 2.574 -1.923 9.108 1.00 92.31 204 LYS A O 1
ATOM 1718 N N . ARG A 1 205 ? 3.391 -2.992 7.311 1.00 92.06 205 ARG A N 1
ATOM 1719 C CA . ARG A 1 205 ? 4.312 -1.913 6.933 1.00 92.06 205 ARG A CA 1
ATOM 1720 C C . ARG A 1 205 ? 3.551 -0.638 6.569 1.00 92.06 205 ARG A C 1
ATOM 1722 O O . ARG A 1 205 ? 3.927 0.435 7.035 1.00 92.06 205 ARG A O 1
ATOM 1729 N N . LEU A 1 206 ? 2.462 -0.746 5.806 1.00 91.94 206 LEU A N 1
ATOM 1730 C CA . LEU A 1 206 ? 1.575 0.380 5.510 1.00 91.94 206 LEU A CA 1
ATOM 1731 C C . LEU A 1 206 ? 0.982 0.978 6.794 1.00 91.94 206 LEU A C 1
ATOM 1733 O O . LEU A 1 206 ? 1.116 2.180 7.011 1.00 91.94 206 LEU A O 1
ATOM 1737 N N . LEU A 1 207 ? 0.382 0.155 7.658 1.00 94.38 207 LEU A N 1
ATOM 1738 C CA . LEU A 1 207 ? -0.219 0.598 8.919 1.00 94.38 207 LEU A CA 1
ATOM 1739 C C . LEU A 1 207 ? 0.804 1.299 9.813 1.00 94.38 207 LEU A C 1
ATOM 1741 O O . LEU A 1 207 ? 0.533 2.388 10.308 1.00 94.38 207 LEU A O 1
ATOM 1745 N N . ASN A 1 208 ? 1.995 0.725 9.976 1.00 95.94 208 ASN A N 1
ATOM 1746 C CA . ASN A 1 208 ? 3.057 1.316 10.785 1.00 95.94 208 ASN A CA 1
ATOM 1747 C C . ASN A 1 208 ? 3.532 2.649 10.205 1.00 95.94 208 ASN A C 1
ATOM 1749 O O . ASN A 1 208 ? 3.630 3.623 10.943 1.00 95.94 208 ASN A O 1
ATOM 1753 N N . ASN A 1 209 ? 3.733 2.744 8.889 1.00 95.50 209 ASN A N 1
ATOM 1754 C CA . ASN A 1 209 ? 4.100 4.015 8.267 1.00 95.50 209 ASN A CA 1
ATOM 1755 C C . ASN A 1 209 ? 3.012 5.083 8.464 1.00 95.50 209 ASN A C 1
ATOM 1757 O O . ASN A 1 209 ? 3.336 6.238 8.737 1.00 95.50 209 ASN A O 1
ATOM 1761 N N . ILE A 1 210 ? 1.730 4.710 8.340 1.00 94.75 210 ILE A N 1
ATOM 1762 C CA . ILE A 1 210 ? 0.608 5.617 8.618 1.00 94.75 210 ILE A CA 1
ATOM 1763 C C . ILE A 1 210 ? 0.672 6.080 10.077 1.00 94.75 210 ILE A C 1
ATOM 1765 O O . ILE A 1 210 ? 0.623 7.280 10.329 1.00 94.75 210 ILE A O 1
ATOM 1769 N N . ARG A 1 211 ? 0.822 5.155 11.030 1.00 96.69 211 ARG A N 1
ATOM 1770 C CA . ARG A 1 211 ? 0.909 5.466 12.465 1.00 96.69 211 ARG A CA 1
ATOM 1771 C C . ARG A 1 211 ? 2.041 6.444 12.763 1.00 96.69 211 ARG A C 1
ATOM 1773 O O . ARG A 1 211 ? 1.800 7.429 13.448 1.00 96.69 211 ARG A O 1
ATOM 1780 N N . GLU A 1 212 ? 3.223 6.239 12.192 1.00 97.62 212 GLU A N 1
ATOM 1781 C CA . GLU A 1 212 ? 4.369 7.135 12.379 1.00 97.62 212 GLU A CA 1
ATOM 1782 C C . GLU A 1 212 ? 4.119 8.550 11.834 1.00 97.62 212 GLU A C 1
ATOM 1784 O O . GLU A 1 212 ? 4.386 9.540 12.516 1.00 97.62 212 GLU A O 1
ATOM 1789 N N . GLU A 1 213 ? 3.582 8.685 10.618 1.00 97.06 213 GLU A N 1
ATOM 1790 C CA . GLU A 1 213 ? 3.299 10.009 10.047 1.00 97.06 213 GLU A CA 1
ATOM 1791 C C . GLU A 1 213 ? 2.161 10.725 10.787 1.00 97.06 213 GLU A C 1
ATOM 1793 O O . GLU A 1 213 ? 2.239 11.929 11.039 1.00 97.06 213 GLU A O 1
ATOM 1798 N N . VAL A 1 214 ? 1.127 9.990 11.201 1.00 94.62 214 VAL A N 1
ATOM 1799 C CA . VAL A 1 214 ? 0.026 10.538 12.001 1.00 94.62 214 VAL A CA 1
ATOM 1800 C C . VAL A 1 214 ? 0.504 10.951 13.388 1.00 94.62 214 VAL A C 1
ATOM 1802 O O . VAL A 1 214 ? 0.164 12.041 13.846 1.00 94.62 214 VAL A O 1
ATOM 1805 N N . LYS A 1 215 ? 1.334 10.136 14.041 1.00 96.06 215 LYS A N 1
ATOM 1806 C CA . LYS A 1 215 ? 1.926 10.448 15.343 1.00 96.06 215 LYS A CA 1
ATOM 1807 C C . LYS A 1 215 ? 2.662 11.786 15.313 1.00 96.06 215 LYS A C 1
ATOM 1809 O O . LYS A 1 215 ? 2.381 12.631 16.155 1.00 96.06 215 LYS A O 1
ATOM 1814 N N . LYS A 1 216 ? 3.494 12.035 14.294 1.00 96.94 216 LYS A N 1
ATOM 1815 C CA . LYS A 1 216 ? 4.193 13.325 14.121 1.00 96.94 216 LYS A CA 1
ATOM 1816 C C . LYS A 1 216 ? 3.231 14.511 14.052 1.00 96.94 216 LYS A C 1
ATOM 1818 O O . LYS A 1 216 ? 3.513 15.576 14.602 1.00 96.94 216 LYS A O 1
ATOM 1823 N N . VAL A 1 217 ? 2.096 14.345 13.368 1.00 94.88 217 VAL A N 1
ATOM 1824 C CA . VAL A 1 217 ? 1.052 15.378 13.315 1.00 94.88 217 VAL A CA 1
ATOM 1825 C C . VAL A 1 217 ? 0.480 15.613 14.710 1.00 94.88 217 VAL A C 1
ATOM 1827 O O . VAL A 1 217 ? 0.440 16.758 15.153 1.00 94.88 217 VAL A O 1
ATOM 1830 N N . ILE A 1 218 ? 0.085 14.552 15.416 1.00 93.62 218 ILE A N 1
ATOM 1831 C CA . ILE A 1 218 ? -0.493 14.638 16.764 1.00 93.62 218 ILE A CA 1
ATOM 1832 C C . ILE A 1 218 ? 0.482 15.283 17.758 1.00 93.62 218 ILE A C 1
ATOM 1834 O O . ILE A 1 218 ? 0.094 16.212 18.465 1.00 93.62 218 ILE A O 1
ATOM 1838 N N . GLU A 1 219 ? 1.747 14.862 17.775 1.00 94.81 219 GLU A N 1
ATOM 1839 C CA . GLU A 1 219 ? 2.786 15.396 18.665 1.00 94.81 219 GLU A CA 1
ATOM 1840 C C . GLU A 1 219 ? 2.981 16.905 18.475 1.00 94.81 219 GLU A C 1
ATOM 1842 O O . GLU A 1 219 ? 3.014 17.656 19.450 1.00 94.81 219 GLU A O 1
ATOM 1847 N N . LYS A 1 220 ? 2.978 17.385 17.226 1.00 94.94 220 LYS A N 1
ATOM 1848 C CA . LYS A 1 220 ? 3.051 18.822 16.929 1.00 94.94 220 LYS A CA 1
ATOM 1849 C C . LYS A 1 220 ? 1.888 19.618 17.538 1.00 94.94 220 LYS A C 1
ATOM 1851 O O . LYS A 1 220 ? 2.055 20.789 17.891 1.00 94.94 220 LYS A O 1
ATOM 1856 N N . TYR A 1 221 ? 0.696 19.027 17.632 1.00 91.69 221 TYR A N 1
ATOM 1857 C CA . TYR A 1 221 ? -0.439 19.660 18.309 1.00 91.69 221 TYR A CA 1
ATOM 1858 C C . TYR A 1 221 ? -0.339 19.544 19.826 1.00 91.69 221 TYR A C 1
ATOM 1860 O O . TYR A 1 221 ? -0.706 20.487 20.517 1.00 91.69 221 TYR A O 1
ATOM 1868 N N . MET A 1 222 ? 0.206 18.452 20.357 1.00 92.44 222 MET A N 1
ATOM 1869 C CA . MET A 1 222 ? 0.449 18.315 21.796 1.00 92.44 222 MET A CA 1
ATOM 1870 C C . MET A 1 222 ? 1.415 19.367 22.340 1.00 92.44 222 MET A C 1
ATOM 1872 O O . MET A 1 222 ? 1.205 19.871 23.439 1.00 92.44 222 MET A O 1
ATOM 1876 N N . GLU A 1 223 ? 2.435 19.746 21.566 1.00 91.25 223 GLU A N 1
ATOM 1877 C CA . GLU A 1 223 ? 3.347 20.840 21.927 1.00 91.25 223 GLU A CA 1
ATOM 1878 C C . GLU A 1 223 ? 2.622 22.187 22.065 1.00 91.25 223 GLU A C 1
ATOM 1880 O O . GLU A 1 223 ? 2.965 23.003 22.919 1.00 91.25 223 GLU A O 1
ATOM 1885 N N . GLN A 1 224 ? 1.602 22.419 21.236 1.00 87.94 224 GLN A N 1
ATOM 1886 C CA . GLN A 1 224 ? 0.807 23.651 21.243 1.00 87.94 224 GLN A CA 1
ATOM 1887 C C . GLN A 1 224 ? -0.337 23.615 22.267 1.00 87.94 224 GLN A C 1
ATOM 1889 O O . GLN A 1 224 ? -0.791 24.669 22.710 1.00 87.94 224 GLN A O 1
ATOM 1894 N N . TYR A 1 225 ? -0.803 22.418 22.636 1.00 87.38 225 TYR A N 1
ATOM 1895 C CA . TYR A 1 225 ? -1.951 22.181 23.508 1.00 87.38 225 TYR A CA 1
ATOM 1896 C C . TYR A 1 225 ? -1.599 21.129 24.575 1.00 87.38 225 TYR A C 1
ATOM 1898 O O . TYR A 1 225 ? -1.929 19.954 24.406 1.00 87.38 225 TYR A O 1
ATOM 1906 N N . PRO A 1 226 ? -0.969 21.514 25.701 1.00 86.94 226 PRO A N 1
ATOM 1907 C CA . PRO A 1 226 ? -0.576 20.565 26.750 1.00 86.94 226 PRO A CA 1
ATOM 1908 C C . PRO A 1 226 ? -1.744 19.739 27.311 1.00 86.94 226 PRO A C 1
ATOM 1910 O O . PRO A 1 226 ? -1.582 18.560 27.619 1.00 86.94 226 PRO A O 1
ATOM 1913 N N . ASP A 1 227 ? -2.944 20.321 27.375 1.00 89.25 227 ASP A N 1
ATOM 1914 C CA . ASP A 1 227 ? -4.149 19.617 27.824 1.00 89.25 227 ASP A CA 1
ATOM 1915 C C . ASP A 1 227 ? -4.579 18.504 26.860 1.00 89.25 227 ASP A C 1
ATOM 1917 O O . ASP A 1 227 ? -5.115 17.488 27.294 1.00 89.25 227 ASP A O 1
ATOM 1921 N N . PHE A 1 228 ? -4.277 18.633 25.563 1.00 90.62 228 PHE A N 1
ATOM 1922 C CA . PHE A 1 228 ? -4.534 17.573 24.589 1.00 90.62 228 PHE A CA 1
ATOM 1923 C C . PHE A 1 228 ? -3.690 16.327 24.881 1.00 90.62 228 PHE A C 1
ATOM 1925 O O . PHE A 1 228 ? -4.196 15.205 24.828 1.00 90.62 228 PHE A O 1
ATOM 1932 N N . LYS A 1 229 ? -2.420 16.520 25.259 1.00 91.00 229 LYS A N 1
ATOM 1933 C CA . LYS A 1 229 ? -1.553 15.425 25.707 1.00 91.00 229 LYS A CA 1
ATOM 1934 C C . LYS A 1 229 ? -2.123 14.744 26.949 1.00 91.00 229 LYS A C 1
ATOM 1936 O O . LYS A 1 229 ? -2.240 13.522 26.964 1.00 91.00 229 LYS A O 1
ATOM 1941 N N . ASN A 1 230 ? -2.524 15.534 27.945 1.00 91.06 230 ASN A N 1
ATOM 1942 C CA . ASN A 1 230 ? -3.084 15.017 29.192 1.00 91.06 230 ASN A CA 1
ATOM 1943 C C . ASN A 1 230 ? -4.355 14.189 28.951 1.00 91.06 230 ASN A C 1
ATOM 1945 O O . ASN A 1 230 ? -4.499 13.119 29.537 1.00 91.06 230 ASN A O 1
ATOM 1949 N N . GLU A 1 231 ? -5.264 14.643 28.082 1.00 92.38 231 GLU A N 1
ATOM 1950 C CA . GLU A 1 231 ? -6.489 13.894 27.766 1.00 92.38 231 GLU A CA 1
ATOM 1951 C C . GLU A 1 231 ? -6.200 12.592 26.997 1.00 92.38 231 GLU A C 1
ATOM 1953 O O . GLU A 1 231 ? -6.814 11.563 27.294 1.00 92.38 231 GLU A O 1
ATOM 1958 N N . ILE A 1 232 ? -5.224 12.587 26.077 1.00 92.50 232 ILE A N 1
ATOM 1959 C CA . ILE A 1 232 ? -4.782 11.354 25.405 1.00 92.50 232 ILE A CA 1
ATOM 1960 C C . ILE A 1 232 ? -4.166 10.372 26.405 1.00 92.50 232 ILE A C 1
ATOM 1962 O O . ILE A 1 232 ? -4.601 9.224 26.469 1.00 92.50 232 ILE A O 1
ATOM 1966 N N . GLU A 1 233 ? -3.194 10.798 27.212 1.00 92.62 233 GLU A N 1
ATOM 1967 C CA . GLU A 1 233 ? -2.502 9.916 28.163 1.00 92.62 233 GLU A CA 1
ATOM 1968 C C . GLU A 1 233 ? -3.449 9.392 29.249 1.00 92.62 233 GLU A C 1
ATOM 1970 O O . GLU A 1 233 ? -3.384 8.223 29.622 1.00 92.62 233 GLU A O 1
ATOM 1975 N N . LYS A 1 234 ? -4.401 10.210 29.705 1.00 93.50 234 LYS A N 1
ATOM 1976 C CA . LYS A 1 234 ? -5.434 9.796 30.662 1.00 93.50 234 LYS A CA 1
ATOM 1977 C C . LYS A 1 234 ? -6.340 8.693 30.117 1.00 93.50 234 LYS A C 1
ATOM 1979 O O . LYS A 1 234 ? -6.790 7.850 30.893 1.00 93.50 234 LYS A O 1
ATOM 1984 N N . LYS A 1 235 ? -6.647 8.711 28.817 1.00 91.62 235 LYS A N 1
ATOM 1985 C CA . LYS A 1 235 ? -7.583 7.761 28.202 1.00 91.62 235 LYS A CA 1
ATOM 1986 C C . LYS A 1 235 ? -6.904 6.527 27.607 1.00 91.62 235 LYS A C 1
ATOM 1988 O O . LYS A 1 235 ? -7.447 5.434 27.725 1.00 91.62 235 LYS A O 1
ATOM 1993 N N . TYR A 1 236 ? -5.744 6.711 26.986 1.00 92.00 236 TYR A N 1
ATOM 1994 C CA . TYR A 1 236 ? -5.036 5.691 26.206 1.00 92.00 236 TYR A CA 1
ATOM 1995 C C . TYR A 1 236 ? -3.714 5.251 26.842 1.00 92.00 236 TYR A C 1
ATOM 1997 O O . TYR A 1 236 ? -3.098 4.294 26.387 1.00 92.00 236 TYR A O 1
ATOM 2005 N N . GLY A 1 237 ? -3.241 5.939 27.883 1.00 94.94 237 GLY A N 1
ATOM 2006 C CA . GLY A 1 237 ? -1.947 5.681 28.520 1.00 94.94 237 GLY A CA 1
ATOM 2007 C C . GLY A 1 237 ? -0.755 6.258 27.753 1.00 94.94 237 GLY A C 1
ATOM 2008 O O . GLY A 1 237 ? 0.210 6.693 28.375 1.00 94.94 237 GLY A O 1
ATOM 2009 N N . SER A 1 238 ? -0.812 6.306 26.420 1.00 94.81 238 SER A N 1
ATOM 2010 C CA . SER A 1 238 ? 0.216 6.921 25.576 1.00 94.81 238 SER A CA 1
ATOM 2011 C C . SER A 1 238 ? -0.333 7.361 24.214 1.00 94.81 238 SER A C 1
ATOM 2013 O O . SER A 1 238 ? -1.393 6.914 23.770 1.00 94.81 238 SER A O 1
ATOM 2015 N N . VAL A 1 239 ? 0.423 8.219 23.521 1.00 92.88 239 VAL A N 1
ATOM 2016 C CA . VAL A 1 239 ? 0.185 8.551 22.104 1.00 92.88 239 VAL A CA 1
ATOM 2017 C C . VAL A 1 239 ? 0.284 7.324 21.212 1.00 92.88 239 VAL A C 1
ATOM 2019 O O . VAL A 1 239 ? -0.512 7.184 20.288 1.00 92.88 239 VAL A O 1
ATOM 2022 N N . ASP A 1 240 ? 1.244 6.442 21.483 1.00 94.38 240 ASP A N 1
ATOM 2023 C CA . ASP A 1 240 ? 1.462 5.245 20.672 1.00 94.38 240 ASP A CA 1
ATOM 2024 C C . ASP A 1 240 ? 0.244 4.327 20.708 1.00 94.38 240 ASP A C 1
ATOM 2026 O O . ASP A 1 240 ? -0.225 3.879 19.662 1.00 94.38 240 ASP A O 1
ATOM 2030 N N . GLU A 1 241 ? -0.324 4.113 21.896 1.00 93.62 241 GLU A N 1
ATOM 2031 C CA . GLU A 1 241 ? -1.525 3.295 22.035 1.00 93.62 241 GLU A CA 1
ATOM 2032 C C . GLU A 1 241 ? -2.746 3.993 21.427 1.00 93.62 241 GLU A C 1
ATOM 2034 O O . GLU A 1 241 ? -3.517 3.357 20.714 1.00 93.62 241 GLU A O 1
ATOM 2039 N N . PHE A 1 242 ? -2.881 5.316 21.594 1.00 92.88 242 PHE A N 1
ATOM 2040 C CA . PHE A 1 242 ? -3.939 6.085 20.931 1.00 92.88 242 PHE A CA 1
ATOM 2041 C C . PHE A 1 242 ? -3.906 5.920 19.404 1.00 92.88 242 PHE A C 1
ATOM 2043 O O . PHE A 1 242 ? -4.918 5.584 18.785 1.00 92.88 242 PHE A O 1
ATOM 2050 N N . VAL A 1 243 ? -2.741 6.123 18.783 1.00 93.69 243 VAL A N 1
ATOM 2051 C CA . VAL A 1 243 ? -2.575 6.020 17.328 1.00 93.69 243 VAL A CA 1
ATOM 2052 C C . VAL A 1 243 ? -2.789 4.574 16.859 1.00 93.69 243 VAL A C 1
ATOM 2054 O O . VAL A 1 243 ? -3.449 4.349 15.843 1.00 93.69 243 VAL A O 1
ATOM 2057 N N . LYS A 1 244 ? -2.312 3.579 17.616 1.00 92.44 244 LYS A N 1
ATOM 2058 C CA . LYS A 1 244 ? -2.517 2.149 17.333 1.00 92.44 244 LYS A CA 1
ATOM 2059 C C . LYS A 1 244 ? -3.975 1.699 17.474 1.00 92.44 244 LYS A C 1
ATOM 2061 O O . LYS A 1 244 ? -4.418 0.803 16.749 1.00 92.44 244 LYS A O 1
ATOM 2066 N N . GLU A 1 245 ? -4.736 2.285 18.393 1.00 89.00 245 GLU A N 1
ATOM 2067 C CA . GLU A 1 245 ? -6.172 2.029 18.509 1.00 89.00 245 GLU A CA 1
ATOM 2068 C C . GLU A 1 245 ? -6.966 2.697 17.385 1.00 89.00 245 GLU A C 1
ATOM 2070 O O . GLU A 1 245 ? -7.963 2.138 16.928 1.00 89.00 245 GLU A O 1
ATOM 2075 N N . ARG A 1 246 ? -6.541 3.883 16.934 1.00 89.06 246 ARG A N 1
ATOM 2076 C CA . ARG A 1 246 ? -7.225 4.641 15.877 1.00 89.06 246 ARG A CA 1
ATOM 2077 C C . ARG A 1 246 ? -6.956 4.133 14.475 1.00 89.06 246 ARG A C 1
ATOM 2079 O O . ARG A 1 246 ? -7.825 4.288 13.624 1.00 89.06 246 ARG A O 1
ATOM 2086 N N . ILE A 1 247 ? -5.780 3.568 14.235 1.00 92.19 247 ILE A N 1
ATOM 2087 C CA . ILE A 1 247 ? -5.334 3.167 12.903 1.00 92.19 247 ILE A CA 1
ATOM 2088 C C . ILE A 1 247 ? -5.198 1.655 12.876 1.00 92.19 247 ILE A C 1
ATOM 2090 O O . ILE A 1 247 ? -4.285 1.099 13.494 1.00 92.19 247 ILE A O 1
ATOM 2094 N N . GLY A 1 248 ? -6.109 0.999 12.167 1.00 92.25 248 GLY A N 1
ATOM 2095 C CA . GLY A 1 248 ? -6.232 -0.452 12.150 1.00 92.25 248 GLY A CA 1
ATOM 2096 C C . GLY A 1 248 ? -6.472 -1.032 10.766 1.00 92.25 248 GLY A C 1
ATOM 2097 O O . GLY A 1 248 ? -6.461 -0.335 9.752 1.00 92.25 248 GLY A O 1
ATOM 2098 N N . ALA A 1 249 ? -6.684 -2.339 10.753 1.00 92.06 249 ALA A N 1
ATOM 2099 C CA . ALA A 1 249 ? -7.044 -3.115 9.582 1.00 92.06 249 ALA A CA 1
ATOM 2100 C C . ALA A 1 249 ? -8.561 -3.351 9.535 1.00 92.06 249 ALA A C 1
ATOM 2102 O O . ALA A 1 249 ? -9.167 -3.692 10.562 1.00 92.06 249 ALA A O 1
ATOM 2103 N N . THR A 1 250 ? -9.145 -3.213 8.341 1.00 90.88 250 THR A N 1
ATOM 2104 C CA . THR A 1 250 ? -10.380 -3.922 7.990 1.00 90.88 250 THR A CA 1
ATOM 2105 C C . THR A 1 250 ? -9.994 -5.203 7.269 1.00 90.88 250 THR A C 1
ATOM 2107 O O . THR A 1 250 ? -9.502 -5.130 6.147 1.00 90.88 250 THR A O 1
ATOM 2110 N N . LEU A 1 251 ? -10.164 -6.357 7.915 1.00 90.62 251 LEU A N 1
ATOM 2111 C CA . LEU A 1 251 ? -10.014 -7.640 7.230 1.00 90.62 251 LEU A CA 1
ATOM 2112 C C . LEU A 1 251 ? -11.304 -7.950 6.488 1.00 90.62 251 LEU A C 1
ATOM 2114 O O . LEU A 1 251 ? -12.362 -7.973 7.110 1.00 90.62 251 LEU A O 1
ATOM 2118 N N . ASP A 1 252 ? -11.191 -8.206 5.195 1.00 90.62 252 ASP A N 1
ATOM 2119 C CA . ASP A 1 252 ? -12.246 -8.826 4.417 1.00 90.62 252 ASP A CA 1
ATOM 2120 C C . ASP A 1 252 ? -11.900 -10.308 4.223 1.00 90.62 252 ASP A C 1
ATOM 2122 O O . ASP A 1 252 ? -10.881 -10.660 3.628 1.00 90.62 252 ASP A O 1
ATOM 2126 N N . VAL A 1 253 ? -12.720 -11.185 4.804 1.00 86.44 253 VAL A N 1
ATOM 2127 C CA . VAL A 1 253 ? -12.493 -12.640 4.741 1.00 86.44 253 VAL A CA 1
ATOM 2128 C C . VAL A 1 253 ? -12.798 -13.211 3.352 1.00 86.44 253 VAL A C 1
ATOM 2130 O O . VAL A 1 253 ? -12.236 -14.227 2.957 1.00 86.44 253 VAL A O 1
ATOM 2133 N N . GLY A 1 254 ? -13.655 -12.558 2.569 1.00 85.19 254 GLY A N 1
ATOM 2134 C CA . GLY A 1 254 ? -13.963 -12.993 1.214 1.00 85.19 254 GLY A CA 1
ATOM 2135 C C . GLY A 1 254 ? -12.861 -12.623 0.223 1.00 85.19 254 GLY A C 1
ATOM 2136 O O . GLY A 1 254 ? -12.524 -13.432 -0.649 1.00 85.19 254 GLY A O 1
ATOM 2137 N N . HIS A 1 255 ? -12.270 -11.438 0.359 1.00 86.94 255 HIS A N 1
ATOM 2138 C CA . HIS A 1 255 ? -11.182 -10.978 -0.507 1.00 86.94 255 HIS A CA 1
ATOM 2139 C C . HIS A 1 255 ? -9.884 -11.775 -0.305 1.00 86.94 255 HIS A C 1
ATOM 2141 O O . HIS A 1 255 ? -9.268 -12.210 -1.284 1.00 86.94 255 HIS A O 1
ATOM 2147 N N . ILE A 1 256 ? -9.491 -12.063 0.941 1.00 85.44 256 ILE A N 1
ATOM 2148 C CA . ILE A 1 256 ? -8.257 -12.816 1.221 1.00 85.44 256 ILE A CA 1
ATOM 2149 C C . ILE A 1 256 ? -8.306 -14.242 0.648 1.00 85.44 256 ILE A C 1
ATOM 2151 O O . ILE A 1 256 ? -7.288 -14.784 0.211 1.00 85.44 256 ILE A O 1
ATOM 2155 N N . LYS A 1 257 ? -9.499 -14.830 0.524 1.00 83.38 257 LYS A N 1
ATOM 2156 C CA . LYS A 1 257 ? -9.687 -16.124 -0.136 1.00 83.38 257 LYS A CA 1
ATOM 2157 C C . LYS A 1 257 ? -9.384 -16.098 -1.635 1.00 83.38 257 LYS A C 1
ATOM 2159 O O . LYS A 1 257 ? -9.008 -17.115 -2.217 1.00 83.38 257 LYS A O 1
ATOM 2164 N N . MET A 1 258 ? -9.447 -14.938 -2.287 1.00 81.88 258 MET A N 1
ATOM 2165 C CA . MET A 1 258 ? -9.082 -14.812 -3.703 1.00 81.88 258 MET A CA 1
ATOM 2166 C C . MET A 1 258 ? -7.618 -15.173 -3.975 1.00 81.88 258 MET A C 1
ATOM 2168 O O . MET A 1 258 ? -7.247 -15.346 -5.135 1.00 81.88 258 MET A O 1
ATOM 2172 N N . PHE A 1 259 ? -6.778 -15.301 -2.943 1.00 81.19 259 PHE A N 1
ATOM 2173 C CA . PHE A 1 259 ? -5.418 -15.803 -3.084 1.00 81.19 259 PHE A CA 1
ATOM 2174 C C . PHE A 1 259 ? -5.333 -17.285 -3.484 1.00 81.19 259 PHE A C 1
ATOM 2176 O O . PHE A 1 259 ? -4.330 -17.677 -4.083 1.00 81.19 259 PHE A O 1
ATOM 2183 N N . GLU A 1 260 ? -6.396 -18.078 -3.308 1.00 79.94 260 GLU A N 1
ATOM 2184 C CA . GLU A 1 260 ? -6.455 -19.469 -3.790 1.00 79.94 260 GLU A CA 1
ATOM 2185 C C . GLU A 1 260 ? -6.187 -19.578 -5.299 1.00 79.94 260 GLU A C 1
ATOM 2187 O O . GLU A 1 260 ? -5.480 -20.479 -5.754 1.00 79.94 260 GLU A O 1
ATOM 2192 N N . LYS A 1 261 ? -6.657 -18.608 -6.100 1.00 77.56 261 LYS A N 1
ATOM 2193 C CA . LYS A 1 261 ? -6.422 -18.598 -7.559 1.00 77.56 261 LYS A CA 1
ATOM 2194 C C . LYS A 1 261 ? -4.958 -18.388 -7.945 1.00 77.56 261 LYS A C 1
ATOM 2196 O O . LYS A 1 261 ? -4.585 -18.594 -9.098 1.00 77.56 261 LYS A O 1
ATOM 2201 N N . TYR A 1 262 ? -4.136 -17.962 -6.990 1.00 74.50 262 TYR A N 1
ATOM 2202 C CA . TYR A 1 262 ? -2.696 -17.788 -7.146 1.00 74.50 262 TYR A CA 1
ATOM 2203 C C . TYR A 1 262 ? -1.892 -18.938 -6.526 1.00 74.50 262 TYR A C 1
ATOM 2205 O O . TYR A 1 262 ? -0.666 -18.855 -6.484 1.00 74.50 262 TYR A O 1
ATOM 2213 N N . GLY A 1 263 ? -2.563 -20.017 -6.106 1.00 74.44 263 GLY A N 1
ATOM 2214 C CA . GLY A 1 263 ? -1.932 -21.239 -5.610 1.00 74.44 263 GLY A CA 1
ATOM 2215 C C . GLY A 1 263 ? -1.640 -21.249 -4.112 1.00 74.44 263 GLY A C 1
ATOM 2216 O O . GLY A 1 263 ? -0.907 -22.128 -3.670 1.00 74.44 263 GLY A O 1
ATOM 2217 N N . TYR A 1 264 ? -2.186 -20.298 -3.350 1.00 79.81 264 TYR A N 1
ATOM 2218 C CA . TYR A 1 264 ? -2.146 -20.336 -1.889 1.00 79.81 264 TYR A CA 1
ATOM 2219 C C . TYR A 1 264 ? -3.173 -21.323 -1.355 1.00 79.81 264 TYR A C 1
ATOM 2221 O O . TYR A 1 264 ? -4.307 -21.355 -1.834 1.00 79.81 264 TYR A O 1
ATOM 2229 N N . ASP A 1 265 ? -2.774 -22.117 -0.368 1.00 85.38 265 ASP A N 1
ATOM 2230 C CA . ASP A 1 265 ? -3.681 -23.040 0.298 1.00 85.38 265 ASP A CA 1
ATOM 2231 C C . ASP A 1 265 ? -4.352 -22.402 1.525 1.00 85.38 265 ASP A C 1
ATOM 2233 O O . ASP A 1 265 ? -4.107 -21.254 1.915 1.00 85.38 265 ASP A O 1
ATOM 2237 N N . LYS A 1 266 ? -5.263 -23.164 2.128 1.00 88.38 266 LYS A N 1
ATOM 2238 C CA . LYS A 1 266 ? -6.002 -22.757 3.320 1.00 88.38 266 LYS A CA 1
ATOM 2239 C C . LYS A 1 266 ? -5.059 -22.455 4.485 1.00 88.38 266 LYS A C 1
ATOM 2241 O O . LYS A 1 266 ? -5.294 -21.514 5.242 1.00 88.38 266 LYS A O 1
ATOM 2246 N N . GLU A 1 267 ? -4.013 -23.253 4.665 1.00 89.69 267 GLU A N 1
ATOM 2247 C CA . GLU A 1 267 ? -3.038 -23.093 5.738 1.00 89.69 267 GLU A CA 1
ATOM 2248 C C . GLU A 1 267 ? -2.269 -21.770 5.619 1.00 89.69 267 GLU A C 1
ATOM 2250 O O . GLU A 1 267 ? -2.074 -21.088 6.634 1.00 89.69 267 GLU A O 1
ATOM 2255 N N . ASP A 1 268 ? -1.895 -21.374 4.401 1.00 87.31 268 ASP A N 1
ATOM 2256 C CA . ASP A 1 268 ? -1.277 -20.081 4.107 1.00 87.31 268 ASP A CA 1
ATOM 2257 C C . ASP A 1 268 ? -2.205 -18.911 4.468 1.00 87.31 268 ASP A C 1
ATOM 2259 O O . ASP A 1 268 ? -1.803 -18.002 5.206 1.00 87.31 268 ASP A O 1
ATOM 2263 N N . ILE A 1 269 ? -3.466 -18.957 4.023 1.00 88.56 269 ILE A N 1
ATOM 2264 C CA . ILE A 1 269 ? -4.477 -17.924 4.314 1.00 88.56 269 ILE A CA 1
ATOM 2265 C C . ILE A 1 269 ? -4.706 -17.811 5.826 1.00 88.56 269 ILE A C 1
ATOM 2267 O O . ILE A 1 269 ? -4.625 -16.729 6.412 1.00 88.56 269 ILE A O 1
ATOM 2271 N N . LEU A 1 270 ? -4.895 -18.940 6.511 1.00 91.44 270 LEU A N 1
ATOM 2272 C CA . LEU A 1 270 ? -5.101 -18.968 7.959 1.00 91.44 270 LEU A CA 1
ATOM 2273 C C . LEU A 1 270 ? -3.884 -18.474 8.746 1.00 91.44 270 LEU A C 1
ATOM 2275 O O . LEU A 1 270 ? -4.032 -17.998 9.879 1.00 91.44 270 LEU A O 1
ATOM 2279 N N . LYS A 1 271 ? -2.674 -18.616 8.204 1.00 91.00 271 LYS A N 1
ATOM 2280 C CA . LYS A 1 271 ? -1.469 -18.025 8.785 1.00 91.00 271 LYS A CA 1
ATOM 2281 C C . LYS A 1 271 ? -1.482 -16.507 8.622 1.00 91.00 271 LYS A C 1
ATOM 2283 O O . LYS A 1 271 ? -1.125 -15.810 9.569 1.00 91.00 271 LYS A O 1
ATOM 2288 N N . TRP A 1 272 ? -1.926 -15.997 7.476 1.00 90.25 272 TRP A N 1
ATOM 2289 C CA . TRP A 1 272 ? -2.049 -14.559 7.245 1.00 90.25 272 TRP A CA 1
ATOM 2290 C C . TRP A 1 272 ? -3.090 -13.896 8.142 1.00 90.25 272 TRP A C 1
ATOM 2292 O O . TRP A 1 272 ? -2.795 -12.861 8.745 1.00 90.25 272 TRP A O 1
ATOM 2302 N N . VAL A 1 273 ? -4.258 -14.524 8.303 1.00 91.75 273 VAL A N 1
ATOM 2303 C CA . VAL A 1 273 ? -5.299 -14.059 9.232 1.00 91.75 273 VAL A CA 1
ATOM 2304 C C . VAL A 1 273 ? -4.760 -13.976 10.656 1.00 91.75 273 VAL A C 1
ATOM 2306 O O . VAL A 1 273 ? -4.911 -12.945 11.308 1.00 91.75 273 VAL A O 1
ATOM 2309 N N . GLU A 1 274 ? -4.065 -15.015 11.128 1.00 92.31 274 GLU A N 1
ATOM 2310 C CA . GLU A 1 274 ? -3.453 -15.005 12.464 1.00 92.31 274 GLU A CA 1
ATOM 2311 C C . GLU A 1 274 ? -2.398 -13.902 12.599 1.00 92.31 274 GLU A C 1
ATOM 2313 O O . GLU A 1 274 ? -2.295 -13.234 13.626 1.00 92.31 274 GLU A O 1
ATOM 2318 N N . GLU A 1 275 ? -1.612 -13.688 11.547 1.00 92.81 275 GLU A N 1
ATOM 2319 C CA . GLU A 1 275 ? -0.554 -12.697 11.548 1.00 92.81 275 GLU A CA 1
ATOM 2320 C C . GLU A 1 275 ? -1.097 -11.259 11.636 1.00 92.81 275 GLU A C 1
ATOM 2322 O O . GLU A 1 275 ? -0.516 -10.439 12.358 1.00 92.81 275 GLU A O 1
ATOM 2327 N N . ILE A 1 276 ? -2.177 -10.936 10.915 1.00 93.19 276 ILE A N 1
ATOM 2328 C CA . ILE A 1 276 ? -2.771 -9.589 10.900 1.00 93.19 276 ILE A CA 1
ATOM 2329 C C . ILE A 1 276 ? -3.756 -9.351 12.050 1.00 93.19 276 ILE A C 1
ATOM 2331 O O . ILE A 1 276 ? -4.013 -8.201 12.404 1.00 93.19 276 ILE A O 1
ATOM 2335 N N . LYS A 1 277 ? -4.248 -10.415 12.694 1.00 93.25 277 LYS A N 1
ATOM 2336 C CA . LYS A 1 277 ? -5.211 -10.394 13.806 1.00 93.25 277 LYS A CA 1
ATOM 2337 C C . LYS A 1 277 ? -5.014 -9.277 14.847 1.00 93.25 277 LYS A C 1
ATOM 2339 O O . LYS A 1 277 ? -6.005 -8.625 15.180 1.00 93.25 277 LYS A O 1
ATOM 2344 N N . PRO A 1 278 ? -3.796 -8.968 15.344 1.00 92.56 278 PRO A N 1
ATOM 2345 C CA . PRO A 1 278 ? -3.603 -7.898 16.334 1.00 92.56 278 PRO A CA 1
ATOM 2346 C C . PRO A 1 278 ? -3.928 -6.489 15.810 1.00 92.56 278 PRO A C 1
ATOM 2348 O O . PRO A 1 278 ? -4.187 -5.563 16.587 1.00 92.56 278 PRO A O 1
ATOM 2351 N N . GLU A 1 279 ? -3.905 -6.312 14.492 1.00 94.00 279 GLU A N 1
ATOM 2352 C CA . GLU A 1 279 ? -4.134 -5.042 13.809 1.00 94.00 279 GLU A CA 1
ATOM 2353 C C . GLU A 1 279 ? -5.605 -4.834 13.429 1.00 94.00 279 GLU A C 1
ATOM 2355 O O . GLU A 1 279 ? -6.010 -3.700 13.169 1.00 94.00 279 GLU A O 1
ATOM 2360 N N . ILE A 1 280 ? -6.417 -5.897 13.441 1.00 91.69 280 ILE A N 1
ATOM 2361 C CA . ILE A 1 280 ? -7.825 -5.868 13.031 1.00 91.69 280 ILE A CA 1
ATOM 2362 C C . ILE A 1 280 ? -8.648 -5.011 13.999 1.00 91.69 280 ILE A C 1
ATOM 2364 O O . ILE A 1 280 ? -8.586 -5.162 15.224 1.00 91.69 280 ILE A O 1
ATOM 2368 N N . ARG A 1 281 ? -9.432 -4.089 13.438 1.00 87.44 281 ARG A N 1
ATOM 2369 C CA . ARG A 1 281 ? -10.422 -3.251 14.147 1.00 87.44 281 ARG A CA 1
ATOM 2370 C C . ARG A 1 281 ? -11.801 -3.326 13.500 1.00 87.44 281 ARG A C 1
ATOM 2372 O O . ARG A 1 281 ? -12.802 -2.968 14.122 1.00 87.44 281 ARG A O 1
ATOM 2379 N N . HIS A 1 282 ? -11.849 -3.797 12.263 1.00 87.06 282 HIS A N 1
ATOM 2380 C CA . HIS A 1 282 ? -13.059 -3.950 11.485 1.00 87.06 282 HIS A CA 1
ATOM 2381 C C . HIS A 1 282 ? -12.981 -5.268 10.703 1.00 87.06 282 HIS A C 1
ATOM 2383 O O . HIS A 1 282 ? -11.900 -5.669 10.276 1.00 87.06 282 HIS A O 1
ATOM 2389 N N . LEU A 1 283 ? -14.107 -5.953 10.554 1.00 83.69 283 LEU A N 1
ATOM 2390 C CA . LEU A 1 283 ? -14.233 -7.173 9.772 1.00 83.69 283 LEU A CA 1
ATOM 2391 C C . LEU A 1 283 ? -15.354 -6.999 8.746 1.00 83.69 283 LEU A C 1
ATOM 2393 O O . LEU A 1 283 ? -16.482 -6.687 9.128 1.00 83.69 283 LEU A O 1
ATOM 2397 N N . HIS A 1 284 ? -15.046 -7.208 7.475 1.00 86.75 284 HIS A N 1
ATOM 2398 C CA . HIS A 1 284 ? -16.036 -7.427 6.432 1.00 86.75 284 HIS A CA 1
ATOM 2399 C C . HIS A 1 284 ? -16.224 -8.931 6.269 1.00 86.75 284 HIS A C 1
ATOM 2401 O O . HIS A 1 284 ? -15.255 -9.693 6.246 1.00 86.75 284 HIS A O 1
ATOM 2407 N N . VAL A 1 285 ? -17.482 -9.368 6.253 1.00 81.44 285 VAL A N 1
ATOM 2408 C CA . VAL A 1 285 ? -17.834 -10.780 6.117 1.00 81.44 285 VAL A CA 1
ATOM 2409 C C . VAL A 1 285 ? -18.758 -10.994 4.933 1.00 81.44 285 VAL A C 1
ATOM 2411 O O . VAL A 1 285 ? -19.821 -10.379 4.834 1.00 81.44 285 VAL A O 1
ATOM 2414 N N . HIS A 1 286 ? -18.348 -11.893 4.051 1.00 82.81 286 HIS A N 1
ATOM 2415 C CA . HIS A 1 286 ? -19.124 -12.467 2.960 1.00 82.81 286 HIS A CA 1
ATOM 2416 C C . HIS A 1 286 ? -18.421 -13.755 2.499 1.00 82.81 286 HIS A C 1
ATOM 2418 O O . HIS A 1 286 ? -17.312 -14.050 2.943 1.00 82.81 286 HIS A O 1
ATOM 2424 N N . GLU A 1 287 ? -19.057 -14.533 1.626 1.00 79.25 287 GLU A N 1
ATOM 2425 C CA . GLU A 1 287 ? -18.431 -15.700 1.001 1.00 79.25 287 GLU A CA 1
ATOM 2426 C C . GLU A 1 287 ? -18.000 -15.411 -0.442 1.00 79.25 287 GLU A C 1
ATOM 2428 O O . GLU A 1 287 ? -18.660 -14.676 -1.191 1.00 79.25 287 GLU A O 1
ATOM 2433 N N . SER A 1 288 ? -16.876 -16.024 -0.809 1.00 79.62 288 SER A N 1
ATOM 2434 C CA . SER A 1 288 ? -16.238 -15.962 -2.124 1.00 79.62 288 SER A CA 1
ATOM 2435 C C . SER A 1 288 ? -16.136 -17.369 -2.699 1.00 79.62 288 SER A C 1
ATOM 2437 O O . SER A 1 288 ? -15.691 -18.294 -2.019 1.00 79.62 288 SER A O 1
ATOM 2439 N N . GLN A 1 289 ? -16.522 -17.561 -3.958 1.00 75.25 289 GLN A N 1
ATOM 2440 C CA . GLN A 1 289 ? -16.561 -18.887 -4.573 1.00 75.25 289 GLN A CA 1
ATOM 2441 C C . GLN A 1 289 ? -15.487 -19.039 -5.653 1.00 75.25 289 GLN A C 1
ATOM 2443 O O . GLN A 1 289 ? -15.347 -18.192 -6.528 1.00 75.25 289 GLN A O 1
ATOM 2448 N N . ALA A 1 290 ? -14.752 -20.157 -5.616 1.00 70.12 290 ALA A N 1
ATOM 2449 C CA . ALA A 1 290 ? -13.724 -20.506 -6.606 1.00 70.12 290 ALA A CA 1
ATOM 2450 C C . ALA A 1 290 ? -12.648 -19.416 -6.829 1.00 70.12 290 ALA A C 1
ATOM 2452 O O . ALA A 1 290 ? -12.181 -19.221 -7.948 1.00 70.12 290 ALA A O 1
ATOM 2453 N N . GLY A 1 291 ? -12.257 -18.705 -5.764 1.00 68.88 291 GLY A N 1
ATOM 2454 C CA . GLY A 1 291 ? -11.270 -17.620 -5.826 1.00 68.88 291 GLY A CA 1
ATOM 2455 C C . GLY A 1 291 ? -11.790 -16.311 -6.438 1.00 68.88 291 GLY A C 1
ATOM 2456 O O . GLY A 1 291 ? -11.002 -15.385 -6.653 1.00 68.88 291 GLY A O 1
ATOM 2457 N N . GLU A 1 292 ? -13.093 -16.221 -6.709 1.00 74.88 292 GLU A N 1
ATOM 2458 C CA . GLU A 1 292 ? -13.756 -15.015 -7.200 1.00 74.88 292 GLU A CA 1
ATOM 2459 C C . GLU A 1 292 ? -14.522 -14.307 -6.084 1.00 74.88 292 GLU A C 1
ATOM 2461 O O . GLU A 1 292 ? -15.111 -14.938 -5.202 1.00 74.88 292 GLU A O 1
ATOM 2466 N N . ASP A 1 293 ? -14.531 -12.980 -6.161 1.00 81.19 293 ASP A N 1
ATOM 2467 C CA . ASP A 1 293 ? -15.270 -12.115 -5.250 1.00 81.19 293 ASP A CA 1
ATOM 2468 C C . ASP A 1 293 ? -16.763 -12.124 -5.602 1.00 81.19 293 ASP A C 1
ATOM 2470 O O . ASP A 1 293 ? -17.241 -11.391 -6.471 1.00 81.19 293 ASP A O 1
ATOM 2474 N N . THR A 1 294 ? -17.500 -13.042 -4.979 1.00 77.31 294 THR A N 1
ATOM 2475 C CA . THR A 1 294 ? -18.923 -13.254 -5.273 1.00 77.31 294 THR A CA 1
ATOM 2476 C C . THR A 1 294 ? -19.867 -12.530 -4.318 1.00 77.31 294 THR A C 1
ATOM 2478 O O . THR A 1 294 ? -21.075 -12.547 -4.564 1.00 77.31 294 THR A O 1
ATOM 2481 N N . HIS A 1 295 ? -19.351 -11.939 -3.231 1.00 79.50 295 HIS A N 1
ATOM 2482 C CA . HIS A 1 295 ? -20.141 -11.307 -2.166 1.00 79.50 295 HIS A CA 1
ATOM 2483 C C . HIS A 1 295 ? -21.406 -12.105 -1.781 1.00 79.50 295 HIS A C 1
ATOM 2485 O O . HIS A 1 295 ? -22.513 -11.565 -1.687 1.00 79.50 295 HIS A O 1
ATOM 2491 N N . LEU A 1 296 ? -21.270 -13.423 -1.597 1.00 75.06 296 LEU A N 1
ATOM 2492 C CA . LEU A 1 296 ? -22.388 -14.276 -1.195 1.00 75.06 296 LEU A CA 1
ATOM 2493 C C . LEU A 1 296 ? -22.666 -14.114 0.306 1.00 75.06 296 LEU A C 1
ATOM 2495 O O . LEU A 1 296 ? -21.736 -13.889 1.083 1.00 75.06 296 LEU A O 1
ATOM 2499 N N . PRO A 1 297 ? -23.925 -14.247 0.758 1.00 77.44 297 PRO A N 1
ATOM 2500 C CA . PRO A 1 297 ? -24.212 -14.320 2.184 1.00 77.44 297 PRO A CA 1
ATOM 2501 C C . PRO A 1 297 ? -23.510 -15.513 2.838 1.00 77.44 297 PRO A C 1
ATOM 2503 O O . PRO A 1 297 ? -23.375 -16.573 2.221 1.00 77.44 297 PRO A O 1
ATOM 2506 N N . LEU A 1 298 ? -23.139 -15.360 4.111 1.00 74.62 298 LEU A N 1
ATOM 2507 C CA . LEU A 1 298 ? -22.569 -16.456 4.899 1.00 74.62 298 LEU A CA 1
ATOM 2508 C C . LEU A 1 298 ? -23.485 -17.695 4.874 1.00 74.62 298 LEU A C 1
ATOM 2510 O O . LEU A 1 298 ? -24.699 -17.599 5.078 1.00 74.62 298 LEU A O 1
ATOM 2514 N N . GLY A 1 299 ? -22.891 -18.860 4.630 1.00 71.75 299 GLY A N 1
ATOM 2515 C CA . GLY A 1 299 ? -23.539 -20.159 4.491 1.00 71.75 299 GLY A CA 1
ATOM 2516 C C . GLY A 1 299 ? -24.034 -20.504 3.082 1.00 71.75 299 GLY A C 1
ATOM 2517 O O . GLY A 1 299 ? -24.581 -21.593 2.909 1.00 71.75 299 GLY A O 1
ATOM 2518 N N . MET A 1 300 ? -23.889 -19.623 2.083 1.00 72.62 300 MET A N 1
ATOM 2519 C CA . MET A 1 300 ? -24.394 -19.875 0.719 1.00 72.62 300 MET A CA 1
ATOM 2520 C C . MET A 1 300 ? -23.340 -20.360 -0.285 1.00 72.62 300 MET A C 1
ATOM 2522 O O . MET A 1 300 ? -23.702 -21.003 -1.269 1.00 72.62 300 MET A O 1
ATOM 2526 N N . GLY A 1 301 ? -22.065 -20.080 -0.052 1.00 66.50 301 GLY A N 1
ATOM 2527 C CA . GLY A 1 301 ? -20.918 -20.570 -0.819 1.00 66.50 301 GLY A CA 1
ATOM 2528 C C . GLY A 1 301 ? -20.362 -21.912 -0.325 1.00 66.50 301 GLY A C 1
ATOM 2529 O O . GLY A 1 301 ? -19.572 -22.522 -1.042 1.00 66.50 301 GLY A O 1
ATOM 2530 N N . TRP A 1 302 ? -20.828 -22.416 0.829 1.00 65.44 302 TRP A N 1
ATOM 2531 C CA . TRP A 1 302 ? -20.448 -23.717 1.420 1.00 65.44 302 TRP A CA 1
ATOM 2532 C C . TRP A 1 302 ? -18.940 -23.860 1.656 1.00 65.44 302 TRP A C 1
ATOM 2534 O O . TRP A 1 302 ? -18.335 -24.886 1.345 1.00 65.44 302 TRP A O 1
ATOM 2544 N N . ASP A 1 303 ? -18.347 -22.806 2.203 1.00 70.62 303 ASP A N 1
ATOM 2545 C CA . ASP A 1 303 ? -16.907 -22.605 2.247 1.00 70.62 303 ASP A CA 1
ATOM 2546 C C . ASP A 1 303 ? -16.296 -22.893 3.625 1.00 70.62 303 ASP A C 1
ATOM 2548 O O . ASP A 1 303 ? -16.695 -22.315 4.640 1.00 70.62 303 ASP A O 1
ATOM 2552 N N . ASP A 1 304 ? -15.305 -23.783 3.682 1.00 78.38 304 ASP A N 1
ATOM 2553 C CA . ASP A 1 304 ? -14.648 -24.165 4.928 1.00 78.38 304 ASP A CA 1
ATOM 2554 C C . ASP A 1 304 ? -13.472 -23.248 5.314 1.00 78.38 304 ASP A C 1
ATOM 2556 O O . ASP A 1 304 ? -13.033 -23.290 6.471 1.00 78.38 304 ASP A O 1
ATOM 2560 N N . VAL A 1 305 ? -12.966 -22.417 4.394 1.00 80.44 305 VAL A N 1
ATOM 2561 C CA . VAL A 1 305 ? -11.893 -21.444 4.661 1.00 80.44 305 VAL A CA 1
ATOM 2562 C C . VAL A 1 305 ? -12.442 -20.310 5.514 1.00 80.44 305 VAL A C 1
ATOM 2564 O O . VAL A 1 305 ? -11.976 -20.137 6.639 1.00 80.44 305 VAL A O 1
ATOM 2567 N N . ILE A 1 306 ? -13.513 -19.656 5.056 1.00 78.00 306 ILE A N 1
ATOM 2568 C CA . ILE A 1 306 ? -14.163 -18.538 5.760 1.00 78.00 306 ILE A CA 1
ATOM 2569 C C . ILE A 1 306 ? -14.568 -18.939 7.184 1.00 78.00 306 ILE A C 1
ATOM 2571 O O . ILE A 1 306 ? -14.285 -18.234 8.154 1.00 78.00 306 ILE A O 1
ATOM 2575 N N . ALA A 1 307 ? -15.179 -20.117 7.345 1.00 78.88 307 ALA A N 1
ATOM 2576 C CA . ALA A 1 307 ? -15.546 -20.632 8.663 1.00 78.88 307 ALA A CA 1
ATOM 2577 C C . ALA A 1 307 ? -14.323 -20.810 9.585 1.00 78.88 307 ALA A C 1
ATOM 2579 O O . ALA A 1 307 ? -14.390 -20.518 10.780 1.00 78.88 307 ALA A O 1
ATOM 2580 N N . SER A 1 308 ? -13.194 -21.259 9.031 1.00 83.06 308 SER A N 1
ATOM 2581 C CA . SER A 1 308 ? -11.946 -21.441 9.780 1.00 83.06 308 SER A CA 1
ATOM 2582 C C . SER A 1 308 ? -11.294 -20.103 10.146 1.00 83.06 308 SER A C 1
ATOM 2584 O O . SER A 1 308 ? -10.738 -19.972 11.237 1.00 83.06 308 SER A O 1
ATOM 2586 N N . GLU A 1 309 ? -11.378 -19.100 9.271 1.00 83.25 309 GLU A N 1
ATOM 2587 C CA . GLU A 1 309 ? -10.911 -17.738 9.546 1.00 83.25 309 GLU A CA 1
ATOM 2588 C C . GLU A 1 309 ? -11.715 -17.098 10.677 1.00 83.25 309 GLU A C 1
ATOM 2590 O O . GLU A 1 309 ? -11.136 -16.579 11.631 1.00 83.25 309 GLU A O 1
ATOM 2595 N N . LEU A 1 310 ? -13.046 -17.204 10.631 1.00 84.19 310 LEU A N 1
ATOM 2596 C CA . LEU A 1 310 ? -13.917 -16.694 11.689 1.00 84.19 310 LEU A CA 1
ATOM 2597 C C . LEU A 1 310 ? -13.640 -17.370 13.041 1.00 84.19 310 LEU A C 1
ATOM 2599 O O . LEU A 1 310 ? -13.608 -16.680 14.062 1.00 84.19 310 LEU A O 1
ATOM 2603 N N . GLU A 1 311 ? -13.365 -18.680 13.067 1.00 84.62 311 GLU A N 1
ATOM 2604 C CA . GLU A 1 311 ? -12.972 -19.369 14.306 1.00 84.62 311 GLU A CA 1
ATOM 2605 C C . GLU A 1 311 ? -11.622 -18.857 14.837 1.00 84.62 311 GLU A C 1
ATOM 2607 O O . GLU A 1 311 ? -11.470 -18.657 16.043 1.00 84.62 311 GLU A O 1
ATOM 2612 N N . LYS A 1 312 ? -10.652 -18.554 13.962 1.00 86.88 312 LYS A N 1
ATOM 2613 C CA . LYS A 1 312 ? -9.378 -17.939 14.379 1.00 86.88 312 LYS A CA 1
ATOM 2614 C C . LYS A 1 312 ? -9.539 -16.545 14.972 1.00 86.88 312 LYS A C 1
ATOM 2616 O O . LYS A 1 312 ? -8.737 -16.145 15.818 1.00 86.88 312 LYS A O 1
ATOM 2621 N N . LEU A 1 313 ? -10.551 -15.804 14.536 1.00 86.19 313 LEU A N 1
ATOM 2622 C CA . LEU A 1 313 ? -10.840 -14.447 15.001 1.00 86.19 313 LEU A CA 1
ATOM 2623 C C . LEU A 1 313 ? -11.791 -14.417 16.205 1.00 86.19 313 LEU A C 1
ATOM 2625 O O . LEU A 1 313 ? -12.072 -13.346 16.743 1.00 86.19 313 LEU A O 1
ATOM 2629 N N . ARG A 1 314 ? -12.289 -15.571 16.651 1.00 85.81 314 ARG A N 1
ATOM 2630 C CA . ARG A 1 314 ? -13.341 -15.681 17.663 1.00 85.81 314 ARG A CA 1
ATOM 2631 C C . ARG A 1 314 ? -13.074 -14.879 18.936 1.00 85.81 314 ARG A C 1
ATOM 2633 O O . ARG A 1 314 ? -13.959 -14.176 19.410 1.00 85.81 314 ARG A O 1
ATOM 2640 N N . ASP A 1 315 ? -11.861 -14.925 19.467 1.00 83.75 315 ASP A N 1
ATOM 2641 C CA . ASP A 1 315 ? -11.456 -14.185 20.666 1.00 83.75 315 ASP A CA 1
ATOM 2642 C C . ASP A 1 315 ? -11.546 -12.659 20.494 1.00 83.75 315 ASP A C 1
ATOM 2644 O O . ASP A 1 315 ? -11.986 -11.955 21.407 1.00 83.75 315 ASP A O 1
ATOM 2648 N N . ILE A 1 316 ? -11.161 -12.111 19.335 1.00 80.12 316 ILE A N 1
ATOM 2649 C CA . ILE A 1 316 ? -11.263 -10.663 19.093 1.00 80.12 316 ILE A CA 1
ATOM 2650 C C . ILE A 1 316 ? -12.709 -10.230 18.813 1.00 80.12 316 ILE A C 1
ATOM 2652 O O . ILE A 1 316 ? -13.088 -9.107 19.166 1.00 80.12 316 ILE A O 1
ATOM 2656 N N . LEU A 1 317 ? -13.530 -11.130 18.261 1.00 77.38 317 LEU A N 1
ATOM 2657 C CA . LEU A 1 317 ? -14.964 -10.922 18.043 1.00 77.38 317 LEU A CA 1
ATOM 2658 C C . LEU A 1 317 ? -15.744 -10.948 19.368 1.00 77.38 317 LEU A C 1
ATOM 2660 O O . LEU A 1 317 ? -16.553 -10.055 19.631 1.00 77.38 317 LEU A O 1
ATOM 2664 N N . GLU A 1 318 ? -15.449 -11.904 20.251 1.00 75.81 318 GLU A N 1
ATOM 2665 C CA . GLU A 1 318 ? -16.063 -12.024 21.582 1.00 75.81 318 GLU A CA 1
ATOM 2666 C C . GLU A 1 318 ? -15.757 -10.807 22.471 1.00 75.81 318 GLU A C 1
ATOM 2668 O O . GLU A 1 318 ? -16.614 -10.345 23.229 1.00 75.81 318 GLU A O 1
ATOM 2673 N N . ASN A 1 319 ? -14.570 -10.217 22.317 1.00 71.94 319 ASN A N 1
ATOM 2674 C CA . ASN A 1 319 ? -14.149 -9.033 23.065 1.00 71.94 319 ASN A CA 1
ATOM 2675 C C . ASN A 1 319 ? -14.779 -7.709 22.574 1.00 71.94 319 ASN A C 1
ATOM 2677 O O . ASN A 1 319 ? -14.492 -6.659 23.153 1.00 71.94 319 ASN A O 1
ATOM 2681 N N . LYS A 1 320 ? -15.633 -7.728 21.532 1.00 62.22 320 LYS A N 1
ATOM 2682 C CA . LYS A 1 320 ? -16.356 -6.565 20.958 1.00 62.22 320 LYS A CA 1
ATOM 2683 C C . LYS A 1 320 ? -15.480 -5.360 20.585 1.00 62.22 320 LYS A C 1
ATOM 2685 O O . LYS A 1 320 ? -15.975 -4.239 20.471 1.00 62.22 320 LYS A O 1
ATOM 2690 N N . LYS A 1 321 ? -14.177 -5.570 20.390 1.00 70.00 321 LYS A N 1
ATOM 2691 C CA . LYS A 1 321 ? -13.240 -4.526 19.938 1.00 70.00 321 LYS A CA 1
ATOM 2692 C C . LYS A 1 321 ? -13.229 -4.359 18.417 1.00 70.00 321 LYS A C 1
ATOM 2694 O O . LYS A 1 321 ? -12.556 -3.466 17.911 1.00 70.00 321 LYS A O 1
ATOM 2699 N N . VAL A 1 322 ? -13.963 -5.217 17.714 1.00 76.31 322 VAL A N 1
ATOM 2700 C CA . VAL A 1 322 ? -14.039 -5.269 16.257 1.00 76.31 322 VAL A CA 1
ATOM 2701 C C . VAL A 1 322 ? -15.460 -4.930 15.827 1.00 76.31 322 VAL A C 1
ATOM 2703 O O . VAL A 1 322 ? -16.423 -5.481 16.360 1.00 76.31 322 VAL A O 1
ATOM 2706 N N . THR A 1 323 ? -15.590 -4.009 14.875 1.00 78.56 323 THR A N 1
ATOM 2707 C CA . THR A 1 323 ? -16.868 -3.772 14.186 1.00 78.56 323 THR A CA 1
ATOM 2708 C C . THR A 1 323 ? -17.003 -4.777 13.052 1.00 78.56 323 THR A C 1
ATOM 2710 O O . THR A 1 323 ? -16.029 -5.012 12.348 1.00 78.56 323 THR A O 1
ATOM 2713 N N . ILE A 1 324 ? -18.182 -5.368 12.881 1.00 78.62 324 ILE A N 1
ATOM 2714 C CA . ILE A 1 324 ? -18.434 -6.352 11.826 1.00 78.62 324 ILE A CA 1
ATOM 2715 C C . ILE A 1 324 ? -19.472 -5.776 10.870 1.00 78.62 324 ILE A C 1
ATOM 2717 O O . ILE A 1 324 ? -20.528 -5.320 11.317 1.00 78.62 324 ILE A O 1
ATOM 2721 N N . VAL A 1 325 ? -19.184 -5.832 9.575 1.00 76.88 325 VAL A N 1
ATOM 2722 C CA . VAL A 1 325 ? -20.120 -5.505 8.500 1.00 76.88 325 VAL A CA 1
ATOM 2723 C C . VAL A 1 325 ? -20.293 -6.741 7.628 1.00 76.88 325 VAL A C 1
ATOM 2725 O O . VAL A 1 325 ? -19.330 -7.386 7.232 1.00 76.88 325 VAL A O 1
ATOM 2728 N N . HIS A 1 326 ? -21.546 -7.095 7.364 1.00 75.12 326 HIS A N 1
ATOM 2729 C CA . HIS A 1 326 ? -21.897 -8.160 6.433 1.00 75.12 326 HIS A CA 1
ATOM 2730 C C . HIS A 1 326 ? -22.072 -7.544 5.041 1.00 75.12 326 HIS A C 1
ATOM 2732 O O . HIS A 1 326 ? -22.964 -6.711 4.861 1.00 75.12 326 HIS A O 1
ATOM 2738 N N . GLU A 1 327 ? -21.244 -7.948 4.075 1.00 74.75 327 GLU A N 1
ATOM 2739 C CA . GLU A 1 327 ? -21.123 -7.290 2.763 1.00 74.75 327 GLU A CA 1
ATOM 2740 C C . GLU A 1 327 ? -21.786 -7.972 1.542 1.00 74.75 327 GLU A C 1
ATOM 2742 O O . GLU A 1 327 ? -21.466 -7.607 0.413 1.00 74.75 327 GLU A O 1
ATOM 2747 N N . PRO A 1 328 ? -22.795 -8.863 1.644 1.00 72.50 328 PRO A N 1
ATOM 2748 C CA . PRO A 1 328 ? -23.460 -9.407 0.456 1.00 72.50 328 PRO A CA 1
ATOM 2749 C C . PRO A 1 328 ? -24.520 -8.449 -0.122 1.00 72.50 328 PRO A C 1
ATOM 2751 O O . PRO A 1 328 ? -25.582 -8.868 -0.592 1.00 72.50 328 PRO A O 1
ATOM 2754 N N . GLY A 1 329 ? -24.275 -7.137 -0.051 1.00 63.81 329 GLY A N 1
ATOM 2755 C CA . GLY A 1 329 ? -25.234 -6.098 -0.431 1.00 63.81 329 GLY A CA 1
ATOM 2756 C C . GLY A 1 329 ? -25.721 -6.260 -1.872 1.00 63.81 329 GLY A C 1
ATOM 2757 O O . GLY A 1 329 ? -26.928 -6.245 -2.117 1.00 63.81 329 GLY A O 1
ATOM 2758 N N . GLY A 1 330 ? -24.800 -6.513 -2.809 1.00 64.81 330 GLY A N 1
ATOM 2759 C CA . GLY A 1 330 ? -25.130 -6.780 -4.213 1.00 64.81 330 GLY A CA 1
ATOM 2760 C C . GLY A 1 330 ? -26.005 -8.026 -4.388 1.00 64.81 330 GLY A C 1
ATOM 2761 O O . GLY A 1 330 ? -27.001 -7.991 -5.116 1.00 64.81 330 GLY A O 1
ATOM 2762 N N . PHE A 1 331 ? -25.723 -9.106 -3.653 1.00 66.94 331 PHE A N 1
ATOM 2763 C CA . PHE A 1 331 ? -26.545 -10.318 -3.686 1.00 66.94 331 PHE A CA 1
ATOM 2764 C C . PHE A 1 331 ? -27.977 -10.056 -3.203 1.00 66.94 331 PHE A C 1
ATOM 2766 O O . PHE A 1 331 ? -28.937 -10.461 -3.869 1.00 66.94 331 PHE A O 1
ATOM 2773 N N . TYR A 1 332 ? -28.143 -9.348 -2.080 1.00 64.75 332 TYR A N 1
ATOM 2774 C CA . TYR A 1 332 ? -29.470 -9.013 -1.560 1.00 64.75 332 TYR A CA 1
ATOM 2775 C C . TYR A 1 332 ? -30.274 -8.132 -2.516 1.00 64.75 332 TYR A C 1
ATOM 2777 O O . TYR A 1 332 ? -31.474 -8.349 -2.685 1.00 64.75 332 TYR A O 1
ATOM 2785 N N . VAL A 1 333 ? -29.621 -7.173 -3.174 1.00 60.72 333 VAL A N 1
ATOM 2786 C CA . VAL A 1 333 ? -30.284 -6.260 -4.112 1.00 60.72 333 VAL A CA 1
ATOM 2787 C C . VAL A 1 333 ? -30.658 -6.965 -5.420 1.00 60.72 333 VAL A C 1
ATOM 2789 O O . VAL A 1 333 ? -31.749 -6.744 -5.945 1.00 60.72 333 VAL A O 1
ATOM 2792 N N . HIS A 1 334 ? -29.786 -7.823 -5.955 1.00 64.00 334 HIS A N 1
ATOM 2793 C CA . HIS A 1 334 ? -29.924 -8.312 -7.331 1.00 64.00 334 HIS A CA 1
ATOM 2794 C C . HIS A 1 334 ? -30.415 -9.756 -7.463 1.00 64.00 334 HIS A C 1
ATOM 2796 O O . HIS A 1 334 ? -31.122 -10.065 -8.426 1.00 64.00 334 HIS A O 1
ATOM 2802 N N . GLN A 1 335 ? -30.047 -10.646 -6.539 1.00 65.00 335 GLN A N 1
ATOM 2803 C CA . GLN A 1 335 ? -30.267 -12.093 -6.679 1.00 65.00 335 GLN A CA 1
ATOM 2804 C C . GLN A 1 335 ? -31.302 -12.623 -5.697 1.00 65.00 335 GLN A C 1
ATOM 2806 O O . GLN A 1 335 ? -32.176 -13.398 -6.086 1.00 65.00 335 GLN A O 1
ATOM 2811 N N . PHE A 1 336 ? -31.282 -12.139 -4.456 1.00 64.69 336 PHE A N 1
ATOM 2812 C CA . PHE A 1 336 ? -32.261 -12.537 -3.448 1.00 64.69 336 PHE A CA 1
ATOM 2813 C C . PHE A 1 336 ? -33.697 -12.239 -3.904 1.00 64.69 336 PHE A C 1
ATOM 2815 O O . PHE A 1 336 ? -34.580 -13.089 -3.801 1.00 64.69 336 PHE A O 1
ATOM 2822 N N . PHE A 1 337 ? -33.905 -11.069 -4.517 1.00 63.09 337 PHE A N 1
ATOM 2823 C CA . PHE A 1 337 ? -35.175 -10.685 -5.135 1.00 63.09 337 PHE A CA 1
ATOM 2824 C C . PHE A 1 337 ? -35.634 -11.668 -6.221 1.00 63.09 337 PHE A C 1
ATOM 2826 O O . PHE A 1 337 ? -36.797 -12.070 -6.247 1.00 63.09 337 PHE A O 1
ATOM 2833 N N . LYS A 1 338 ? -34.722 -12.068 -7.118 1.00 65.56 338 LYS A N 1
ATOM 2834 C CA . LYS A 1 338 ? -35.026 -12.994 -8.219 1.00 65.56 338 LYS A CA 1
ATOM 2835 C C . LYS A 1 338 ? -35.376 -14.390 -7.704 1.00 65.56 338 LYS A C 1
ATOM 2837 O O . LYS A 1 338 ? -36.231 -15.046 -8.286 1.00 65.56 338 LYS A O 1
ATOM 2842 N N . MET A 1 339 ? -34.714 -14.832 -6.634 1.00 65.50 339 MET A N 1
ATOM 2843 C CA . MET A 1 339 ? -34.881 -16.171 -6.069 1.00 65.50 339 MET A CA 1
ATOM 2844 C C . MET A 1 339 ? -36.139 -16.315 -5.209 1.00 65.50 339 MET A C 1
ATOM 2846 O O . MET A 1 339 ? -36.818 -17.334 -5.304 1.00 65.50 339 MET A O 1
ATOM 2850 N N . TYR A 1 340 ? -36.454 -15.316 -4.379 1.00 64.31 340 TYR A N 1
ATOM 2851 C CA . TYR A 1 340 ? -37.476 -15.449 -3.331 1.00 64.31 340 TYR A CA 1
ATOM 2852 C C . TYR A 1 340 ? -38.684 -14.513 -3.501 1.00 64.31 340 TYR A C 1
ATOM 2854 O O . TYR A 1 340 ? -39.663 -14.632 -2.765 1.00 64.31 340 TYR A O 1
ATOM 2862 N N . GLY A 1 341 ? -38.656 -13.613 -4.489 1.00 61.62 341 GLY A N 1
ATOM 2863 C CA . GLY A 1 341 ? -39.765 -12.715 -4.810 1.00 61.62 341 GLY A CA 1
ATOM 2864 C C . GLY A 1 341 ? -40.011 -11.596 -3.784 1.00 61.62 341 GLY A C 1
ATOM 2865 O O . GLY A 1 341 ? -39.336 -11.472 -2.761 1.00 61.62 341 GLY A O 1
ATOM 2866 N N . ASN A 1 342 ? -41.015 -10.758 -4.069 1.00 59.41 342 ASN A N 1
ATOM 2867 C CA . ASN A 1 342 ? -41.360 -9.556 -3.287 1.00 59.41 342 ASN A CA 1
ATOM 2868 C C . ASN A 1 342 ? -41.742 -9.833 -1.822 1.00 59.41 342 ASN A C 1
ATOM 2870 O O . ASN A 1 342 ? -41.570 -8.972 -0.961 1.00 59.41 342 ASN A O 1
ATOM 2874 N N . GLU A 1 343 ? -42.293 -11.007 -1.528 1.00 56.09 343 GLU A N 1
ATOM 2875 C CA . GLU A 1 343 ? -42.821 -11.330 -0.197 1.00 56.09 343 GLU A CA 1
ATOM 2876 C C . GLU A 1 343 ? -41.699 -11.519 0.834 1.00 56.09 343 GLU A C 1
ATOM 2878 O O . GLU A 1 343 ? -41.838 -11.116 1.988 1.00 56.09 343 GLU A O 1
ATOM 2883 N N . TYR A 1 344 ? -40.548 -12.038 0.399 1.00 51.62 344 TYR A N 1
ATOM 2884 C CA . TYR A 1 344 ? -39.384 -12.277 1.253 1.00 51.62 344 TYR A CA 1
ATOM 2885 C C . TYR A 1 344 ? -38.538 -11.016 1.485 1.00 51.62 344 TYR A C 1
ATOM 2887 O O . TYR A 1 344 ? -37.911 -10.875 2.536 1.00 51.62 344 TYR A O 1
ATOM 2895 N N . TYR A 1 345 ? -38.570 -10.064 0.545 1.00 48.59 345 TYR A N 1
ATOM 2896 C CA . TYR A 1 345 ? -37.997 -8.728 0.730 1.00 48.59 345 TYR A CA 1
ATOM 2897 C C . TYR A 1 345 ? -38.635 -8.023 1.932 1.00 48.59 345 TYR A C 1
ATOM 2899 O O . TYR A 1 345 ? -37.923 -7.559 2.815 1.00 48.59 345 TYR A O 1
ATOM 2907 N N . ASN A 1 346 ? -39.967 -8.047 2.037 1.00 50.00 346 ASN A N 1
ATOM 2908 C CA . ASN A 1 346 ? -40.685 -7.445 3.165 1.00 50.00 346 ASN A CA 1
ATOM 2909 C C . ASN A 1 346 ? -40.342 -8.104 4.513 1.00 50.00 346 ASN A C 1
ATOM 2911 O O . ASN A 1 346 ? -40.376 -7.438 5.545 1.00 50.00 346 ASN A O 1
ATOM 2915 N N . LEU A 1 347 ? -39.979 -9.391 4.509 1.00 44.22 347 LEU A N 1
ATOM 2916 C CA . LEU A 1 347 ? -39.550 -10.116 5.704 1.00 44.22 347 LEU A CA 1
ATOM 2917 C C . LEU A 1 347 ? -38.152 -9.673 6.168 1.00 44.22 347 LEU A C 1
ATOM 2919 O O . LEU A 1 347 ? -37.969 -9.402 7.350 1.00 44.22 347 LEU A O 1
ATOM 2923 N N . LEU A 1 348 ? -37.180 -9.549 5.255 1.00 46.06 348 LEU A N 1
ATOM 2924 C CA . LEU A 1 348 ? -35.836 -9.044 5.579 1.00 46.06 348 LEU A CA 1
ATOM 2925 C C . LEU A 1 348 ? -35.846 -7.553 5.913 1.00 46.06 348 LEU A C 1
ATOM 2927 O O . LEU A 1 348 ? -35.222 -7.140 6.890 1.00 46.06 348 LEU A O 1
ATOM 2931 N N . SER A 1 349 ? -36.603 -6.756 5.157 1.00 46.88 349 SER A N 1
ATOM 2932 C CA . SER A 1 349 ? -36.861 -5.357 5.482 1.00 46.88 349 SER A CA 1
ATOM 2933 C C . SER A 1 349 ? -37.530 -5.214 6.842 1.00 46.88 349 SER A C 1
ATOM 2935 O O . SER A 1 349 ? -37.265 -4.221 7.492 1.00 46.88 349 SER A O 1
ATOM 2937 N N . GLY A 1 350 ? -38.333 -6.191 7.282 1.00 41.78 350 GLY A N 1
ATOM 2938 C CA . GLY A 1 350 ? -38.971 -6.256 8.601 1.00 41.78 350 GLY A CA 1
ATOM 2939 C C . GLY A 1 350 ? -38.096 -6.791 9.746 1.00 41.78 350 GLY A C 1
ATOM 2940 O O . GLY A 1 350 ? -38.424 -6.556 10.907 1.00 41.78 350 GLY A O 1
ATOM 2941 N N . ALA A 1 351 ? -37.014 -7.516 9.441 1.00 39.00 351 ALA A N 1
ATOM 2942 C CA . ALA A 1 351 ? -36.208 -8.270 10.411 1.00 39.00 351 ALA A CA 1
ATOM 2943 C C . ALA A 1 351 ? -34.738 -7.813 10.522 1.00 39.00 351 ALA A C 1
ATOM 2945 O O . ALA A 1 351 ? -34.004 -8.320 11.371 1.00 39.00 351 ALA A O 1
ATOM 2946 N N . GLY A 1 352 ? -34.289 -6.881 9.675 1.00 40.41 352 GLY A N 1
ATOM 2947 C CA . GLY A 1 352 ? -32.938 -6.317 9.731 1.00 40.41 352 GLY A CA 1
ATOM 2948 C C . GLY A 1 352 ? -32.705 -5.422 10.964 1.00 40.41 352 GLY A C 1
ATOM 2949 O O . GLY A 1 352 ? -33.651 -4.847 11.497 1.00 40.41 352 GLY A O 1
ATOM 2950 N N . PRO A 1 353 ? -31.450 -5.247 11.422 1.00 34.09 353 PRO A N 1
ATOM 2951 C CA . PRO A 1 353 ? -31.105 -4.506 12.646 1.00 34.09 353 PRO A CA 1
ATOM 2952 C C . PRO A 1 353 ? -31.281 -2.972 12.564 1.00 34.09 353 PRO A C 1
ATOM 2954 O O . PRO A 1 353 ? -30.775 -2.253 13.425 1.00 34.09 353 PRO A O 1
ATOM 2957 N N . TYR A 1 354 ? -31.983 -2.450 11.554 1.00 37.22 354 TYR A N 1
ATOM 2958 C CA . TYR A 1 354 ? -32.135 -1.016 11.298 1.00 37.22 354 TYR A CA 1
ATOM 2959 C C . TYR A 1 354 ? -33.614 -0.620 11.336 1.00 37.22 354 TYR A C 1
ATOM 2961 O O . TYR A 1 354 ? -34.423 -1.219 10.639 1.00 37.22 354 TYR A O 1
ATOM 2969 N N . ASP A 1 355 ? -33.956 0.379 12.158 1.00 36.50 355 ASP A N 1
ATOM 2970 C CA . ASP A 1 355 ? -35.318 0.904 12.334 1.00 36.50 355 ASP A CA 1
ATOM 2971 C C . ASP A 1 355 ? -35.903 1.417 11.005 1.00 36.50 355 ASP A C 1
ATOM 2973 O O . ASP A 1 355 ? -35.403 2.354 10.382 1.00 36.50 355 ASP A O 1
ATOM 2977 N N . ILE A 1 356 ? -36.972 0.753 10.577 1.00 39.75 356 ILE A N 1
ATOM 2978 C CA . ILE A 1 356 ? -37.544 0.754 9.227 1.00 39.75 356 ILE A CA 1
ATOM 2979 C C . ILE A 1 356 ? -38.662 1.805 9.106 1.00 39.75 356 ILE A C 1
ATOM 2981 O O . ILE A 1 356 ? -39.164 2.075 8.017 1.00 39.75 356 ILE A O 1
ATOM 2985 N N . ASN A 1 357 ? -39.074 2.429 10.217 1.00 40.75 357 ASN A N 1
ATOM 2986 C CA . ASN A 1 357 ? -40.141 3.436 10.203 1.00 40.75 357 ASN A CA 1
ATOM 2987 C C . ASN A 1 357 ? -39.674 4.805 9.668 1.00 40.75 357 ASN A C 1
ATOM 2989 O O . ASN A 1 357 ? -40.479 5.727 9.524 1.00 40.75 357 ASN A O 1
ATOM 2993 N N . GLY A 1 358 ? -38.385 4.947 9.343 1.00 38.75 358 GLY A N 1
ATOM 2994 C CA . GLY A 1 358 ? -37.818 6.112 8.672 1.00 38.75 358 GLY A CA 1
ATOM 2995 C C . GLY A 1 358 ? -37.736 5.918 7.157 1.00 38.75 358 GLY A C 1
ATOM 2996 O O . GLY A 1 358 ? -36.913 5.152 6.682 1.00 38.75 358 GLY A O 1
ATOM 2997 N N . ASN A 1 359 ? -38.584 6.638 6.417 1.00 37.34 359 ASN A N 1
ATOM 2998 C CA . ASN A 1 359 ? -38.547 6.957 4.976 1.00 37.34 359 ASN A CA 1
ATOM 2999 C C . ASN A 1 359 ? -37.429 6.288 4.121 1.00 37.34 359 ASN A C 1
ATOM 3001 O O . ASN A 1 359 ? -36.523 6.947 3.601 1.00 37.34 359 ASN A O 1
ATOM 3005 N N . ILE A 1 360 ? -37.521 4.966 3.954 1.00 42.09 360 ILE A N 1
ATOM 3006 C CA . ILE A 1 360 ? -36.529 4.107 3.288 1.00 42.09 360 ILE A CA 1
ATOM 3007 C C . ILE A 1 360 ? -36.261 4.433 1.813 1.00 42.09 360 ILE A C 1
ATOM 3009 O O . ILE A 1 360 ? -35.094 4.369 1.427 1.00 42.09 360 ILE A O 1
ATOM 3013 N N . PRO A 1 361 ? -37.245 4.826 0.978 1.00 38.75 361 PRO A N 1
ATOM 3014 C CA . PRO A 1 361 ? -36.966 5.110 -0.428 1.00 38.75 361 PRO A CA 1
ATOM 3015 C C . PRO A 1 361 ? -35.924 6.218 -0.603 1.00 38.75 361 PRO A C 1
ATOM 3017 O O . PRO A 1 361 ? -35.075 6.125 -1.482 1.00 38.75 361 PRO A O 1
ATOM 3020 N N . ASN A 1 362 ? -35.928 7.217 0.286 1.00 37.62 362 ASN A N 1
ATOM 3021 C CA . ASN A 1 362 ? -34.932 8.281 0.272 1.00 37.62 362 ASN A CA 1
ATOM 3022 C C . ASN A 1 362 ? -33.609 7.848 0.909 1.00 37.62 362 ASN A C 1
ATOM 3024 O O . ASN A 1 362 ? -32.570 8.171 0.352 1.00 37.62 362 ASN A O 1
ATOM 3028 N N . HIS A 1 363 ? -33.616 7.085 2.008 1.00 35.12 363 HIS A N 1
ATOM 3029 C CA . HIS A 1 363 ? -32.375 6.641 2.659 1.00 35.12 363 HIS A CA 1
ATOM 3030 C C . HIS A 1 363 ? -31.564 5.661 1.795 1.00 35.12 363 HIS A C 1
ATOM 3032 O O . HIS A 1 363 ? -30.348 5.820 1.678 1.00 35.12 363 HIS A O 1
ATOM 3038 N N . PHE A 1 364 ? -32.225 4.719 1.113 1.00 32.44 364 PHE A N 1
ATOM 3039 C CA . PHE A 1 364 ? -31.571 3.823 0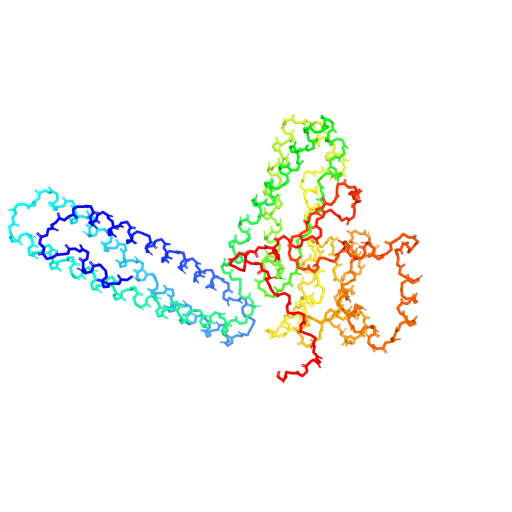.153 1.00 32.44 364 PHE A CA 1
ATOM 3040 C C . PHE A 1 364 ? -31.159 4.544 -1.138 1.00 32.44 364 PHE A C 1
ATOM 3042 O O . PHE A 1 364 ? -30.070 4.283 -1.643 1.00 32.44 364 PHE A O 1
ATOM 3049 N N . ALA A 1 365 ? -31.954 5.501 -1.634 1.00 33.88 365 ALA A N 1
ATOM 3050 C CA . ALA A 1 365 ? -31.557 6.334 -2.775 1.00 33.88 365 ALA A CA 1
ATOM 3051 C C . ALA A 1 365 ? -30.386 7.282 -2.451 1.00 33.88 365 ALA A C 1
ATOM 3053 O O . ALA A 1 365 ? -29.618 7.628 -3.343 1.00 33.88 365 ALA A O 1
ATOM 3054 N N . THR A 1 366 ? -30.207 7.686 -1.188 1.00 36.00 366 THR A N 1
ATOM 3055 C CA . THR A 1 366 ? -29.042 8.479 -0.755 1.00 36.00 366 THR A CA 1
ATOM 3056 C C . THR A 1 366 ? -27.817 7.635 -0.391 1.00 36.00 366 THR A C 1
ATOM 3058 O O . THR A 1 366 ? -26.701 8.143 -0.475 1.00 36.00 366 THR A O 1
ATOM 3061 N N . MET A 1 367 ? -27.988 6.359 -0.017 1.00 29.77 367 MET A N 1
ATOM 3062 C CA . MET A 1 367 ? -26.876 5.422 0.231 1.00 29.77 367 MET A CA 1
ATOM 3063 C C . MET A 1 367 ? -26.270 4.846 -1.056 1.00 29.77 367 MET A C 1
ATOM 3065 O O . MET A 1 367 ? -25.139 4.368 -1.030 1.00 29.77 367 MET A O 1
ATOM 3069 N N . LEU A 1 368 ? -26.992 4.900 -2.175 1.00 33.12 368 LEU A N 1
ATOM 3070 C CA . LEU A 1 368 ? -26.583 4.321 -3.452 1.00 33.12 368 LEU A CA 1
ATOM 3071 C C . LEU A 1 368 ? -26.465 5.415 -4.526 1.00 33.12 368 LEU A C 1
ATOM 3073 O O . LEU A 1 368 ? -27.476 5.785 -5.124 1.00 33.12 368 LEU A O 1
ATOM 3077 N N . PRO A 1 369 ? -25.264 5.935 -4.838 1.00 32.50 369 PRO A N 1
ATOM 3078 C CA . PRO A 1 369 ? -25.086 6.712 -6.049 1.00 32.50 369 PRO A CA 1
ATOM 3079 C C . PRO A 1 369 ? -24.906 5.762 -7.233 1.00 32.50 369 PRO A C 1
ATOM 3081 O O . PRO A 1 369 ? -23.838 5.195 -7.464 1.00 32.50 369 PRO A O 1
ATOM 3084 N N . TYR A 1 370 ? -25.962 5.633 -8.030 1.00 31.31 370 TYR A N 1
ATOM 3085 C CA . TYR A 1 370 ? -25.796 5.375 -9.454 1.00 31.31 370 TYR A CA 1
ATOM 3086 C C . TYR A 1 370 ? -24.962 6.518 -10.048 1.00 31.31 370 TYR A C 1
ATOM 3088 O O . TYR A 1 370 ? -25.450 7.637 -10.183 1.00 31.31 370 TYR A O 1
ATOM 3096 N N . GLY A 1 371 ? -23.718 6.227 -10.426 1.00 29.14 371 GLY A N 1
ATOM 3097 C CA . GLY A 1 371 ? -22.864 7.159 -11.158 1.00 29.14 371 GLY A CA 1
ATOM 3098 C C . GLY A 1 371 ? -22.177 8.204 -10.274 1.00 29.14 371 GLY A C 1
ATOM 3099 O O . GLY A 1 371 ? -22.726 8.707 -9.300 1.00 29.14 371 GLY A O 1
ATOM 3100 N N . GLY A 1 372 ? -20.921 8.492 -10.616 1.00 30.88 372 GLY A N 1
ATOM 3101 C CA . GLY A 1 372 ? -20.028 9.362 -9.858 1.00 30.88 372 GLY A CA 1
ATOM 3102 C C . GLY A 1 372 ? -20.587 10.758 -9.550 1.00 30.88 372 GLY A C 1
ATOM 3103 O O . GLY A 1 372 ? -21.367 11.319 -10.313 1.00 30.88 372 GLY A O 1
ATOM 3104 N N . ALA A 1 373 ? -20.068 11.309 -8.448 1.00 28.72 373 ALA A N 1
ATOM 3105 C CA . ALA A 1 373 ? -20.380 12.582 -7.789 1.00 28.72 373 ALA A CA 1
ATOM 3106 C C . ALA A 1 373 ? -21.536 12.528 -6.768 1.00 28.72 373 ALA A C 1
ATOM 3108 O O . ALA A 1 373 ? -22.691 12.801 -7.080 1.00 28.72 373 ALA A O 1
ATOM 3109 N N . GLN A 1 374 ? -21.195 12.269 -5.499 1.00 32.75 374 GLN A N 1
ATOM 3110 C CA . GLN A 1 374 ? -22.079 12.549 -4.365 1.00 32.75 374 GLN A CA 1
ATOM 3111 C C . GLN A 1 374 ? -21.732 13.892 -3.718 1.00 32.75 374 GLN A C 1
ATOM 3113 O O . GLN A 1 374 ? -20.623 14.103 -3.229 1.00 32.75 374 GLN A O 1
ATOM 3118 N N . VAL A 1 375 ? -22.720 14.784 -3.683 1.00 28.95 375 VAL A N 1
ATOM 3119 C CA . VAL A 1 375 ? -22.751 15.961 -2.810 1.00 28.95 375 VAL 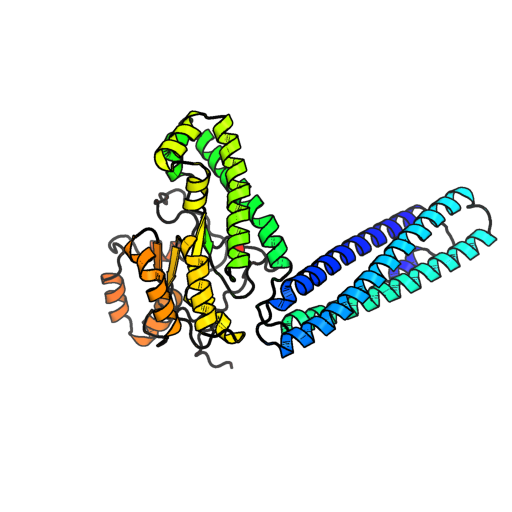A CA 1
ATOM 3120 C C . VAL A 1 375 ? -23.325 15.506 -1.468 1.00 28.95 375 VAL A C 1
ATOM 3122 O O . VAL A 1 375 ? -24.455 15.028 -1.423 1.00 28.95 375 VAL A O 1
ATOM 3125 N N . ILE A 1 376 ? -22.554 15.631 -0.385 1.00 31.58 376 ILE A N 1
ATOM 3126 C CA . ILE A 1 376 ? -22.991 15.281 0.977 1.00 31.58 376 ILE A CA 1
ATOM 3127 C C . ILE A 1 376 ? -24.004 16.340 1.457 1.00 31.58 376 ILE A C 1
ATOM 3129 O O . ILE A 1 376 ? -23.620 17.507 1.575 1.00 31.58 376 ILE A O 1
ATOM 3133 N N . PRO A 1 377 ? -25.273 15.993 1.750 1.00 28.59 377 PRO A N 1
ATOM 3134 C CA . PRO A 1 377 ? -26.242 16.952 2.278 1.00 28.59 377 PRO A CA 1
ATOM 3135 C C . PRO A 1 377 ? -25.889 17.376 3.713 1.00 28.59 377 PRO A C 1
ATOM 3137 O O . PRO A 1 377 ? -25.589 16.538 4.562 1.00 28.59 377 PRO A O 1
ATOM 3140 N N . GLU A 1 378 ? -25.983 18.676 4.009 1.00 30.20 378 GLU A N 1
ATOM 3141 C CA . GLU A 1 378 ? -25.547 19.300 5.276 1.00 30.20 378 GLU A CA 1
ATOM 3142 C C . GLU A 1 378 ? -26.266 18.803 6.549 1.00 30.20 378 GLU A C 1
ATOM 3144 O O . GLU A 1 378 ? -25.827 19.106 7.657 1.00 30.20 378 GLU A O 1
ATOM 3149 N N . TYR A 1 379 ? -27.352 18.035 6.424 1.00 31.97 379 TYR A N 1
ATOM 3150 C CA . TYR A 1 379 ? -28.192 17.601 7.547 1.00 31.97 379 TYR A CA 1
ATOM 3151 C C . TYR A 1 379 ? -27.978 16.145 7.994 1.00 31.97 379 TYR A C 1
ATOM 3153 O O . TYR A 1 379 ? -28.610 15.721 8.964 1.00 31.97 379 TYR A O 1
ATOM 3161 N N . ILE A 1 380 ? -27.092 15.371 7.349 1.00 30.39 380 ILE A N 1
ATOM 3162 C CA . ILE A 1 380 ? -26.704 14.055 7.878 1.00 30.39 380 ILE A CA 1
ATOM 3163 C C . ILE A 1 380 ? -25.824 14.291 9.109 1.00 30.39 380 ILE A C 1
ATOM 3165 O O . ILE A 1 380 ? -24.657 14.672 9.011 1.00 30.39 380 ILE A O 1
ATOM 3169 N N . GLN A 1 381 ? -26.405 14.096 10.295 1.00 26.16 381 GLN A N 1
ATOM 3170 C CA . GLN A 1 381 ? -25.650 14.089 11.540 1.00 26.16 381 GLN A CA 1
ATOM 3171 C C . GLN A 1 381 ? -24.639 12.942 11.492 1.00 26.16 381 GLN A C 1
ATOM 3173 O O . GLN A 1 381 ? -25.015 11.773 11.462 1.00 26.16 381 GLN A O 1
ATOM 3178 N N . TYR A 1 382 ? -23.356 13.303 11.491 1.00 32.56 382 TYR A N 1
ATOM 3179 C CA . TYR A 1 382 ? -22.220 12.399 11.645 1.00 32.56 382 TYR A CA 1
ATOM 3180 C C . TYR A 1 382 ? -22.441 11.504 12.872 1.00 32.56 382 TYR A C 1
ATOM 3182 O O . TYR A 1 382 ? -22.256 11.937 14.013 1.00 32.56 382 TYR A O 1
ATOM 3190 N N . THR A 1 383 ? -22.880 10.264 12.657 1.00 29.86 383 THR A N 1
ATOM 3191 C CA . THR A 1 383 ? -22.959 9.277 13.732 1.00 29.86 383 THR A CA 1
ATOM 3192 C C . THR A 1 383 ? -21.586 8.647 13.934 1.00 29.86 383 THR A C 1
ATOM 3194 O O . THR A 1 383 ? -20.786 8.507 13.010 1.00 29.86 383 THR A O 1
ATOM 3197 N N . ARG A 1 384 ? -21.313 8.265 15.184 1.00 30.62 384 ARG A N 1
ATOM 3198 C CA . ARG A 1 384 ? -20.032 7.761 15.712 1.00 30.62 384 ARG A CA 1
ATOM 3199 C C . ARG A 1 384 ? -19.461 6.521 14.993 1.00 30.62 384 ARG A C 1
ATOM 3201 O O . ARG A 1 384 ? -18.359 6.109 15.330 1.00 30.62 384 ARG A O 1
ATOM 3208 N N . TYR A 1 385 ? -20.207 5.925 14.060 1.00 29.56 385 TYR A N 1
ATOM 3209 C CA . TYR A 1 385 ? -19.943 4.602 13.488 1.00 29.56 385 TYR A CA 1
ATOM 3210 C C . TYR A 1 385 ? -19.683 4.584 11.978 1.00 29.56 385 TYR A C 1
ATOM 3212 O O . TYR A 1 385 ? -19.258 3.552 11.475 1.00 29.56 385 TYR A O 1
ATOM 3220 N N . SER A 1 386 ? -19.879 5.687 11.249 1.00 37.97 386 SER A N 1
ATOM 3221 C CA . SER A 1 386 ? -19.438 5.752 9.848 1.00 37.97 386 SER A CA 1
ATOM 3222 C C . SER A 1 386 ? -19.298 7.192 9.350 1.00 37.97 386 SER A C 1
ATOM 3224 O O . SER A 1 386 ? -20.275 7.784 8.890 1.00 37.97 386 SER A O 1
ATOM 3226 N N . PRO A 1 387 ? -18.098 7.790 9.448 1.00 30.31 387 PRO A N 1
ATOM 3227 C CA . PRO A 1 387 ? -17.840 9.076 8.817 1.00 30.31 387 PRO A CA 1
ATOM 3228 C C . PRO A 1 387 ? -17.013 8.987 7.522 1.00 30.31 387 PRO A C 1
ATOM 3230 O O . PRO A 1 387 ? -16.956 9.984 6.811 1.00 30.31 387 PRO A O 1
ATOM 3233 N N . TYR A 1 388 ? -16.410 7.838 7.172 1.00 34.19 388 TYR A N 1
ATOM 3234 C CA . TYR A 1 388 ? -15.489 7.738 6.021 1.00 34.19 388 TYR A CA 1
ATOM 3235 C C . TYR A 1 388 ? -15.499 6.378 5.291 1.00 34.19 388 TYR A C 1
ATOM 3237 O O . TYR A 1 388 ? -14.480 5.988 4.733 1.00 34.19 388 TYR A O 1
ATOM 3245 N N . SER A 1 389 ? -16.627 5.655 5.246 1.00 32.81 389 SER 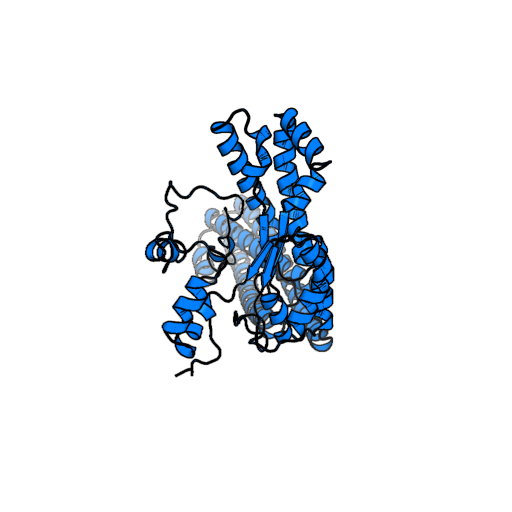A N 1
ATOM 3246 C CA . SER A 1 389 ? -16.747 4.344 4.564 1.00 32.81 389 SER A CA 1
ATOM 3247 C C . SER A 1 389 ? -16.678 4.401 3.026 1.00 32.81 389 SER A C 1
ATOM 3249 O O . SER A 1 389 ? -17.207 3.535 2.337 1.00 32.81 389 SER A O 1
ATOM 3251 N N . VAL A 1 390 ? -16.077 5.445 2.461 1.00 35.12 390 VAL A N 1
ATOM 3252 C CA . VAL A 1 390 ? -15.857 5.567 1.024 1.00 35.12 390 VAL A CA 1
ATOM 3253 C C . VAL A 1 390 ? -14.422 5.143 0.766 1.00 35.12 390 VAL A C 1
ATOM 3255 O O . VAL A 1 390 ? -13.504 5.802 1.247 1.00 35.12 390 VAL A O 1
ATOM 3258 N N . SER A 1 391 ? -14.220 4.054 0.021 1.00 36.91 391 SER A N 1
ATOM 3259 C CA . SER A 1 391 ? -12.888 3.612 -0.397 1.00 36.91 391 SER A CA 1
ATOM 3260 C C . SER A 1 391 ? -12.182 4.758 -1.134 1.00 36.91 391 SER A C 1
ATOM 3262 O O . SER A 1 391 ? -12.448 5.031 -2.305 1.00 36.91 391 SER A O 1
ATOM 3264 N N . ILE A 1 392 ? -11.298 5.471 -0.428 1.00 36.69 392 ILE A N 1
ATOM 3265 C CA . ILE A 1 392 ? -10.568 6.646 -0.935 1.00 36.69 392 ILE A CA 1
ATOM 3266 C C . ILE A 1 392 ? -9.744 6.263 -2.172 1.00 36.69 392 ILE A C 1
ATOM 3268 O O . ILE A 1 392 ? -9.548 7.083 -3.065 1.00 36.69 392 ILE A O 1
ATOM 3272 N N . PHE A 1 393 ? -9.317 5.000 -2.257 1.00 36.19 393 PHE A N 1
ATOM 3273 C CA . PHE A 1 393 ? -8.593 4.464 -3.403 1.00 36.19 393 PHE A CA 1
ATOM 3274 C C . PHE A 1 393 ? -9.510 4.180 -4.592 1.00 36.19 393 PHE A C 1
ATOM 3276 O O . PHE A 1 393 ? -9.133 4.517 -5.706 1.00 36.19 393 PHE A O 1
ATOM 3283 N N . SER A 1 394 ? -10.733 3.674 -4.383 1.00 38.03 394 SER A N 1
ATOM 3284 C CA . SER A 1 394 ? -11.677 3.376 -5.477 1.00 38.03 394 SER A CA 1
ATOM 3285 C C . SER A 1 394 ? -12.047 4.593 -6.340 1.00 38.03 394 SER A C 1
ATOM 3287 O O . SER A 1 394 ? -12.390 4.431 -7.509 1.00 38.03 394 SER A O 1
ATOM 3289 N N . GLN A 1 395 ? -11.930 5.808 -5.789 1.00 35.50 395 GLN A N 1
ATOM 3290 C CA . GLN A 1 395 ? -12.205 7.069 -6.487 1.00 35.50 395 GLN A CA 1
ATOM 3291 C C . GLN A 1 395 ? -10.992 7.668 -7.209 1.00 35.50 395 GLN A C 1
ATOM 3293 O O . GLN A 1 395 ? -11.125 8.676 -7.907 1.00 35.50 395 GLN A O 1
ATOM 3298 N N . LEU A 1 396 ? -9.803 7.088 -7.041 1.00 40.31 396 LEU A N 1
ATOM 3299 C CA . LEU A 1 396 ? -8.625 7.546 -7.760 1.00 40.31 396 LEU A CA 1
ATOM 3300 C C . LEU A 1 396 ? -8.746 7.200 -9.259 1.00 40.31 396 LEU A C 1
ATOM 3302 O O . LEU A 1 396 ? -9.429 6.250 -9.644 1.00 40.31 396 LEU A O 1
ATOM 3306 N N . PRO A 1 397 ? -8.069 7.942 -10.148 1.00 40.59 397 PRO A N 1
ATOM 3307 C CA . PRO A 1 397 ? -7.797 7.459 -11.498 1.00 40.59 397 PRO A CA 1
ATOM 3308 C C . PRO A 1 397 ? -7.196 6.043 -11.454 1.00 40.59 397 PRO A C 1
ATOM 3310 O O . PRO A 1 397 ? -6.437 5.733 -10.533 1.00 40.59 397 PRO A O 1
ATOM 3313 N N . MET A 1 398 ? -7.477 5.197 -12.454 1.00 39.47 398 MET A N 1
ATOM 3314 C CA . MET A 1 398 ? -6.904 3.835 -12.517 1.00 39.47 398 MET A CA 1
ATOM 3315 C C . MET A 1 398 ? -5.380 3.834 -12.382 1.00 39.47 398 MET A C 1
ATOM 3317 O O . MET A 1 398 ? -4.812 2.985 -11.703 1.00 39.47 398 MET A O 1
ATOM 3321 N N . ASP A 1 399 ? -4.728 4.844 -12.956 1.00 35.12 399 ASP A N 1
ATOM 3322 C CA . ASP A 1 399 ? -3.274 5.010 -12.917 1.00 35.12 399 ASP A CA 1
ATOM 3323 C C . ASP A 1 399 ? -2.728 5.309 -11.506 1.00 35.12 399 ASP A C 1
ATOM 3325 O O . ASP A 1 399 ? -1.525 5.220 -11.271 1.00 35.12 399 ASP A O 1
ATOM 3329 N N . LEU A 1 400 ? -3.604 5.653 -10.559 1.00 35.03 400 LEU A N 1
ATOM 3330 C CA . LEU A 1 400 ? -3.304 5.895 -9.146 1.00 35.03 400 LEU A CA 1
ATOM 3331 C C . LEU A 1 400 ? -3.891 4.809 -8.226 1.00 35.03 400 LEU A C 1
ATOM 3333 O O . LEU A 1 400 ? -3.919 4.988 -7.010 1.00 35.03 400 LEU A O 1
ATOM 3337 N N . GLY A 1 401 ? -4.329 3.678 -8.791 1.00 36.47 401 GLY A N 1
ATOM 3338 C CA . GLY A 1 401 ? -4.839 2.530 -8.040 1.00 36.47 401 GLY A CA 1
ATOM 3339 C C . GLY A 1 401 ? -6.346 2.543 -7.787 1.00 36.47 401 GLY A C 1
ATOM 3340 O O . GLY A 1 401 ? -6.804 1.792 -6.930 1.00 36.47 401 GLY A O 1
ATOM 3341 N N . GLY A 1 402 ? -7.115 3.373 -8.501 1.00 42.31 402 GLY A N 1
ATOM 3342 C CA . GLY A 1 402 ? -8.572 3.351 -8.392 1.00 42.31 402 GLY A CA 1
ATOM 3343 C C . GLY A 1 402 ? -9.274 2.394 -9.344 1.00 42.31 402 GLY A C 1
ATOM 3344 O O . GLY A 1 402 ? -8.791 2.046 -10.420 1.00 42.31 402 GLY A O 1
ATOM 3345 N N . THR A 1 403 ? -10.446 1.937 -8.923 1.00 45.22 403 THR A N 1
ATOM 3346 C CA . THR A 1 403 ? -11.219 0.887 -9.587 1.00 45.22 403 THR A CA 1
ATOM 3347 C C . THR A 1 403 ? -12.368 1.528 -10.361 1.00 45.22 403 THR A C 1
ATOM 3349 O O . THR A 1 403 ? -13.493 1.607 -9.876 1.00 45.22 403 THR A O 1
ATOM 3352 N N . SER A 1 404 ? -12.114 2.010 -11.581 1.00 36.66 404 SER A N 1
ATOM 3353 C CA . SER A 1 404 ? -13.156 2.656 -12.408 1.00 36.66 404 SER A CA 1
ATOM 3354 C C . SER A 1 404 ? -14.201 1.682 -12.979 1.00 36.66 404 SER A C 1
ATOM 3356 O O . SER A 1 404 ? -15.162 2.105 -13.621 1.00 36.66 404 SER A O 1
ATOM 3358 N N . LYS A 1 405 ? -14.051 0.378 -12.724 1.00 36.12 405 LYS A N 1
ATOM 3359 C CA . LYS A 1 405 ? -15.056 -0.648 -12.996 1.00 36.12 405 LYS A CA 1
ATOM 3360 C C . LYS A 1 405 ? -15.140 -1.594 -11.803 1.00 36.12 405 LYS A C 1
ATOM 3362 O O . LYS A 1 405 ? -14.283 -2.459 -11.658 1.00 36.12 405 LYS A O 1
ATOM 3367 N N . ARG A 1 406 ? -16.195 -1.476 -10.992 1.00 34.62 406 ARG A N 1
ATOM 3368 C CA . ARG A 1 406 ? -16.730 -2.649 -10.293 1.00 34.62 406 ARG A CA 1
ATOM 3369 C C . ARG A 1 406 ? -17.198 -3.613 -11.377 1.00 34.62 406 ARG A C 1
ATOM 3371 O O . ARG A 1 406 ? -18.236 -3.391 -11.995 1.00 34.62 406 ARG A O 1
ATOM 3378 N N . GLN A 1 407 ? -16.391 -4.620 -11.680 1.00 30.41 407 GLN A N 1
ATOM 3379 C CA . GLN A 1 407 ? -16.877 -5.792 -12.390 1.00 30.41 407 GLN A CA 1
ATOM 3380 C C . GLN A 1 407 ? -17.467 -6.707 -11.316 1.00 30.41 407 GLN A C 1
ATOM 3382 O O . GLN A 1 407 ? -16.812 -7.625 -10.847 1.00 30.41 407 GLN A O 1
ATOM 3387 N N . GLU A 1 408 ? -18.695 -6.416 -10.885 1.00 32.28 408 GLU A N 1
ATOM 3388 C CA . GLU A 1 408 ? -19.509 -7.416 -10.192 1.00 32.28 408 GLU A CA 1
ATOM 3389 C C . GLU A 1 408 ? -19.884 -8.469 -11.247 1.00 32.28 408 GLU A C 1
ATOM 3391 O O . GLU A 1 408 ? -20.939 -8.402 -11.876 1.00 32.28 408 GLU A O 1
ATOM 3396 N N . THR A 1 409 ? -18.968 -9.390 -11.558 1.00 27.41 409 THR A N 1
ATOM 3397 C CA . THR A 1 409 ? -19.272 -10.523 -12.434 1.00 27.41 409 THR A CA 1
ATOM 3398 C C . THR A 1 409 ? -19.863 -11.631 -11.587 1.00 27.41 409 THR A C 1
ATOM 3400 O O . THR A 1 409 ? -19.150 -12.422 -10.978 1.00 27.41 409 THR A O 1
ATOM 3403 N N . PHE A 1 410 ? -21.191 -11.691 -11.566 1.00 30.75 410 PHE A N 1
ATOM 3404 C CA . PHE A 1 410 ? -21.909 -12.853 -11.065 1.00 30.75 410 PHE A CA 1
ATOM 3405 C C . PHE A 1 410 ? -21.574 -14.070 -11.942 1.00 30.75 410 PHE A C 1
ATOM 3407 O O . PHE A 1 410 ? -21.761 -14.035 -13.163 1.00 30.75 410 PHE A O 1
ATOM 3414 N N . SER A 1 411 ? -21.103 -15.157 -11.328 1.00 30.77 411 SER A N 1
ATOM 3415 C CA . SER A 1 411 ? -20.876 -16.452 -11.975 1.00 30.77 411 SER A CA 1
ATOM 3416 C C . SER A 1 411 ? -22.219 -17.095 -12.349 1.00 30.77 411 SER A C 1
ATOM 3418 O O . SER A 1 411 ? -22.751 -17.980 -11.686 1.00 30.77 411 SER A O 1
ATOM 3420 N N . GLY A 1 412 ? -22.817 -16.600 -13.430 1.00 29.12 412 GLY A N 1
ATOM 3421 C CA . GLY A 1 412 ? -24.104 -17.081 -13.925 1.00 29.12 412 GLY A CA 1
ATOM 3422 C C . GLY A 1 412 ? -24.647 -16.352 -15.151 1.00 29.12 412 GLY A C 1
ATOM 3423 O O . GLY A 1 412 ? -25.579 -16.859 -15.775 1.00 29.12 412 GLY A O 1
ATOM 3424 N N . GLU A 1 413 ? -24.079 -15.209 -15.549 1.00 25.28 413 GLU A N 1
ATOM 3425 C CA . GLU A 1 413 ? -24.379 -14.651 -16.868 1.00 25.28 413 GLU A CA 1
ATOM 3426 C C . GLU A 1 413 ? -23.605 -15.423 -17.937 1.00 25.28 413 GLU A C 1
ATOM 3428 O O . GLU A 1 413 ? -22.374 -15.448 -17.964 1.00 25.28 413 GLU A O 1
ATOM 3433 N N . LYS A 1 414 ? -24.349 -16.097 -18.822 1.00 23.12 414 LYS A N 1
ATOM 3434 C CA . LYS A 1 414 ? -23.791 -16.580 -20.080 1.00 23.12 414 LYS A CA 1
ATOM 3435 C C . LYS A 1 414 ? -23.236 -15.378 -20.834 1.00 23.12 414 LYS A C 1
ATOM 3437 O O . LYS A 1 414 ? -23.960 -14.420 -21.088 1.00 23.12 414 LYS A O 1
ATOM 3442 N N . VAL A 1 415 ? -21.961 -15.473 -21.181 1.00 26.03 415 VAL A N 1
ATOM 3443 C CA . VAL A 1 415 ? -21.322 -14.612 -22.167 1.00 26.03 415 VAL A CA 1
ATOM 3444 C C . VAL A 1 415 ? -21.917 -14.987 -23.525 1.00 26.03 415 VAL A C 1
ATOM 3446 O O . VAL A 1 415 ? -21.558 -16.031 -24.066 1.00 26.03 415 VAL A O 1
ATOM 3449 N N . ASP A 1 416 ? -22.852 -14.179 -24.019 1.00 28.55 416 ASP A N 1
ATOM 3450 C CA . ASP A 1 416 ? -23.114 -14.046 -25.457 1.00 28.55 416 ASP A CA 1
ATOM 3451 C C . ASP A 1 416 ? -22.423 -12.776 -25.969 1.00 28.55 416 ASP A C 1
ATOM 3453 O O . ASP A 1 416 ? -22.589 -11.709 -25.325 1.00 28.55 416 ASP A O 1
#

InterPro domains:
  IPR036237 Xylose isomerase-like superfamily [SSF51658] (198-309)